Protein AF-A0A9E2R204-F1 (afdb_monomer)

Radius of gyration: 32.22 Å; Cα contacts (8 Å, |Δi|>4): 351; chains: 1; bounding box: 71×87×85 Å

pLDDT: mean 71.4, std 20.21, range [30.27, 98.5]

Sequence (385 aa):
TFKQLRRSAANNTGAGVLNPMIVTRRCQITTSVLNAPVALLFVLAVLNIFIQQGYYDISASLATAILWLAAIMVILITGIVYLVGRSELKGYEKSGSLADAGQAIQSMEIVKNKIQMTKFLLASPFILIFLGVIAYLIVHNTPTQGSQAGGLIGIGIIAVGVISFPFLYIISRRRIASIHLQPGVVTPPAHPTAAPAPAAAPAPAAAQTQATSSTAPATISPTPSAPPPSNQGEKILEKIFGIMPNYGIIQGVEIMGKGETRHPENSIIVTDKRLLLIAVPAPGGNAMIEGVNFQEQNFLFNRGQLHENGEALLASQSLDQIVASNPKNIAVDLSNVQEFILSKMKFKINTTTGGRYSYIFMDKAFHEQLSAVLPNLLGARFILK

Secondary structure (DSSP, 8-state):
-HHHHHHHHHS--S-----HHHHHHHHHHHHHHHHHHHHHHHHHHHHHHHHHTTSS---HHHHHHHHHHHHHHHHHHHHHHHHHHHHHHHHHHHTSTTSS-HHHHHHHHHHHHHHHHHHHHHHHHHHHHHHHHHHHHHHHHS---S-THHHHHHHHHHHHHHHHHHHHHHHHHHHHHHHTTS----PPPPP-PPPPPPPPPPP------------PPP--PPPPPPPPP--TTPPEEEEEE-EEE--SS--EEEETTEEEES----EEEEESSEEEEE----TTTTEEETTEEHHHHHHHH-HHHHHHHHHHHHHHS-HHHHHHH-TT-EEEEGGGEEEEEEETTEEEEEETTS-EEEEEES-THHHHHHHHHHHHHHGGGEEE-

Mean predicted aligned error: 16.99 Å

Foldseek 3Di:
DVVVVVVVVVPPPDDDDPDVVVVVVLVVVLVVLLVVLVVVLVVLVVVLVCVVVVVDPDPNVVSVVVNVVSVVVSLVSLVVSLVVLVVVVVVVVVPPVVPPDPPVVVVVVVSVVVSVVSVVVSVVVVVVVVLVVVLVCVLVVPPDDDDPVSVVSSVVSVVCVVVVVVVVVVVVVVVVVVVVPDDDPDDPPDDPDDDDDDDDDDDDDDDDDDDDDDDDDDPPDPDPDDDFPPQVPKAFPDKFFQKFFDDPDQQWDDDPFKIFGLQLFRMWIDILWKIKRARQDDDCSGIDGPSDHVVVVCSVPVRVVSVVSVVVPNRHDHPVCRCVVDVNIDIGTLVQFQAWEQEQFKIWTQGPVRDITIIGGPDSVVSVSCVVPVCVRNPPRYHYD

Solvent-accessible surface area (backbone atoms only — not comparable to full-atom values): 22698 Å² total; per-residue (Å²): 110,75,71,57,59,56,55,66,62,69,76,59,89,65,83,88,70,79,60,66,71,62,57,54,56,53,54,53,53,54,54,58,62,57,50,54,49,55,52,50,50,51,52,51,53,54,50,43,53,44,33,75,71,63,79,40,102,57,59,70,68,58,49,51,49,53,48,52,53,51,53,52,49,42,54,50,53,53,50,50,54,51,51,52,56,52,52,53,52,55,49,49,70,70,64,64,70,67,79,84,28,80,66,52,57,53,53,46,50,53,49,51,50,49,49,50,49,49,51,50,60,61,50,46,56,54,52,52,50,51,52,50,51,51,52,49,50,53,64,70,70,47,84,81,80,84,61,78,62,63,60,55,55,53,51,50,55,51,50,50,55,64,56,45,49,61,51,52,52,50,50,53,56,52,54,56,63,60,65,73,68,67,83,74,85,75,73,76,81,79,75,82,75,77,79,81,77,81,80,84,80,86,86,82,82,88,84,82,90,82,92,77,93,76,85,75,83,75,82,78,69,82,71,78,76,73,80,64,61,79,41,85,91,62,49,80,74,48,76,46,65,40,34,39,65,65,63,98,56,87,58,56,59,70,60,95,58,44,24,41,45,73,65,45,36,29,24,43,38,36,40,82,60,32,41,34,36,32,56,57,73,50,88,52,34,46,36,26,46,79,90,41,58,28,42,64,50,38,51,76,71,37,52,69,56,36,40,53,42,41,52,51,47,63,57,73,38,30,66,69,52,56,44,67,73,37,91,76,33,43,76,44,46,56,87,44,51,53,35,37,39,41,36,71,52,33,40,35,42,35,30,72,88,70,50,76,47,45,32,30,46,76,47,60,67,59,43,56,55,49,64,69,52,44,47,82,76,47,46,90,32,43,42,84,96

Structure (mmCIF, N/CA/C/O backbone):
data_AF-A0A9E2R204-F1
#
_entry.id   AF-A0A9E2R204-F1
#
loop_
_atom_site.group_PDB
_atom_site.id
_atom_site.type_symbol
_atom_site.label_atom_id
_atom_site.label_alt_id
_atom_site.label_comp_id
_atom_site.label_asym_id
_atom_site.label_entity_id
_atom_site.label_seq_id
_atom_site.pdbx_PDB_ins_code
_atom_site.Cartn_x
_atom_site.Cartn_y
_atom_site.Cartn_z
_atom_site.occupancy
_atom_site.B_iso_or_equiv
_atom_site.auth_seq_id
_atom_site.auth_comp_id
_atom_site.auth_asym_id
_atom_site.auth_atom_id
_atom_site.pdbx_PDB_model_num
ATOM 1 N N . THR A 1 1 ? 6.462 27.069 -32.948 1.00 48.22 1 THR A N 1
ATOM 2 C CA . THR A 1 1 ? 6.175 26.592 -31.573 1.00 48.22 1 THR A CA 1
ATOM 3 C C . THR A 1 1 ? 7.134 27.155 -30.519 1.00 48.22 1 THR A C 1
ATOM 5 O O . THR A 1 1 ? 6.677 27.865 -29.634 1.00 48.22 1 THR A O 1
ATOM 8 N N . PHE A 1 2 ? 8.462 26.979 -30.630 1.00 30.27 2 PHE A N 1
ATOM 9 C CA . PHE A 1 2 ? 9.444 27.495 -29.642 1.00 30.27 2 PHE A CA 1
ATOM 10 C C . PHE A 1 2 ?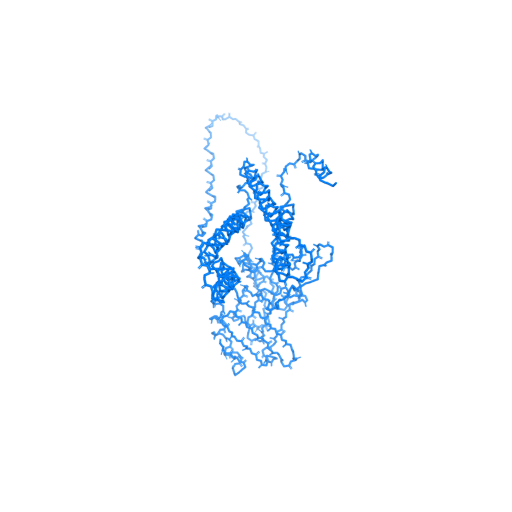 9.443 29.034 -29.461 1.00 30.27 2 PHE A C 1
ATOM 12 O O . PHE A 1 2 ? 9.561 29.538 -28.347 1.00 30.27 2 PHE A O 1
ATOM 19 N N . LYS A 1 3 ? 9.240 29.802 -30.545 1.00 36.44 3 LYS A N 1
ATOM 20 C CA . LYS A 1 3 ? 9.116 31.277 -30.497 1.00 36.44 3 LYS A CA 1
ATOM 21 C C . LYS A 1 3 ? 7.820 31.767 -29.826 1.00 36.44 3 LYS A C 1
ATOM 23 O O . LYS A 1 3 ? 7.824 32.852 -29.254 1.00 36.44 3 LYS A O 1
ATOM 28 N N . GLN A 1 4 ? 6.739 30.981 -29.863 1.00 37.84 4 GLN A N 1
ATOM 29 C CA . GLN A 1 4 ? 5.469 31.327 -29.204 1.00 37.84 4 GLN A CA 1
ATOM 30 C C . GLN A 1 4 ? 5.544 31.114 -27.687 1.00 37.84 4 GLN A C 1
ATOM 32 O O . GLN A 1 4 ? 5.116 31.981 -26.933 1.00 37.84 4 GLN A O 1
ATOM 37 N N . LEU A 1 5 ? 6.205 30.042 -27.236 1.00 41.00 5 LEU A N 1
ATOM 38 C CA . LEU A 1 5 ? 6.464 29.794 -25.810 1.00 41.00 5 LEU A CA 1
ATOM 39 C C . LEU A 1 5 ? 7.325 30.891 -25.162 1.00 41.00 5 LEU A C 1
ATOM 41 O O . LEU A 1 5 ? 7.108 31.247 -24.009 1.00 41.00 5 LEU A O 1
ATOM 45 N N . ARG A 1 6 ? 8.265 31.482 -25.913 1.00 40.69 6 ARG A N 1
ATOM 46 C CA . ARG A 1 6 ? 9.121 32.568 -25.409 1.00 40.69 6 ARG A CA 1
ATOM 47 C C . ARG A 1 6 ? 8.384 33.908 -25.275 1.00 40.69 6 ARG A C 1
ATOM 49 O O . ARG A 1 6 ? 8.701 34.671 -24.373 1.00 40.69 6 ARG A O 1
ATOM 56 N N . ARG A 1 7 ? 7.394 34.179 -26.138 1.00 40.88 7 ARG A N 1
ATOM 57 C CA . ARG A 1 7 ? 6.551 35.389 -26.049 1.00 40.88 7 ARG A CA 1
ATOM 58 C C . ARG A 1 7 ? 5.528 35.302 -24.915 1.00 40.88 7 ARG A C 1
ATOM 60 O O . ARG A 1 7 ? 5.282 36.306 -24.263 1.00 40.88 7 ARG A O 1
ATOM 67 N N . SER A 1 8 ? 5.005 34.110 -24.621 1.00 41.88 8 SER A N 1
ATOM 68 C CA . SER A 1 8 ? 4.047 33.925 -23.519 1.00 41.88 8 SER A CA 1
ATOM 69 C C . SER A 1 8 ? 4.679 34.072 -22.127 1.00 41.88 8 SER A C 1
ATOM 71 O O . SER A 1 8 ? 3.986 34.427 -21.183 1.00 41.88 8 SER A O 1
ATOM 73 N N . ALA A 1 9 ? 5.989 33.831 -21.997 1.00 44.34 9 ALA A N 1
ATOM 74 C CA . ALA A 1 9 ? 6.724 33.986 -20.739 1.00 44.34 9 ALA A CA 1
ATOM 75 C C . ALA A 1 9 ? 7.171 35.434 -20.456 1.00 44.34 9 ALA A C 1
ATOM 77 O O . ALA A 1 9 ? 7.433 35.771 -19.308 1.00 44.34 9 ALA A O 1
ATOM 78 N N . ALA A 1 10 ? 7.262 36.290 -21.480 1.00 43.12 10 ALA A N 1
ATOM 79 C CA . ALA A 1 10 ? 7.718 37.674 -21.328 1.00 43.12 10 ALA A CA 1
ATOM 80 C C . ALA A 1 10 ? 6.603 38.645 -20.891 1.00 43.12 10 ALA A C 1
ATOM 82 O O . ALA A 1 10 ? 6.910 39.700 -20.349 1.00 43.12 10 ALA A O 1
ATOM 83 N N . ASN A 1 11 ? 5.328 38.286 -21.088 1.00 43.72 11 ASN A N 1
ATOM 84 C CA . ASN A 1 11 ? 4.185 39.157 -20.775 1.00 43.72 11 ASN A CA 1
ATOM 85 C C . ASN A 1 11 ? 3.566 38.925 -19.382 1.00 43.72 11 ASN A C 1
ATOM 87 O O . ASN A 1 11 ? 2.624 39.622 -19.026 1.00 43.72 11 ASN A O 1
ATOM 91 N N . ASN A 1 12 ? 4.087 37.986 -18.587 1.00 41.41 12 ASN A N 1
ATOM 92 C CA . ASN A 1 12 ? 3.660 37.759 -17.201 1.00 41.41 12 ASN A CA 1
ATOM 93 C C . ASN A 1 12 ? 4.755 38.233 -16.233 1.00 41.41 12 ASN A C 1
ATOM 95 O O . ASN A 1 12 ? 5.500 37.437 -15.669 1.00 41.41 12 ASN A O 1
ATOM 99 N N . THR A 1 13 ? 4.869 39.549 -16.054 1.00 43.19 13 THR A N 1
ATOM 100 C CA . THR A 1 13 ? 5.796 40.204 -15.110 1.00 43.19 13 THR A CA 1
ATOM 101 C C . THR A 1 13 ? 5.187 40.393 -13.713 1.00 43.19 13 THR A C 1
ATOM 103 O O . THR A 1 13 ? 5.379 41.428 -13.082 1.00 43.19 13 THR A O 1
ATOM 106 N N . GLY A 1 14 ? 4.464 39.391 -13.209 1.00 40.06 14 GLY A N 1
ATOM 107 C CA . GLY A 1 14 ? 4.028 39.315 -11.813 1.00 40.06 14 GLY A CA 1
ATOM 108 C C . GLY A 1 14 ? 4.570 38.040 -11.173 1.00 40.06 14 GLY A C 1
ATOM 109 O O . GLY A 1 14 ? 4.165 36.959 -11.580 1.00 40.06 14 GLY A O 1
ATOM 110 N N . ALA A 1 15 ? 5.510 38.188 -10.231 1.00 40.69 15 ALA A N 1
ATOM 111 C CA . ALA A 1 15 ? 6.088 37.153 -9.359 1.00 40.69 15 ALA A CA 1
ATOM 112 C C . ALA A 1 15 ? 6.316 35.770 -10.014 1.00 40.69 15 ALA A C 1
ATOM 114 O O . ALA A 1 15 ? 5.487 34.863 -9.959 1.00 40.69 15 ALA A O 1
ATOM 115 N N . GLY A 1 16 ? 7.491 35.616 -10.628 1.00 43.53 16 GLY A N 1
ATOM 116 C CA . GLY A 1 16 ? 7.905 34.410 -11.335 1.00 43.53 16 GLY A CA 1
ATOM 117 C C . GLY A 1 16 ? 8.160 33.219 -10.414 1.00 43.53 16 GLY A C 1
ATOM 118 O O . GLY A 1 16 ? 9.279 33.010 -9.962 1.00 43.53 16 GLY A O 1
ATOM 119 N N . VAL A 1 17 ? 7.145 32.378 -10.240 1.00 44.97 17 VAL A N 1
ATOM 120 C CA . VAL A 1 17 ? 7.336 30.960 -9.929 1.00 44.97 17 VAL A CA 1
ATOM 121 C C . VAL A 1 17 ? 7.294 30.221 -11.262 1.00 44.97 17 VAL A C 1
ATOM 123 O O . VAL A 1 17 ? 6.250 30.128 -11.910 1.00 44.97 17 VAL A O 1
ATOM 126 N N . LEU A 1 18 ? 8.449 29.741 -11.730 1.00 45.81 18 LEU A N 1
ATOM 127 C CA . LEU A 1 18 ? 8.498 28.890 -12.918 1.00 45.81 18 LEU A CA 1
ATOM 128 C C . LEU A 1 18 ? 7.683 27.629 -12.623 1.00 45.81 18 LEU A C 1
ATOM 130 O O . LEU A 1 18 ? 8.045 26.851 -11.745 1.00 45.81 18 LEU A O 1
ATOM 134 N N . ASN A 1 19 ? 6.583 27.442 -13.356 1.00 46.62 19 ASN A N 1
ATOM 135 C CA . ASN A 1 19 ? 5.700 26.297 -13.182 1.00 46.62 19 ASN A CA 1
ATOM 136 C C . ASN A 1 19 ? 6.528 24.990 -13.271 1.00 46.62 19 ASN A C 1
ATOM 138 O O . ASN A 1 19 ? 7.127 24.741 -14.328 1.00 46.62 19 ASN A O 1
ATOM 142 N N . PRO A 1 20 ? 6.583 24.159 -12.209 1.00 48.19 20 PRO A N 1
ATOM 143 C CA . PRO A 1 20 ? 7.391 22.933 -12.171 1.00 48.19 20 PRO A CA 1
ATOM 144 C C . PRO A 1 20 ? 7.066 21.969 -13.327 1.00 48.19 20 PRO A C 1
ATOM 146 O O . PRO A 1 20 ? 7.933 21.225 -13.787 1.00 48.19 20 PRO A O 1
ATOM 149 N N . MET A 1 21 ? 5.862 22.080 -13.896 1.00 42.88 21 MET A N 1
ATOM 150 C CA . MET A 1 21 ? 5.395 21.388 -15.102 1.00 42.88 21 MET A CA 1
ATOM 151 C C . MET A 1 21 ? 6.291 21.627 -16.341 1.00 42.88 21 MET A C 1
ATOM 153 O O . MET A 1 21 ? 6.511 20.718 -17.141 1.00 42.88 21 MET A O 1
ATOM 157 N N . ILE A 1 22 ? 6.891 22.817 -16.503 1.00 51.09 22 ILE A N 1
ATOM 158 C CA . ILE A 1 22 ? 7.791 23.119 -17.638 1.00 51.09 22 ILE A CA 1
ATOM 159 C C . ILE A 1 22 ? 9.144 22.408 -17.475 1.00 51.09 22 ILE A C 1
ATOM 161 O O . ILE A 1 22 ? 9.751 21.998 -18.467 1.00 51.09 22 ILE A O 1
ATOM 165 N N . VAL A 1 23 ? 9.605 22.231 -16.236 1.00 49.28 23 VAL A N 1
ATOM 166 C CA . VAL A 1 23 ? 10.912 21.636 -15.914 1.00 49.28 23 VAL A CA 1
ATOM 167 C C . VAL A 1 23 ? 10.878 20.119 -16.108 1.00 49.28 23 VAL A C 1
ATOM 169 O O . VAL A 1 23 ? 11.761 19.549 -16.755 1.00 49.28 23 VAL A O 1
ATOM 172 N N . THR A 1 24 ? 9.811 19.461 -15.649 1.00 46.25 24 THR A N 1
ATOM 173 C CA . THR A 1 24 ? 9.637 18.005 -15.783 1.00 46.25 24 THR A CA 1
ATOM 174 C C . THR A 1 24 ? 9.499 17.580 -17.247 1.00 46.25 24 THR A C 1
ATOM 176 O O . THR A 1 24 ? 10.162 16.632 -17.685 1.00 46.25 24 THR A O 1
ATOM 179 N N . ARG A 1 25 ? 8.737 18.343 -18.046 1.00 47.00 25 ARG A N 1
ATOM 180 C CA . ARG A 1 25 ? 8.564 18.095 -19.487 1.00 47.00 25 ARG A CA 1
ATOM 181 C C . ARG A 1 25 ? 9.876 18.236 -20.259 1.00 47.00 25 ARG A C 1
ATOM 183 O O . ARG A 1 25 ? 10.157 17.434 -21.146 1.00 47.00 25 ARG A O 1
ATOM 190 N N . ARG A 1 26 ? 10.721 19.209 -19.891 1.00 50.09 26 ARG A N 1
ATOM 191 C CA . ARG A 1 26 ? 12.066 19.353 -20.472 1.00 50.09 26 ARG A CA 1
ATOM 192 C C . ARG A 1 26 ? 12.946 18.147 -20.145 1.00 50.09 26 ARG A C 1
ATOM 194 O O . ARG A 1 26 ? 13.592 17.636 -21.048 1.00 50.09 26 ARG A O 1
ATOM 201 N N . CYS A 1 27 ? 12.898 17.619 -18.920 1.00 45.31 27 CYS A N 1
ATOM 202 C CA . CYS A 1 27 ? 13.742 16.497 -18.484 1.00 45.31 27 CYS A CA 1
ATOM 203 C C . CYS A 1 27 ? 13.379 15.130 -19.120 1.00 45.31 27 CYS A C 1
ATOM 205 O O . CYS A 1 27 ? 14.270 14.314 -19.392 1.00 45.31 27 CYS A O 1
ATOM 207 N N . GLN A 1 28 ? 12.092 14.859 -19.379 1.00 45.00 28 GLN A N 1
ATOM 208 C CA . GLN A 1 28 ? 11.641 13.640 -20.080 1.00 45.00 28 GLN A CA 1
ATOM 209 C C . GLN A 1 28 ? 11.994 13.650 -21.575 1.00 45.00 28 GLN A C 1
ATOM 211 O O . GLN A 1 28 ? 12.405 12.624 -22.129 1.00 45.00 28 GLN A O 1
ATOM 216 N N . ILE A 1 29 ? 11.908 14.817 -22.223 1.00 49.78 29 ILE A N 1
ATOM 217 C CA . ILE A 1 29 ? 12.360 14.984 -23.611 1.00 49.78 29 ILE A CA 1
ATOM 218 C C . ILE A 1 29 ? 13.860 14.665 -23.701 1.00 49.78 29 ILE A C 1
ATOM 220 O O . ILE A 1 29 ? 14.275 13.920 -24.585 1.00 49.78 29 ILE A O 1
ATOM 224 N N . THR A 1 30 ? 14.664 15.102 -22.728 1.00 51.72 30 THR A N 1
ATOM 225 C CA . THR A 1 30 ? 16.110 14.832 -22.687 1.00 51.72 30 THR A CA 1
ATOM 226 C C . THR A 1 30 ? 16.461 13.341 -22.634 1.00 51.72 30 THR A C 1
ATOM 228 O O . THR A 1 30 ? 17.443 12.919 -23.236 1.00 51.72 30 THR A O 1
ATOM 231 N N . THR A 1 31 ? 15.673 12.523 -21.930 1.00 49.72 31 THR A N 1
ATOM 232 C CA . THR A 1 31 ? 15.956 11.082 -21.764 1.00 49.72 31 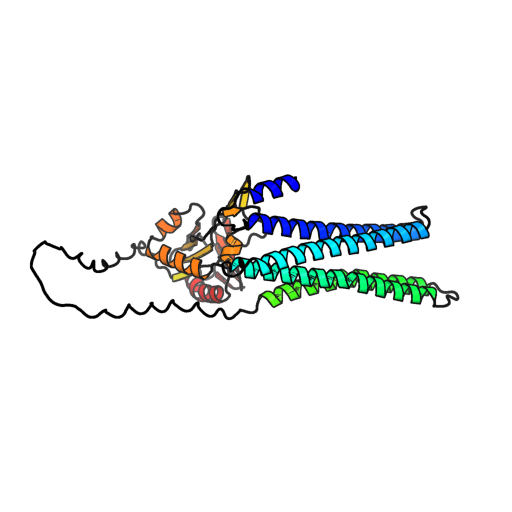THR A CA 1
ATOM 233 C C . THR A 1 31 ? 15.547 10.267 -22.989 1.00 49.72 31 THR A C 1
ATOM 235 O O . THR A 1 31 ? 16.288 9.383 -23.413 1.00 49.72 31 THR A O 1
ATOM 238 N N . SER A 1 32 ? 14.423 10.615 -23.614 1.00 48.66 32 SER A N 1
ATOM 239 C CA . SER A 1 32 ? 13.971 9.980 -24.861 1.00 48.66 32 SER A CA 1
ATOM 240 C C . SER A 1 32 ? 14.899 10.312 -26.037 1.00 48.66 32 SER A C 1
ATOM 242 O O . SER A 1 32 ? 15.213 9.445 -26.851 1.00 48.66 32 SER A O 1
ATOM 244 N N . VAL A 1 33 ? 15.418 11.545 -26.074 1.00 56.03 33 VAL A N 1
ATOM 245 C CA . VAL A 1 33 ? 16.392 12.001 -27.079 1.00 56.03 33 VAL A CA 1
ATOM 246 C C . VAL A 1 33 ? 17.765 11.337 -26.905 1.00 56.03 33 VAL A C 1
ATOM 248 O O . VAL A 1 33 ? 18.478 11.197 -27.892 1.00 56.03 33 VAL A O 1
ATOM 251 N N . LEU A 1 34 ? 18.138 10.874 -25.703 1.00 55.09 34 LEU A N 1
ATOM 252 C CA . LEU A 1 34 ? 19.407 10.158 -25.488 1.00 55.09 34 LEU A CA 1
ATOM 253 C C . LEU A 1 34 ? 19.369 8.679 -25.899 1.00 55.09 34 LEU A C 1
ATOM 255 O O . LEU A 1 34 ? 20.402 8.133 -26.280 1.00 55.09 34 LEU A O 1
ATOM 259 N N . ASN A 1 35 ? 18.209 8.023 -25.834 1.00 57.75 35 ASN A N 1
ATOM 260 C CA . ASN A 1 35 ? 18.113 6.587 -26.116 1.00 57.75 35 ASN A CA 1
ATOM 261 C C . ASN A 1 35 ? 18.078 6.276 -27.622 1.00 57.75 35 ASN A C 1
ATOM 263 O O . ASN A 1 35 ? 18.638 5.269 -28.054 1.00 57.75 35 ASN A O 1
ATOM 267 N N . ALA A 1 36 ? 17.463 7.144 -28.432 1.00 62.81 36 ALA A N 1
ATOM 268 C CA . ALA A 1 36 ? 17.362 6.942 -29.880 1.00 62.81 36 ALA A CA 1
ATOM 269 C C . ALA A 1 36 ? 18.729 6.906 -30.613 1.00 62.81 36 ALA A C 1
ATOM 271 O O . ALA A 1 36 ? 18.923 6.013 -31.438 1.00 62.81 36 ALA A O 1
ATOM 272 N N . PRO A 1 37 ? 19.716 7.772 -30.300 1.00 64.25 37 PRO A N 1
ATOM 273 C CA . PRO A 1 37 ? 21.057 7.711 -30.889 1.00 64.25 37 PRO A CA 1
ATOM 274 C C . PRO A 1 37 ? 21.819 6.424 -30.549 1.00 64.25 37 PRO A C 1
ATOM 276 O O . PRO A 1 37 ? 22.521 5.880 -31.398 1.00 64.25 37 PRO A O 1
ATOM 279 N N . VAL A 1 38 ? 21.667 5.910 -29.322 1.00 63.75 38 VAL A N 1
ATOM 280 C CA . VAL A 1 38 ? 22.334 4.671 -28.884 1.00 63.75 38 VAL A CA 1
ATOM 281 C C . VAL A 1 38 ? 21.753 3.457 -29.609 1.00 63.75 38 VAL A C 1
ATOM 283 O O . VAL A 1 38 ? 22.504 2.609 -30.088 1.00 63.75 38 VAL A O 1
ATOM 286 N N . ALA A 1 39 ? 20.426 3.397 -29.755 1.00 62.50 39 ALA A N 1
ATOM 287 C CA . ALA A 1 39 ? 19.769 2.357 -30.543 1.00 62.50 39 ALA A CA 1
ATOM 288 C C . ALA A 1 39 ? 20.174 2.422 -32.027 1.00 62.50 39 ALA A C 1
ATOM 290 O O . ALA A 1 39 ? 20.453 1.391 -32.635 1.00 62.50 39 ALA A O 1
ATOM 291 N N . LEU A 1 40 ? 20.280 3.629 -32.594 1.00 69.69 40 LEU A N 1
ATOM 292 C CA . LEU A 1 40 ? 20.726 3.830 -33.973 1.00 69.69 40 LEU A CA 1
ATOM 293 C C . LEU A 1 40 ? 22.172 3.354 -34.189 1.00 69.69 40 LEU A C 1
ATOM 295 O O . LEU A 1 40 ? 22.445 2.682 -35.180 1.00 69.69 40 LEU A O 1
ATOM 299 N N . LEU A 1 41 ? 23.084 3.631 -33.250 1.00 67.31 41 LEU A N 1
ATOM 300 C CA . LEU A 1 41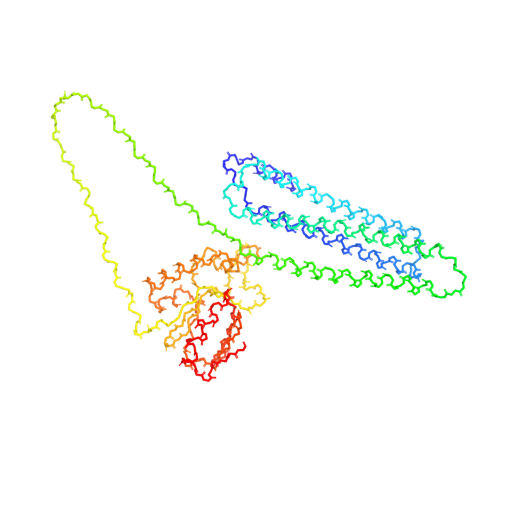 ? 24.456 3.114 -33.311 1.00 67.31 41 LEU A CA 1
ATOM 301 C C . LEU A 1 41 ? 24.512 1.592 -33.275 1.00 67.31 41 LEU A C 1
ATOM 303 O O . LEU A 1 41 ? 25.297 1.000 -34.009 1.00 67.31 41 LEU A O 1
ATOM 307 N N . PHE A 1 42 ? 23.683 0.962 -32.445 1.00 65.38 42 PHE A N 1
ATOM 308 C CA . PHE A 1 42 ? 23.620 -0.493 -32.376 1.00 65.38 42 PHE A CA 1
ATOM 309 C C . PHE A 1 42 ? 23.154 -1.096 -33.706 1.00 65.38 42 PHE A C 1
ATOM 311 O O . PHE A 1 42 ? 23.793 -2.007 -34.226 1.00 65.38 42 PHE A O 1
ATOM 318 N N . VAL A 1 43 ? 22.095 -0.538 -34.304 1.00 66.94 43 VAL A N 1
ATOM 319 C CA . VAL A 1 43 ? 21.594 -0.977 -35.616 1.00 66.94 43 VAL A CA 1
ATOM 320 C C . VAL A 1 43 ? 22.658 -0.801 -36.701 1.00 66.94 43 VAL A C 1
ATOM 322 O O . VAL A 1 43 ? 22.877 -1.717 -37.489 1.00 66.94 43 VAL A O 1
ATOM 325 N N . LEU A 1 44 ? 23.367 0.330 -36.718 1.00 71.19 44 LEU A N 1
ATOM 326 C CA . LEU A 1 44 ? 24.426 0.586 -37.699 1.00 71.19 44 LEU A CA 1
ATOM 327 C C . LEU A 1 44 ? 25.653 -0.315 -37.498 1.00 71.19 44 LEU A C 1
ATOM 329 O O . LEU A 1 44 ? 26.248 -0.753 -38.481 1.00 71.19 44 LEU A O 1
ATOM 333 N N . ALA A 1 45 ? 26.004 -0.649 -36.254 1.00 69.19 45 ALA A N 1
ATOM 334 C CA . ALA A 1 45 ? 27.069 -1.602 -35.948 1.00 69.19 45 ALA A CA 1
ATOM 335 C C . ALA A 1 45 ? 26.728 -3.015 -36.433 1.00 69.19 45 ALA A C 1
ATOM 337 O O . ALA A 1 45 ? 27.560 -3.663 -37.066 1.00 69.19 45 ALA A O 1
ATOM 338 N N . VAL A 1 46 ? 25.493 -3.465 -36.202 1.00 66.94 46 VAL A N 1
ATOM 339 C CA . VAL A 1 46 ? 25.000 -4.750 -36.712 1.00 66.94 46 VAL A CA 1
ATOM 340 C C . VAL A 1 46 ? 24.991 -4.754 -38.243 1.00 66.94 46 VAL A C 1
ATOM 342 O O . VAL A 1 46 ? 25.491 -5.696 -38.851 1.00 66.94 46 VAL A O 1
ATOM 345 N N . LEU A 1 47 ? 24.509 -3.681 -38.877 1.00 66.81 47 LEU A N 1
ATOM 346 C CA . LEU A 1 47 ? 24.488 -3.554 -40.337 1.00 66.81 47 LEU A CA 1
ATOM 347 C C . LEU A 1 47 ? 25.901 -3.625 -40.944 1.00 66.81 47 LEU A C 1
ATOM 349 O O . LEU A 1 47 ? 26.100 -4.297 -41.951 1.00 66.81 47 LEU A O 1
ATOM 353 N N . ASN A 1 48 ? 26.895 -2.997 -40.308 1.00 69.25 48 ASN A N 1
ATOM 354 C CA . ASN A 1 48 ? 28.288 -3.048 -40.758 1.00 69.25 48 ASN A CA 1
ATOM 355 C C . ASN A 1 48 ? 28.870 -4.472 -40.712 1.00 69.25 48 ASN A C 1
ATOM 357 O O . ASN A 1 48 ? 29.605 -4.860 -41.616 1.00 69.25 48 ASN A O 1
ATOM 361 N N . ILE A 1 49 ? 28.498 -5.276 -39.708 1.00 67.75 49 ILE A N 1
ATOM 362 C CA . ILE A 1 49 ? 28.891 -6.693 -39.642 1.00 67.75 49 ILE A CA 1
ATOM 363 C C . ILE A 1 49 ? 28.313 -7.461 -40.836 1.00 67.75 49 ILE A C 1
ATOM 365 O O . ILE A 1 49 ? 29.039 -8.212 -41.484 1.00 67.75 49 ILE A O 1
ATOM 369 N N . PHE A 1 50 ? 27.037 -7.248 -41.172 1.00 60.91 50 PHE A N 1
ATOM 370 C CA . PHE A 1 50 ? 26.422 -7.889 -42.339 1.00 60.91 50 PHE A CA 1
ATOM 371 C C . PHE A 1 50 ? 27.081 -7.466 -43.661 1.00 60.91 50 PHE A C 1
ATOM 373 O O . PHE A 1 50 ? 27.288 -8.312 -44.528 1.00 60.91 50 PHE A O 1
ATOM 380 N N . ILE A 1 51 ? 27.465 -6.193 -43.804 1.00 66.50 51 ILE A N 1
ATOM 381 C CA . ILE A 1 51 ? 28.185 -5.704 -44.991 1.00 66.50 51 ILE A CA 1
ATOM 382 C C . ILE A 1 51 ? 29.559 -6.382 -45.112 1.00 66.50 51 ILE A C 1
ATOM 384 O O . ILE A 1 51 ? 29.905 -6.870 -46.183 1.00 66.50 51 ILE A O 1
ATOM 388 N N . GLN A 1 52 ? 30.327 -6.491 -44.021 1.00 61.22 52 GLN A N 1
ATOM 389 C CA . GLN A 1 52 ? 31.647 -7.142 -44.056 1.00 61.22 52 GLN A CA 1
ATOM 390 C C . GLN A 1 52 ? 31.591 -8.646 -44.351 1.00 61.22 52 GLN A C 1
ATOM 392 O O . GLN A 1 52 ? 32.552 -9.202 -44.873 1.00 61.22 52 GLN A O 1
ATOM 397 N N . GLN A 1 53 ? 30.470 -9.300 -44.049 1.00 71.00 53 GLN A N 1
ATOM 398 C CA . GLN A 1 53 ? 30.225 -10.707 -44.378 1.00 71.00 53 GLN A CA 1
ATOM 399 C C . GLN A 1 53 ? 29.741 -10.906 -45.830 1.00 71.00 53 GLN A C 1
ATOM 401 O O . GLN A 1 53 ? 29.415 -12.025 -46.215 1.00 71.00 53 GLN A O 1
ATOM 406 N N . GLY A 1 54 ? 29.678 -9.839 -46.639 1.00 75.69 54 GLY A N 1
ATOM 407 C CA . GLY A 1 54 ? 29.295 -9.908 -48.051 1.00 75.69 54 GLY A CA 1
ATOM 408 C C . GLY A 1 54 ? 27.791 -10.041 -48.301 1.00 75.69 54 GLY A C 1
ATOM 409 O O . GLY A 1 54 ? 27.392 -10.318 -49.427 1.00 75.69 54 GLY A O 1
ATOM 410 N N . TYR A 1 55 ? 26.938 -9.827 -47.290 1.00 66.81 55 TYR A N 1
ATOM 411 C CA . TYR A 1 55 ? 25.479 -9.859 -47.483 1.00 66.81 55 TYR A CA 1
ATOM 412 C C . TYR A 1 55 ? 24.948 -8.652 -48.271 1.00 66.81 55 TYR A C 1
ATOM 414 O O . TYR A 1 55 ? 23.816 -8.688 -48.747 1.00 66.81 55 TYR A O 1
ATOM 422 N N . TYR A 1 56 ? 25.746 -7.588 -48.401 1.00 66.12 56 TYR A N 1
ATOM 423 C CA . TYR A 1 56 ? 25.387 -6.366 -49.117 1.00 66.12 56 TYR A CA 1
ATOM 424 C C . TYR A 1 56 ? 26.583 -5.839 -49.912 1.00 66.12 56 TYR A C 1
ATOM 426 O O . TYR A 1 56 ? 27.689 -5.747 -49.382 1.00 66.12 56 TYR A O 1
ATOM 434 N N . ASP A 1 57 ? 26.334 -5.428 -51.156 1.00 69.50 57 ASP A N 1
ATOM 435 C CA . ASP A 1 57 ? 27.339 -4.934 -52.107 1.00 69.50 57 ASP A CA 1
ATOM 436 C C . ASP A 1 57 ? 27.673 -3.448 -51.856 1.00 69.50 57 ASP A C 1
ATOM 438 O O . ASP A 1 57 ? 27.438 -2.554 -52.669 1.00 69.50 57 ASP A O 1
ATOM 442 N N . ILE A 1 58 ? 28.154 -3.150 -50.649 1.00 72.50 58 ILE A N 1
ATOM 443 C CA . ILE A 1 58 ? 28.604 -1.814 -50.247 1.00 72.50 58 ILE A CA 1
ATOM 444 C C . ILE A 1 58 ? 30.108 -1.897 -50.017 1.00 72.50 58 ILE A C 1
ATOM 446 O O . ILE A 1 58 ? 30.583 -2.774 -49.297 1.00 72.50 58 ILE A O 1
ATOM 450 N N . SER A 1 59 ? 30.875 -0.971 -50.598 1.00 76.06 59 SER A N 1
ATOM 451 C CA . SER A 1 59 ? 32.319 -0.947 -50.371 1.00 76.06 59 SER A CA 1
ATOM 452 C C . SER A 1 59 ? 32.619 -0.820 -48.871 1.00 76.06 59 SER A C 1
ATOM 454 O O . SER A 1 59 ? 32.051 0.019 -48.167 1.00 76.06 59 SER A O 1
ATOM 456 N N . ALA A 1 60 ? 33.529 -1.656 -48.362 1.00 68.44 60 ALA A N 1
ATOM 457 C CA . ALA A 1 60 ? 33.887 -1.677 -46.940 1.00 68.44 60 ALA A CA 1
ATOM 458 C C . ALA A 1 60 ? 34.342 -0.296 -46.423 1.00 68.44 60 ALA A C 1
ATOM 460 O O . ALA A 1 60 ? 34.109 0.050 -45.262 1.00 68.44 60 ALA A O 1
ATOM 461 N N . SER A 1 61 ? 34.931 0.530 -47.296 1.00 68.25 61 SER A N 1
ATOM 462 C CA . SER A 1 61 ? 35.299 1.916 -46.999 1.00 68.25 61 SER A CA 1
ATOM 463 C C . SER A 1 61 ? 34.082 2.810 -46.740 1.00 68.25 61 SER A C 1
ATOM 465 O O . SER A 1 61 ? 34.099 3.592 -45.789 1.00 68.25 61 SER A O 1
ATOM 467 N N . LEU A 1 62 ? 33.006 2.666 -47.520 1.00 67.94 62 LEU A N 1
ATOM 468 C CA . LEU A 1 62 ? 31.772 3.431 -47.344 1.00 67.94 62 LEU A CA 1
ATOM 469 C C . LEU A 1 62 ? 31.025 3.015 -46.069 1.00 67.94 62 LEU A C 1
ATOM 471 O O . LEU A 1 62 ? 30.586 3.879 -45.312 1.00 67.94 62 LEU A O 1
ATOM 475 N N . ALA A 1 63 ? 30.943 1.714 -45.777 1.00 67.75 63 ALA A N 1
ATOM 476 C CA . ALA A 1 63 ? 30.316 1.215 -44.549 1.00 67.75 63 ALA A CA 1
ATOM 477 C C . ALA A 1 63 ? 31.044 1.710 -43.285 1.00 67.75 63 ALA A C 1
ATOM 479 O O . ALA A 1 63 ? 30.420 2.191 -42.336 1.00 67.75 63 ALA A O 1
ATOM 480 N N . THR A 1 64 ? 32.379 1.693 -43.318 1.00 71.88 64 THR A N 1
ATOM 481 C CA . THR A 1 64 ? 33.217 2.216 -42.232 1.00 71.88 64 THR A CA 1
ATOM 482 C C . THR A 1 64 ? 33.025 3.726 -42.058 1.00 71.88 64 THR A C 1
ATOM 484 O O . THR A 1 64 ? 32.882 4.204 -40.932 1.00 71.88 64 THR A O 1
ATOM 487 N N . ALA A 1 65 ? 32.949 4.485 -43.157 1.00 66.62 65 ALA A N 1
ATOM 488 C CA . ALA A 1 65 ? 32.691 5.925 -43.118 1.00 66.62 65 ALA A CA 1
ATOM 489 C C . ALA A 1 65 ? 31.310 6.266 -42.523 1.00 66.62 65 ALA A C 1
ATOM 491 O O . ALA A 1 65 ? 31.206 7.183 -41.706 1.00 66.62 65 ALA A O 1
ATOM 492 N N . ILE A 1 66 ? 30.264 5.504 -42.866 1.00 71.25 66 ILE A N 1
ATOM 493 C CA . ILE A 1 66 ? 28.912 5.661 -42.299 1.00 71.25 66 ILE A CA 1
ATOM 494 C C . ILE A 1 66 ? 28.925 5.412 -40.785 1.00 71.25 66 ILE A C 1
ATOM 496 O O . ILE A 1 66 ? 28.308 6.168 -40.030 1.00 71.25 66 ILE A O 1
ATOM 500 N N . LEU A 1 67 ? 29.663 4.398 -40.323 1.00 74.19 67 LEU A N 1
ATOM 501 C CA . LEU A 1 67 ? 29.773 4.085 -38.900 1.00 74.19 67 LEU A CA 1
ATOM 502 C C . LEU A 1 67 ? 30.456 5.215 -38.111 1.00 74.19 67 LEU A C 1
ATOM 504 O O . LEU A 1 67 ? 29.969 5.622 -37.054 1.00 74.19 67 LEU A O 1
ATOM 508 N N . TRP A 1 68 ? 31.554 5.759 -38.647 1.00 75.94 68 TRP A N 1
ATOM 509 C CA . TRP A 1 68 ? 32.255 6.898 -38.048 1.00 75.94 68 TRP A CA 1
ATOM 510 C C . TRP A 1 68 ? 31.384 8.153 -38.005 1.00 75.94 68 TRP A C 1
ATOM 512 O O . TRP A 1 68 ? 31.327 8.819 -36.971 1.00 75.94 68 TRP A O 1
ATOM 522 N N . LEU A 1 69 ? 30.653 8.450 -39.083 1.00 68.19 69 LEU A N 1
ATOM 523 C CA . LEU A 1 69 ? 29.707 9.568 -39.117 1.00 68.19 69 LEU A CA 1
ATOM 524 C C . LEU A 1 69 ? 28.607 9.414 -38.062 1.00 68.19 69 LEU A C 1
ATOM 526 O O . LEU A 1 69 ? 28.297 10.372 -37.352 1.00 68.19 69 LEU A O 1
ATOM 530 N N . ALA A 1 70 ? 28.055 8.212 -37.901 1.00 69.88 70 ALA A N 1
ATOM 531 C CA . ALA A 1 70 ? 27.055 7.942 -36.876 1.00 69.88 70 ALA A CA 1
ATOM 532 C C . ALA A 1 70 ? 27.616 8.114 -35.457 1.00 69.88 70 ALA A C 1
ATOM 534 O O . ALA A 1 70 ? 26.975 8.747 -34.617 1.00 69.88 70 ALA A O 1
ATOM 535 N N . ALA A 1 71 ? 28.829 7.618 -35.195 1.00 75.81 71 ALA A N 1
ATOM 536 C CA . ALA A 1 71 ? 29.504 7.793 -33.909 1.00 75.81 71 ALA A CA 1
ATOM 537 C C . ALA A 1 71 ? 29.728 9.277 -33.582 1.00 75.81 71 ALA A C 1
ATOM 539 O O . ALA A 1 71 ? 29.384 9.729 -32.487 1.00 75.81 71 ALA A O 1
ATOM 540 N N . ILE A 1 72 ? 30.222 10.055 -34.551 1.00 76.50 72 ILE A N 1
ATOM 541 C CA . ILE A 1 72 ? 30.412 11.506 -34.418 1.00 76.50 72 ILE A CA 1
ATOM 542 C C . ILE A 1 72 ? 29.079 12.204 -34.119 1.00 76.50 72 ILE A C 1
ATOM 544 O O . ILE A 1 72 ? 29.013 13.039 -33.215 1.00 76.50 72 ILE A O 1
ATOM 548 N N . MET A 1 73 ? 28.002 11.833 -34.817 1.00 70.94 73 MET A N 1
ATOM 549 C CA . MET A 1 73 ? 26.666 12.396 -34.595 1.00 70.94 73 MET A CA 1
ATOM 550 C C . MET A 1 73 ? 26.144 12.120 -33.183 1.00 70.94 73 MET A C 1
ATOM 552 O O . MET A 1 73 ? 25.597 13.023 -32.550 1.00 70.94 73 MET A O 1
ATOM 556 N N . VAL A 1 74 ? 26.349 10.916 -32.643 1.00 76.94 74 VAL A N 1
ATOM 557 C CA . VAL A 1 74 ? 25.949 10.603 -31.261 1.00 76.94 74 VAL A CA 1
ATOM 558 C C . VAL A 1 74 ? 26.752 11.409 -30.247 1.00 76.94 74 VAL A C 1
ATOM 560 O O . VAL A 1 74 ? 26.166 11.943 -29.302 1.00 76.94 74 VAL A O 1
ATOM 563 N N . ILE A 1 75 ? 28.064 11.555 -30.447 1.00 77.88 75 ILE A N 1
ATOM 564 C CA . ILE A 1 75 ? 28.911 12.385 -29.579 1.00 77.88 75 ILE A CA 1
ATOM 565 C C . ILE A 1 75 ? 28.423 13.841 -29.600 1.00 77.88 75 ILE A C 1
ATOM 567 O O . ILE A 1 75 ? 28.239 14.438 -28.537 1.00 77.88 75 ILE A O 1
ATOM 571 N N . LEU A 1 76 ? 28.136 14.390 -30.785 1.00 75.69 76 LEU A N 1
ATOM 572 C CA . LEU A 1 76 ? 27.613 15.750 -30.959 1.00 75.69 76 LEU A CA 1
ATOM 573 C C . LEU A 1 76 ? 26.261 15.949 -30.267 1.00 75.69 76 LEU A C 1
ATOM 575 O O . LEU A 1 76 ? 26.117 16.878 -29.473 1.00 75.69 76 LEU A O 1
ATOM 579 N N . ILE A 1 77 ? 25.285 15.069 -30.516 1.00 75.31 77 ILE A N 1
ATOM 580 C CA . ILE A 1 77 ? 23.948 15.146 -29.902 1.00 75.31 77 ILE A CA 1
ATOM 581 C C . ILE A 1 77 ? 24.063 15.065 -28.376 1.00 75.31 77 ILE A C 1
ATOM 583 O O . ILE A 1 77 ? 23.469 15.877 -27.664 1.00 75.31 77 ILE A O 1
ATOM 587 N N . THR A 1 78 ? 24.872 14.135 -27.863 1.00 76.81 78 THR A N 1
ATOM 588 C CA . THR A 1 78 ? 25.057 13.963 -26.416 1.00 76.81 78 THR A CA 1
ATOM 589 C C . THR A 1 78 ? 25.740 15.185 -25.792 1.00 76.81 78 THR A C 1
ATOM 591 O O . THR A 1 78 ? 25.332 15.643 -24.722 1.00 76.81 78 THR A O 1
ATOM 594 N N . GLY A 1 79 ? 26.730 15.768 -26.477 1.00 80.00 79 GLY A N 1
ATOM 595 C CA . GLY A 1 79 ? 27.393 17.008 -26.071 1.00 80.00 79 GLY A CA 1
ATOM 596 C C . GLY A 1 79 ? 26.444 18.209 -26.036 1.00 80.00 79 GLY A C 1
ATOM 597 O O . GLY A 1 79 ? 26.433 18.951 -25.053 1.00 80.00 79 GLY A O 1
ATOM 598 N N . ILE A 1 80 ? 25.593 18.371 -27.055 1.00 77.69 80 ILE A N 1
ATOM 599 C CA . ILE A 1 80 ? 24.574 19.432 -27.105 1.00 77.69 80 ILE A CA 1
ATOM 600 C C . ILE A 1 80 ? 23.600 19.285 -25.935 1.00 77.69 80 ILE A C 1
ATOM 602 O O . ILE A 1 80 ? 23.365 20.250 -25.209 1.00 77.69 80 ILE A O 1
ATOM 606 N N . VAL A 1 81 ? 23.079 18.078 -25.700 1.00 76.50 81 VAL A N 1
ATOM 607 C CA . VAL A 1 81 ? 22.169 17.811 -24.580 1.00 76.50 81 VAL A CA 1
ATOM 608 C C . VAL A 1 81 ? 22.830 18.131 -23.235 1.00 76.50 81 VAL A C 1
ATOM 610 O O . VAL A 1 81 ? 22.219 18.781 -22.382 1.00 76.50 81 VAL A O 1
ATOM 613 N N . TYR A 1 82 ? 24.091 17.732 -23.053 1.00 78.69 82 TYR A N 1
ATOM 614 C CA . TYR A 1 82 ? 24.863 18.054 -21.855 1.00 78.69 82 TYR A CA 1
ATOM 615 C C . TYR A 1 82 ? 25.024 19.570 -21.654 1.00 78.69 82 TYR A C 1
ATOM 617 O O . TYR A 1 82 ? 24.813 20.074 -20.548 1.00 78.69 82 TYR A O 1
ATOM 625 N N . LEU A 1 83 ? 25.372 20.310 -22.711 1.00 80.06 83 LEU A N 1
ATOM 626 C CA . LEU A 1 83 ? 25.552 21.762 -22.655 1.00 80.06 83 LEU A CA 1
ATOM 627 C C . LEU A 1 83 ? 24.240 22.490 -22.343 1.00 80.06 83 LEU A C 1
ATOM 629 O O . LEU A 1 83 ? 24.239 23.385 -21.497 1.00 80.06 83 LEU A O 1
ATOM 633 N N . VAL A 1 84 ? 23.127 22.073 -22.956 1.00 78.94 84 VAL A N 1
ATOM 634 C CA . VAL A 1 84 ? 21.789 22.612 -22.668 1.00 78.94 84 VAL A CA 1
ATOM 635 C C . VAL A 1 84 ? 21.428 22.371 -21.203 1.00 78.94 84 VAL A C 1
ATOM 637 O O . VAL A 1 84 ? 21.146 23.334 -20.489 1.00 78.94 84 VAL A O 1
ATOM 640 N N . GLY A 1 85 ? 21.548 21.131 -20.715 1.00 75.25 85 GLY A N 1
ATOM 641 C CA . GLY A 1 85 ? 21.264 20.800 -19.314 1.00 75.25 85 GLY A CA 1
ATOM 642 C C . GLY A 1 85 ? 22.133 21.581 -18.323 1.00 75.25 85 GLY A C 1
ATOM 643 O O . GLY A 1 85 ? 21.636 22.091 -17.320 1.00 75.25 85 GLY A O 1
ATOM 644 N N . ARG A 1 86 ? 23.426 21.759 -18.626 1.00 77.94 86 ARG A N 1
ATOM 645 C CA . ARG A 1 86 ? 24.340 22.565 -17.802 1.00 77.94 86 ARG A CA 1
ATOM 646 C C . ARG A 1 86 ? 23.981 24.053 -17.815 1.00 77.94 86 ARG A C 1
ATOM 648 O O . ARG A 1 86 ? 24.140 24.717 -16.792 1.00 77.94 86 ARG A O 1
ATOM 655 N N . SER A 1 87 ? 23.543 24.586 -18.956 1.00 76.62 87 SER A N 1
ATOM 656 C CA . SER A 1 87 ? 23.139 25.990 -19.068 1.00 76.62 87 SER A CA 1
ATOM 657 C C . SER A 1 87 ? 21.884 26.294 -18.248 1.00 76.62 87 SER A C 1
ATOM 659 O O . SER A 1 87 ? 21.849 27.316 -17.565 1.00 76.62 87 SER A O 1
ATOM 661 N N . GLU A 1 88 ? 20.909 25.379 -18.234 1.00 74.00 88 GLU A N 1
ATOM 662 C CA . GLU A 1 88 ? 19.703 25.516 -17.415 1.00 74.00 88 GLU A CA 1
ATOM 663 C C . GLU A 1 88 ? 20.046 25.449 -15.926 1.00 74.00 88 GLU A C 1
ATOM 665 O O . GLU A 1 88 ? 19.621 26.320 -15.170 1.00 74.00 88 GLU A O 1
ATOM 670 N N . LEU A 1 89 ? 20.905 24.505 -15.517 1.00 70.62 89 LEU A N 1
ATOM 671 C CA . LEU A 1 89 ? 21.357 24.378 -14.127 1.00 70.62 89 LEU A CA 1
ATOM 672 C C . LEU A 1 89 ? 21.997 25.674 -13.596 1.00 70.62 89 LEU A C 1
ATOM 674 O O . LEU A 1 89 ? 21.643 26.147 -12.520 1.00 70.62 89 LEU A O 1
ATOM 678 N N . LYS A 1 90 ? 22.883 26.295 -14.387 1.00 74.88 90 LYS A N 1
ATOM 679 C CA . LYS A 1 90 ? 23.493 27.592 -14.043 1.00 74.88 90 LYS A CA 1
ATOM 680 C C . LYS A 1 90 ? 22.470 28.730 -13.972 1.00 74.88 90 LYS A C 1
ATOM 682 O O . LYS A 1 90 ? 22.685 29.694 -13.241 1.00 74.88 90 LYS A O 1
ATOM 687 N N . GLY A 1 91 ? 21.393 28.656 -14.756 1.00 74.00 91 GLY A N 1
ATOM 688 C CA . GLY A 1 91 ? 20.281 29.604 -14.688 1.00 74.00 91 GLY A CA 1
ATOM 689 C C . GLY A 1 91 ? 19.549 29.514 -13.351 1.00 74.00 91 GLY A C 1
ATOM 690 O O . GLY A 1 91 ? 19.299 30.544 -12.728 1.00 74.00 91 GLY A O 1
ATOM 691 N N . TYR A 1 92 ? 19.295 28.291 -12.877 1.00 63.97 92 TYR A N 1
ATOM 692 C CA . TYR A 1 92 ? 18.698 28.055 -11.563 1.00 63.97 92 TYR A CA 1
ATOM 693 C C . TYR A 1 92 ? 19.605 28.550 -10.431 1.00 63.97 92 TYR A C 1
ATOM 695 O O . TYR A 1 92 ? 19.136 29.338 -9.613 1.00 63.97 92 TYR A O 1
ATOM 703 N N . GLU A 1 93 ? 20.901 28.202 -10.443 1.00 68.88 93 GLU A N 1
ATOM 704 C CA . GLU A 1 93 ? 21.900 28.675 -9.459 1.00 68.88 93 GLU A CA 1
ATOM 705 C C . GLU A 1 93 ? 21.934 30.204 -9.331 1.00 68.88 93 GLU A C 1
ATOM 707 O O . GLU A 1 93 ? 21.974 30.736 -8.225 1.00 68.88 93 GLU A O 1
ATOM 712 N N . LYS A 1 94 ? 21.873 30.925 -10.455 1.00 74.31 94 LYS A N 1
ATOM 713 C CA . LYS A 1 94 ? 21.913 32.396 -10.462 1.00 74.31 94 LYS A CA 1
ATOM 714 C C . LYS A 1 94 ? 20.608 33.061 -10.033 1.00 74.31 94 LYS A C 1
ATOM 716 O O . LYS A 1 94 ? 20.641 34.210 -9.611 1.00 74.31 94 LYS A O 1
ATOM 721 N N . SER A 1 95 ? 19.471 32.385 -10.181 1.00 71.06 95 SER A N 1
ATOM 722 C CA . SER A 1 95 ? 18.153 32.992 -9.958 1.00 71.06 95 SER A CA 1
ATOM 723 C C . SER A 1 95 ? 17.779 33.177 -8.485 1.00 71.06 95 SER A C 1
ATOM 725 O O . SER A 1 95 ? 16.749 33.779 -8.209 1.00 71.06 95 SER A O 1
ATOM 727 N N . GLY A 1 96 ? 18.551 32.639 -7.533 1.00 55.22 96 GLY A N 1
ATOM 728 C CA . GLY A 1 96 ? 18.226 32.715 -6.100 1.00 55.22 96 GLY A CA 1
ATOM 729 C C . GLY A 1 96 ? 16.962 31.943 -5.678 1.00 55.22 96 GLY A C 1
ATOM 730 O O . GLY A 1 96 ? 16.758 31.726 -4.491 1.00 55.22 96 GLY A O 1
ATOM 731 N N . SER A 1 97 ? 16.175 31.421 -6.630 1.00 52.06 97 SER A N 1
ATOM 732 C CA . SER A 1 97 ? 14.958 30.604 -6.447 1.00 52.06 97 SER A CA 1
ATOM 733 C C . SER A 1 97 ? 15.202 29.232 -5.784 1.00 52.06 97 SER A C 1
ATOM 735 O O . SER A 1 97 ? 14.306 28.392 -5.732 1.00 52.06 97 SER A O 1
ATOM 737 N N . LEU A 1 98 ? 16.422 28.974 -5.312 1.00 53.03 98 LEU A N 1
ATOM 738 C CA . LEU A 1 98 ? 16.855 27.714 -4.707 1.00 53.03 98 LEU A CA 1
ATOM 739 C C . LEU A 1 98 ? 16.577 27.629 -3.202 1.00 53.03 98 LEU A C 1
ATOM 741 O O . LEU A 1 98 ? 16.618 26.529 -2.660 1.00 53.03 98 LEU A O 1
ATOM 745 N N . ALA A 1 99 ? 16.286 28.753 -2.540 1.00 48.28 99 ALA A N 1
ATOM 746 C CA . ALA A 1 99 ? 16.023 28.782 -1.102 1.00 48.28 99 ALA A CA 1
ATOM 747 C C . ALA A 1 99 ? 14.599 28.318 -0.723 1.00 48.28 99 ALA A C 1
ATOM 749 O O . ALA A 1 99 ? 14.423 27.754 0.351 1.00 48.28 99 ALA A O 1
ATOM 750 N N . ASP A 1 100 ? 13.613 28.454 -1.618 1.00 47.38 100 ASP A N 1
ATOM 751 C CA . ASP A 1 100 ? 12.193 28.208 -1.295 1.00 47.38 100 ASP A CA 1
ATOM 752 C C . ASP A 1 100 ? 11.653 26.826 -1.698 1.00 47.38 100 ASP A C 1
ATOM 754 O O . ASP A 1 100 ? 10.458 26.559 -1.586 1.00 47.38 100 ASP A O 1
ATOM 758 N N . ALA A 1 101 ? 12.494 25.901 -2.162 1.00 46.38 101 ALA A N 1
ATOM 759 C CA . ALA A 1 101 ? 11.998 24.622 -2.659 1.00 46.38 101 ALA A CA 1
ATOM 760 C C . ALA A 1 101 ? 12.856 23.444 -2.196 1.00 46.38 101 ALA A C 1
ATOM 762 O O . ALA A 1 101 ? 13.786 23.015 -2.880 1.00 46.38 101 ALA A O 1
ATOM 763 N N . GLY A 1 102 ? 12.446 22.811 -1.093 1.00 52.81 102 GLY A N 1
ATOM 764 C CA . GLY A 1 102 ? 12.882 21.449 -0.755 1.00 52.81 102 GLY A CA 1
ATOM 765 C C . GLY A 1 102 ? 12.665 20.450 -1.909 1.00 52.81 102 GLY A C 1
ATOM 766 O O . GLY A 1 102 ? 13.439 19.510 -2.072 1.00 52.81 102 GLY A O 1
ATOM 767 N N . GLN A 1 103 ? 11.698 20.714 -2.800 1.00 51.34 103 GLN A N 1
ATOM 768 C CA . GLN A 1 103 ? 11.514 19.986 -4.065 1.00 51.34 103 GLN A CA 1
ATOM 769 C C . GLN A 1 103 ? 12.588 20.297 -5.128 1.00 51.34 103 GLN A C 1
ATOM 771 O O . GLN A 1 103 ? 12.949 19.417 -5.914 1.00 51.34 103 GLN A O 1
ATOM 776 N N . ALA A 1 104 ? 13.147 21.513 -5.154 1.00 51.66 104 ALA A N 1
ATOM 777 C CA . ALA A 1 104 ? 14.211 21.875 -6.087 1.00 51.66 104 ALA A CA 1
ATOM 778 C C . ALA A 1 104 ? 15.515 21.148 -5.745 1.00 51.66 104 ALA A C 1
ATOM 780 O O . ALA A 1 104 ? 16.171 20.651 -6.657 1.00 51.66 104 ALA A O 1
ATOM 781 N N . ILE A 1 105 ? 15.840 20.985 -4.458 1.00 56.09 105 ILE A N 1
ATOM 782 C CA . ILE A 1 105 ? 17.028 20.243 -4.003 1.00 56.09 105 ILE A CA 1
ATOM 783 C C . ILE A 1 105 ? 16.979 18.781 -4.482 1.00 56.09 105 ILE A C 1
ATOM 785 O O . ILE A 1 105 ? 17.948 18.297 -5.070 1.00 56.09 105 ILE A O 1
ATOM 789 N N . GLN A 1 106 ? 15.830 18.108 -4.350 1.00 57.44 106 GLN A N 1
ATOM 790 C CA . GLN A 1 106 ? 15.652 16.735 -4.846 1.00 57.44 106 GLN A CA 1
ATOM 791 C C . GLN A 1 106 ? 15.703 16.649 -6.377 1.00 57.44 106 GLN A C 1
ATOM 793 O O . GLN A 1 106 ? 16.365 15.772 -6.938 1.00 57.44 106 GLN A O 1
ATOM 798 N N . SER A 1 107 ? 15.065 17.590 -7.081 1.00 57.62 107 SER A N 1
ATOM 799 C CA . SER A 1 107 ? 15.159 17.654 -8.544 1.00 57.62 107 SER A CA 1
ATOM 800 C C . SER A 1 107 ? 16.601 17.901 -9.012 1.00 57.62 107 SER A C 1
ATOM 802 O O . SER A 1 107 ? 17.034 17.333 -10.015 1.00 57.62 107 SER A O 1
ATOM 804 N N . MET A 1 108 ? 17.385 18.662 -8.245 1.00 56.84 108 MET A N 1
ATOM 805 C CA . MET A 1 108 ? 18.783 18.957 -8.532 1.00 56.84 108 MET A CA 1
ATOM 806 C C . MET A 1 108 ? 19.679 17.741 -8.286 1.00 56.84 108 MET A C 1
ATOM 808 O O . MET A 1 108 ? 20.606 17.515 -9.058 1.00 56.84 108 MET A O 1
ATOM 812 N N . GLU A 1 109 ? 19.390 16.914 -7.282 1.00 65.38 109 GLU A N 1
ATOM 813 C CA . GLU A 1 109 ? 20.104 15.656 -7.050 1.00 65.38 109 GLU A CA 1
ATOM 814 C C . GLU A 1 109 ? 19.816 14.625 -8.151 1.00 65.38 109 GLU A C 1
ATOM 816 O O . GLU A 1 109 ? 20.738 13.992 -8.672 1.00 65.38 109 GLU A O 1
ATOM 821 N N . ILE A 1 110 ? 18.566 14.552 -8.624 1.00 60.34 110 ILE A N 1
ATOM 822 C CA . ILE A 1 110 ? 18.192 13.765 -9.808 1.00 60.34 110 ILE A CA 1
ATOM 823 C C . ILE A 1 110 ? 18.926 14.281 -11.052 1.00 60.34 110 ILE A C 1
ATOM 825 O O . ILE A 1 110 ? 19.483 13.488 -11.812 1.00 60.34 110 ILE A O 1
ATOM 829 N N . VAL A 1 111 ? 18.970 15.597 -11.271 1.00 61.47 111 VAL A N 1
ATOM 830 C CA . VAL A 1 111 ? 19.674 16.193 -12.416 1.00 61.47 111 VAL A CA 1
ATOM 831 C C . VAL A 1 111 ? 21.187 15.986 -12.304 1.00 61.47 111 VAL A C 1
ATOM 833 O O . VAL A 1 111 ? 21.820 15.635 -13.296 1.00 61.47 111 VAL A O 1
ATOM 836 N N . LYS A 1 112 ? 21.783 16.109 -11.115 1.00 64.50 112 LYS A N 1
ATOM 837 C CA . LYS A 1 112 ? 23.215 15.885 -10.864 1.00 64.50 112 LYS A CA 1
ATOM 838 C C . LYS A 1 112 ? 23.599 14.421 -11.077 1.00 64.50 112 LYS A C 1
ATOM 840 O O . LYS A 1 112 ? 24.614 14.158 -11.722 1.00 64.50 112 LYS A O 1
ATOM 845 N N . ASN A 1 113 ? 22.761 13.481 -10.637 1.00 64.19 113 ASN A N 1
ATOM 846 C CA . ASN A 1 113 ? 22.935 12.051 -10.896 1.00 64.19 113 ASN A CA 1
ATOM 847 C C . ASN A 1 113 ? 22.756 11.711 -12.377 1.00 64.19 113 ASN A C 1
ATOM 849 O O . ASN A 1 113 ? 23.567 10.971 -12.929 1.00 64.19 113 ASN A O 1
ATOM 853 N N . LYS A 1 114 ? 21.774 12.310 -13.062 1.00 61.47 114 LYS A N 1
ATOM 854 C CA . LYS A 1 114 ? 21.634 12.182 -14.520 1.00 61.47 114 LYS A CA 1
ATOM 855 C C . LYS A 1 114 ? 22.847 12.756 -15.249 1.00 61.47 114 LYS A C 1
ATOM 857 O O . LYS A 1 114 ? 23.352 12.115 -16.154 1.00 61.47 114 LYS A O 1
ATOM 862 N N . ILE A 1 115 ? 23.379 13.901 -14.823 1.00 64.12 115 ILE A N 1
ATOM 863 C CA . ILE A 1 115 ? 24.602 14.495 -15.379 1.00 64.12 115 ILE A CA 1
ATOM 864 C C . ILE A 1 115 ? 25.818 13.590 -15.137 1.00 64.12 115 ILE A C 1
ATOM 866 O O . ILE A 1 115 ? 26.632 13.433 -16.041 1.00 64.12 115 ILE A O 1
ATOM 870 N N . GLN A 1 116 ? 25.956 12.982 -13.956 1.00 65.69 116 GLN A N 1
ATOM 871 C CA . GLN A 1 116 ? 27.015 12.007 -13.665 1.00 65.69 116 GLN A CA 1
ATOM 872 C C . GLN A 1 116 ? 26.880 10.745 -14.526 1.00 65.69 116 GLN A C 1
ATOM 874 O O . GLN A 1 116 ? 27.861 10.288 -15.106 1.00 65.69 116 GLN A O 1
ATOM 879 N N . MET A 1 117 ? 25.661 10.231 -14.692 1.00 57.38 117 MET A N 1
ATOM 880 C CA . MET A 1 117 ? 25.379 9.100 -15.574 1.00 57.38 117 MET A CA 1
ATOM 881 C C . MET A 1 117 ? 25.663 9.448 -17.038 1.00 57.38 117 MET A C 1
ATOM 883 O O . MET A 1 117 ? 26.271 8.652 -17.741 1.00 57.38 117 MET A O 1
ATOM 887 N N . THR A 1 118 ? 25.319 10.658 -17.480 1.00 60.91 118 THR A N 1
ATOM 888 C CA . THR A 1 118 ? 25.649 11.170 -18.814 1.00 60.91 118 THR A CA 1
ATOM 889 C C . THR A 1 118 ? 27.156 11.337 -18.988 1.00 60.91 118 THR A C 1
ATOM 891 O O . THR A 1 118 ? 27.667 10.966 -20.032 1.00 60.91 118 THR A O 1
ATOM 894 N N . LYS A 1 119 ? 27.903 11.806 -17.978 1.00 61.84 119 LYS A N 1
ATOM 895 C CA . LYS A 1 119 ? 29.380 11.836 -18.008 1.00 61.84 119 LYS A CA 1
ATOM 896 C C . LYS A 1 119 ? 29.977 10.433 -18.126 1.00 61.84 119 LYS A C 1
ATOM 898 O O . LYS A 1 119 ? 30.891 10.235 -18.917 1.00 61.84 119 LYS A O 1
ATOM 903 N N . PHE A 1 120 ? 29.449 9.466 -17.377 1.00 63.28 120 PHE A N 1
ATOM 904 C CA . PHE A 1 120 ? 29.865 8.065 -17.457 1.00 63.28 120 PHE A CA 1
ATOM 905 C C . PHE A 1 120 ? 29.548 7.458 -18.834 1.00 63.28 120 PHE A C 1
ATOM 907 O O . PHE A 1 120 ? 30.412 6.847 -19.457 1.00 63.28 120 PHE A O 1
ATOM 914 N N . LEU A 1 121 ? 28.341 7.699 -19.352 1.00 57.28 121 LEU A N 1
ATOM 915 C CA . LEU A 1 121 ? 27.914 7.285 -20.689 1.00 57.28 121 LEU A CA 1
ATOM 916 C C . LEU A 1 121 ? 28.673 8.001 -21.806 1.00 57.28 121 LEU A C 1
ATOM 918 O O . LEU A 1 121 ? 28.831 7.406 -22.855 1.00 57.28 121 LEU A O 1
ATOM 922 N N . LEU A 1 122 ? 29.152 9.232 -21.605 1.00 58.53 122 LEU A N 1
ATOM 923 C CA . LEU A 1 122 ? 30.035 9.940 -22.541 1.00 58.53 122 LEU A CA 1
ATOM 924 C C . LEU A 1 122 ? 31.467 9.408 -22.484 1.00 58.53 122 LEU A C 1
ATOM 926 O O . LEU A 1 122 ? 32.128 9.388 -23.512 1.00 58.53 122 LEU A O 1
ATOM 930 N N . ALA A 1 123 ? 31.944 8.954 -21.322 1.00 59.12 123 ALA A N 1
ATOM 931 C CA . ALA A 1 123 ? 33.256 8.321 -21.185 1.00 59.12 123 ALA A CA 1
ATOM 932 C C . ALA A 1 123 ? 33.281 6.887 -21.755 1.00 59.12 123 ALA A C 1
ATOM 934 O O . ALA A 1 123 ? 34.294 6.448 -22.295 1.00 59.12 123 ALA A O 1
ATOM 935 N N . SER A 1 124 ? 32.158 6.165 -21.689 1.00 60.34 124 SER A N 1
ATOM 936 C CA . SER A 1 124 ? 32.019 4.786 -22.176 1.00 60.34 124 SER A CA 1
ATOM 937 C C . SER A 1 124 ? 32.317 4.571 -23.677 1.00 60.34 124 SER A C 1
ATOM 939 O O . SER A 1 124 ? 33.044 3.623 -23.977 1.00 60.34 124 SER A O 1
ATOM 941 N N . PRO A 1 125 ? 31.858 5.406 -24.635 1.00 60.16 125 PRO A N 1
ATOM 942 C CA . PRO A 1 125 ? 32.196 5.250 -26.045 1.00 60.16 125 PRO A CA 1
ATOM 943 C C . PRO A 1 125 ? 33.677 5.515 -26.314 1.00 60.16 125 PRO A C 1
ATOM 945 O O . PRO A 1 125 ? 34.229 4.859 -27.185 1.00 60.16 125 PRO A O 1
ATOM 948 N N . PHE A 1 126 ? 34.362 6.372 -25.545 1.00 57.06 126 PHE A N 1
ATOM 949 C CA . PHE A 1 126 ? 35.821 6.506 -25.666 1.00 57.06 126 PHE A CA 1
ATOM 950 C C . PHE A 1 126 ? 36.546 5.229 -25.240 1.00 57.06 126 PHE A C 1
ATOM 952 O O . PHE A 1 126 ? 37.497 4.832 -25.904 1.00 57.06 126 PHE A O 1
ATOM 959 N N . ILE A 1 127 ? 36.070 4.547 -24.193 1.00 60.56 127 ILE A N 1
ATOM 960 C CA . ILE A 1 127 ? 36.619 3.248 -23.773 1.00 60.56 127 ILE A CA 1
ATOM 961 C C . ILE A 1 127 ? 36.380 2.188 -24.858 1.00 60.56 127 ILE A C 1
ATOM 963 O O . ILE A 1 127 ? 37.293 1.439 -25.188 1.00 60.56 127 ILE A O 1
ATOM 967 N N . LEU A 1 128 ? 35.186 2.148 -25.458 1.00 63.62 128 LEU A N 1
ATOM 968 C CA . LEU A 1 128 ? 34.868 1.200 -26.531 1.00 63.62 128 LEU A CA 1
ATOM 969 C C . LEU A 1 128 ? 35.641 1.488 -27.826 1.00 63.62 128 LEU A C 1
ATOM 971 O O . LEU A 1 128 ? 36.134 0.554 -28.449 1.00 63.62 128 LEU A O 1
ATOM 975 N N . ILE A 1 129 ? 35.804 2.760 -28.206 1.00 63.69 129 ILE A N 1
ATOM 976 C CA . ILE A 1 129 ? 36.633 3.168 -29.350 1.00 63.69 129 ILE A CA 1
ATOM 977 C C . ILE A 1 129 ? 38.095 2.799 -29.086 1.00 63.69 129 ILE A C 1
ATOM 979 O O . ILE A 1 129 ? 38.746 2.240 -29.960 1.00 63.69 129 ILE A O 1
ATOM 983 N N . PHE A 1 130 ? 38.604 3.045 -27.878 1.00 61.53 130 PHE A N 1
ATOM 984 C CA . PHE A 1 130 ? 39.976 2.705 -27.506 1.00 61.53 130 PHE A CA 1
ATOM 985 C C . PHE A 1 130 ? 40.226 1.190 -27.537 1.00 61.53 130 PHE A C 1
ATOM 987 O O . PHE A 1 130 ? 41.208 0.742 -28.124 1.00 61.53 130 PHE A O 1
ATOM 994 N N . LEU A 1 131 ? 39.304 0.387 -26.992 1.00 64.94 131 LEU A N 1
ATOM 995 C CA . LEU A 1 131 ? 39.368 -1.076 -27.075 1.00 64.94 131 LEU A CA 1
ATOM 996 C C . LEU A 1 131 ? 39.240 -1.579 -28.520 1.00 64.94 131 LEU A C 1
ATOM 998 O O . LEU A 1 131 ? 39.947 -2.508 -28.901 1.00 64.94 131 LEU A O 1
ATOM 1002 N N . GLY A 1 132 ? 38.392 -0.946 -29.335 1.00 67.69 132 GLY A N 1
ATOM 1003 C CA . GLY A 1 132 ? 38.252 -1.249 -30.760 1.00 67.69 132 GLY A CA 1
ATOM 1004 C C . GLY A 1 132 ? 39.521 -0.951 -31.560 1.00 67.69 132 GLY A C 1
ATOM 1005 O O . GLY A 1 132 ? 39.935 -1.774 -32.370 1.00 67.69 132 GLY A O 1
ATOM 1006 N N . VAL A 1 133 ? 40.187 0.178 -31.292 1.00 67.62 133 VAL A N 1
ATOM 1007 C CA . VAL A 1 133 ? 41.478 0.535 -31.907 1.00 67.62 133 VAL A CA 1
ATOM 1008 C C . VAL A 1 133 ? 42.573 -0.440 -31.478 1.00 67.62 133 VAL A C 1
ATOM 1010 O O . VAL A 1 133 ? 43.335 -0.894 -32.325 1.00 67.62 133 VAL A O 1
ATOM 1013 N N . ILE A 1 134 ? 42.634 -0.819 -30.197 1.00 65.94 134 ILE A N 1
ATOM 1014 C CA . ILE A 1 134 ? 43.586 -1.832 -29.717 1.00 65.94 134 ILE A CA 1
ATOM 1015 C C . ILE A 1 134 ? 43.337 -3.178 -30.404 1.00 65.94 134 ILE A C 1
ATOM 1017 O O . ILE A 1 134 ? 44.280 -3.782 -30.908 1.00 65.94 134 ILE A O 1
ATOM 1021 N N . ALA A 1 135 ? 42.085 -3.632 -30.480 1.00 63.88 135 ALA A N 1
ATOM 1022 C CA . ALA A 1 135 ? 41.735 -4.880 -31.152 1.00 63.88 135 ALA A CA 1
ATOM 1023 C C . ALA A 1 135 ? 42.101 -4.843 -32.645 1.00 63.88 135 ALA A C 1
ATOM 1025 O O . ALA A 1 135 ? 42.701 -5.788 -33.151 1.00 63.88 135 ALA A O 1
ATOM 1026 N N . TYR A 1 136 ? 41.815 -3.732 -33.330 1.00 68.38 136 TYR A N 1
ATOM 1027 C CA . TYR A 1 136 ? 42.193 -3.517 -34.727 1.00 68.38 136 TYR A CA 1
ATOM 1028 C C . TYR A 1 136 ? 43.714 -3.559 -34.923 1.00 68.38 136 TYR A C 1
ATOM 1030 O O . TYR A 1 136 ? 44.201 -4.249 -35.816 1.00 68.38 136 TYR A O 1
ATOM 1038 N N . LEU A 1 137 ? 44.477 -2.878 -34.062 1.00 67.81 137 LEU A N 1
ATOM 1039 C CA . LEU A 1 137 ? 45.940 -2.877 -34.114 1.00 67.81 137 LEU A CA 1
ATOM 1040 C C . LEU A 1 137 ? 46.530 -4.265 -33.841 1.00 67.81 137 LEU A C 1
ATOM 1042 O O . LEU A 1 137 ? 47.502 -4.635 -34.492 1.00 67.81 137 LEU A O 1
ATOM 1046 N N . ILE A 1 138 ? 45.945 -5.044 -32.926 1.00 64.31 138 ILE A N 1
ATOM 1047 C CA . ILE A 1 138 ? 46.364 -6.428 -32.658 1.00 64.31 138 ILE A CA 1
ATOM 1048 C C . ILE A 1 138 ? 46.113 -7.307 -33.885 1.00 64.31 138 ILE A C 1
ATOM 1050 O O . ILE A 1 138 ? 47.002 -8.056 -34.282 1.00 64.31 138 ILE A O 1
ATOM 1054 N N . VAL A 1 139 ? 44.939 -7.195 -34.512 1.00 63.41 139 VAL A N 1
ATOM 1055 C CA . VAL A 1 139 ? 44.572 -7.996 -35.692 1.00 63.41 139 VAL A CA 1
ATOM 1056 C C . VAL A 1 139 ? 45.419 -7.636 -36.916 1.00 63.41 139 VAL A C 1
ATOM 1058 O O . VAL A 1 139 ? 45.809 -8.531 -37.655 1.00 63.41 139 VAL A O 1
ATOM 1061 N N . HIS A 1 140 ? 45.742 -6.357 -37.129 1.00 62.91 140 HIS A N 1
ATOM 1062 C CA . HIS A 1 140 ? 46.496 -5.936 -38.316 1.00 62.91 140 HIS A CA 1
ATOM 1063 C C . HIS A 1 140 ? 48.018 -5.996 -38.182 1.00 62.91 140 HIS A C 1
ATOM 1065 O O . HIS A 1 140 ? 48.690 -6.161 -39.197 1.00 62.91 140 HIS A O 1
ATOM 1071 N N . ASN A 1 141 ? 48.573 -5.866 -36.974 1.00 65.50 141 ASN A N 1
ATOM 1072 C CA . ASN A 1 141 ? 50.026 -5.915 -36.772 1.00 65.50 141 ASN A CA 1
ATOM 1073 C C . ASN A 1 141 ? 50.542 -7.299 -36.368 1.00 65.50 141 ASN A C 1
ATOM 1075 O O . ASN A 1 141 ? 51.753 -7.473 -36.240 1.00 65.50 141 ASN A O 1
ATOM 1079 N N . THR A 1 142 ? 49.669 -8.290 -36.163 1.00 57.81 142 THR A N 1
ATOM 1080 C CA . THR A 1 142 ? 50.121 -9.677 -36.045 1.00 57.81 142 THR A CA 1
ATOM 1081 C C . THR A 1 142 ? 50.333 -10.235 -37.453 1.00 57.81 142 THR A C 1
ATOM 1083 O O . THR A 1 142 ? 49.374 -10.328 -38.217 1.00 57.81 142 THR A O 1
ATOM 1086 N N . PRO A 1 143 ? 51.574 -10.575 -37.851 1.00 56.38 143 PRO A N 1
ATOM 1087 C CA . PRO A 1 143 ? 51.837 -11.126 -39.171 1.00 56.38 143 PRO A CA 1
ATOM 1088 C C . PRO A 1 143 ? 51.119 -12.471 -39.287 1.00 56.38 143 PRO A C 1
ATOM 1090 O O . PRO A 1 143 ? 51.539 -13.481 -38.723 1.00 56.38 143 PRO A O 1
ATOM 1093 N N . THR A 1 144 ? 49.991 -12.469 -39.993 1.00 56.50 144 THR A N 1
ATOM 1094 C CA . THR A 1 144 ? 49.160 -13.643 -40.239 1.00 56.50 144 THR A CA 1
ATOM 1095 C C . THR A 1 144 ? 49.861 -14.568 -41.223 1.00 56.50 144 THR A C 1
ATOM 1097 O O . THR A 1 144 ? 49.527 -14.614 -42.405 1.00 56.50 144 THR A O 1
ATOM 1100 N N . GLN A 1 145 ? 50.827 -15.341 -40.738 1.00 49.31 145 GLN A N 1
ATOM 1101 C CA . GLN A 1 145 ? 51.203 -16.574 -41.410 1.00 49.31 145 GLN A CA 1
ATOM 1102 C C . GLN A 1 145 ? 50.233 -17.682 -40.978 1.00 49.31 145 GLN A C 1
ATOM 1104 O O . GLN A 1 145 ? 50.424 -18.376 -39.986 1.00 49.31 145 GLN A O 1
ATOM 1109 N N . GLY A 1 146 ? 49.142 -17.806 -41.738 1.00 52.12 146 GLY A N 1
ATOM 1110 C CA . GLY A 1 146 ? 48.548 -19.109 -42.043 1.00 52.12 146 GLY A CA 1
ATOM 1111 C C . GLY A 1 146 ? 47.660 -19.808 -41.010 1.00 52.12 146 GLY A C 1
ATOM 1112 O O . GLY A 1 146 ? 47.598 -21.032 -41.052 1.00 52.12 146 GLY A O 1
ATOM 1113 N N . SER A 1 147 ? 46.922 -19.130 -40.124 1.00 49.72 147 SER A N 1
ATOM 1114 C CA . SER A 1 147 ? 45.916 -19.857 -39.327 1.00 49.72 147 SER A CA 1
ATOM 1115 C C . SER A 1 147 ? 44.645 -19.066 -39.021 1.00 49.72 147 SER A C 1
ATOM 1117 O O . SER A 1 147 ? 44.674 -17.875 -38.715 1.00 49.72 147 SER A O 1
ATOM 1119 N N . GLN A 1 148 ? 43.514 -19.782 -39.046 1.00 56.53 148 GLN A N 1
ATOM 1120 C CA . GLN A 1 148 ? 42.169 -19.346 -38.638 1.00 56.53 148 GLN A CA 1
ATOM 1121 C C . GLN A 1 148 ? 42.092 -18.766 -37.205 1.00 56.53 148 GLN A C 1
ATOM 1123 O O . GLN A 1 148 ? 41.042 -18.282 -36.782 1.00 56.53 148 GLN A O 1
ATOM 1128 N N . ALA A 1 149 ? 43.197 -18.774 -36.455 1.00 53.88 149 ALA A N 1
ATOM 1129 C CA . ALA A 1 149 ? 43.300 -18.264 -35.096 1.00 53.88 149 ALA A CA 1
ATOM 1130 C C . ALA A 1 149 ? 43.028 -16.750 -34.984 1.00 53.88 149 ALA A C 1
ATOM 1132 O O . ALA A 1 149 ? 42.458 -16.310 -33.987 1.00 53.88 149 ALA A O 1
ATOM 1133 N N . GLY A 1 150 ? 43.352 -15.952 -36.012 1.00 54.66 150 GLY A N 1
ATOM 1134 C CA . GLY A 1 150 ? 43.112 -14.499 -35.995 1.00 54.66 150 GLY A CA 1
ATOM 1135 C C . GLY A 1 150 ? 41.625 -14.119 -35.924 1.00 54.66 150 GLY A C 1
ATOM 1136 O O . GLY A 1 150 ? 41.250 -13.192 -35.205 1.00 54.66 150 GLY A O 1
ATOM 1137 N N . GLY A 1 151 ? 40.756 -14.885 -36.596 1.00 57.25 151 GLY A N 1
ATOM 1138 C CA . GLY A 1 151 ? 39.306 -14.660 -36.576 1.00 57.25 151 GLY A CA 1
ATOM 1139 C C . GLY A 1 151 ? 38.673 -14.967 -35.216 1.00 57.25 151 GLY A C 1
ATOM 1140 O O . GLY A 1 151 ? 37.817 -14.220 -34.745 1.00 57.25 151 GLY A O 1
ATOM 1141 N N . LEU A 1 152 ? 39.139 -16.023 -34.540 1.00 58.12 152 LEU A N 1
ATOM 1142 C CA . LEU A 1 152 ? 38.634 -16.417 -33.220 1.00 58.12 152 LEU A CA 1
ATOM 1143 C C . LEU A 1 152 ? 38.996 -15.403 -32.125 1.00 58.12 152 LEU A C 1
ATOM 1145 O O . LEU A 1 152 ? 38.172 -15.133 -31.250 1.00 58.12 152 LEU A O 1
ATOM 1149 N N . ILE A 1 153 ? 40.182 -14.789 -32.196 1.00 60.47 153 ILE A N 1
ATOM 1150 C CA . ILE A 1 153 ? 40.602 -13.751 -31.240 1.00 60.47 153 ILE A CA 1
ATOM 1151 C C . ILE A 1 153 ? 39.754 -12.479 -31.413 1.00 60.47 153 ILE A C 1
ATOM 1153 O O . ILE A 1 153 ? 39.295 -11.907 -30.423 1.00 60.47 153 ILE A O 1
ATOM 1157 N N . GLY A 1 154 ? 39.467 -12.077 -32.657 1.00 59.44 154 GLY A N 1
ATOM 1158 C CA . GLY A 1 154 ? 38.584 -10.940 -32.946 1.00 59.44 154 GLY A CA 1
ATOM 1159 C C . GLY A 1 154 ? 37.150 -11.152 -32.445 1.00 59.44 154 GLY A C 1
ATOM 1160 O O . GLY A 1 154 ? 36.588 -10.275 -31.786 1.00 59.44 154 GLY A O 1
ATOM 1161 N N . ILE A 1 155 ? 36.580 -12.340 -32.675 1.00 60.97 155 ILE A N 1
ATOM 1162 C CA . ILE A 1 155 ? 35.238 -12.703 -32.187 1.00 60.97 155 ILE A CA 1
ATOM 1163 C C . ILE A 1 155 ? 35.202 -12.738 -30.653 1.00 60.97 155 ILE A C 1
ATOM 1165 O O . ILE A 1 155 ? 34.245 -12.245 -30.057 1.00 60.97 155 ILE A O 1
ATOM 1169 N N . GLY A 1 156 ? 36.250 -13.255 -30.002 1.00 65.69 156 GLY A N 1
ATOM 1170 C CA . GLY A 1 156 ? 36.351 -13.300 -28.541 1.00 65.69 156 GLY A CA 1
ATOM 1171 C C . GLY A 1 156 ? 36.328 -11.912 -27.895 1.00 65.69 156 GLY A C 1
ATOM 1172 O O . GLY A 1 156 ? 35.590 -11.690 -26.937 1.00 65.69 156 GLY A O 1
ATOM 1173 N N . ILE A 1 157 ? 37.066 -10.947 -28.449 1.00 61.56 157 ILE A N 1
ATOM 1174 C CA . ILE A 1 157 ? 37.105 -9.571 -27.926 1.00 61.56 157 ILE A CA 1
ATOM 1175 C C . ILE A 1 157 ? 35.755 -8.864 -28.129 1.00 61.56 157 ILE A C 1
ATOM 1177 O O . ILE A 1 157 ? 35.267 -8.191 -27.217 1.00 61.56 157 ILE A O 1
ATOM 1181 N N . ILE A 1 158 ? 35.108 -9.059 -29.285 1.00 59.94 158 ILE A N 1
ATOM 1182 C CA . ILE A 1 158 ? 33.778 -8.496 -29.569 1.00 59.94 158 ILE A CA 1
ATOM 1183 C C . ILE A 1 158 ? 32.722 -9.112 -28.642 1.00 59.94 158 ILE A C 1
ATOM 1185 O O . ILE A 1 158 ? 31.925 -8.379 -28.057 1.00 59.94 158 ILE A O 1
ATOM 1189 N N . ALA A 1 159 ? 32.743 -10.432 -28.439 1.00 63.19 159 ALA A N 1
ATOM 1190 C CA . ALA A 1 159 ? 31.828 -11.118 -27.532 1.00 63.19 159 ALA A CA 1
ATOM 1191 C C . ALA A 1 159 ? 31.994 -10.634 -26.086 1.00 63.19 159 ALA A C 1
ATOM 1193 O O . ALA A 1 159 ? 31.002 -10.335 -25.422 1.00 63.19 159 ALA A O 1
ATOM 1194 N N . VAL A 1 160 ? 33.232 -10.467 -25.608 1.00 65.81 160 VAL A N 1
ATOM 1195 C CA . VAL A 1 160 ? 33.490 -9.920 -24.268 1.00 65.81 160 VAL A CA 1
ATOM 1196 C C . VAL A 1 160 ? 32.963 -8.490 -24.155 1.00 65.81 160 VAL A C 1
ATOM 1198 O O . VAL A 1 160 ? 32.291 -8.188 -23.173 1.00 65.81 160 VAL A O 1
ATOM 1201 N N . GLY A 1 161 ? 33.168 -7.624 -25.153 1.00 59.31 161 GLY A N 1
ATOM 1202 C CA . GLY A 1 161 ? 32.632 -6.255 -25.156 1.00 59.31 161 GLY A CA 1
ATOM 1203 C C . GLY A 1 161 ? 31.097 -6.192 -25.162 1.00 59.31 161 GLY A C 1
ATOM 1204 O O . GLY A 1 161 ? 30.499 -5.458 -24.375 1.00 59.31 161 GLY A O 1
ATOM 1205 N N . VAL A 1 162 ? 30.449 -7.007 -26.000 1.00 60.12 162 VAL A N 1
ATOM 1206 C CA . VAL A 1 162 ? 28.982 -7.053 -26.143 1.00 60.12 162 VAL A CA 1
ATOM 1207 C C . VAL A 1 162 ? 28.306 -7.666 -24.916 1.00 60.12 162 VAL A C 1
ATOM 1209 O O . VAL A 1 162 ? 27.232 -7.214 -24.533 1.00 60.12 162 VAL A O 1
ATOM 1212 N N . ILE A 1 163 ? 28.930 -8.651 -24.264 1.00 61.81 163 ILE A N 1
ATOM 1213 C CA . ILE A 1 163 ? 28.385 -9.299 -23.060 1.00 61.81 163 ILE A CA 1
ATOM 1214 C C . ILE A 1 163 ? 28.659 -8.459 -21.802 1.00 61.81 163 ILE A C 1
ATOM 1216 O O . ILE A 1 163 ? 27.811 -8.374 -20.910 1.00 61.81 163 ILE A O 1
ATOM 1220 N N . SER A 1 164 ? 29.811 -7.788 -21.719 1.00 56.97 164 SER A N 1
ATOM 1221 C CA . SER A 1 164 ? 30.166 -6.980 -20.542 1.00 56.97 164 SER A CA 1
ATOM 1222 C C . SER A 1 164 ? 29.399 -5.656 -20.457 1.00 56.97 164 SER A C 1
ATOM 1224 O O . SER A 1 164 ? 29.131 -5.193 -19.348 1.00 56.97 164 SER A O 1
ATOM 1226 N N . PHE A 1 165 ? 28.958 -5.078 -21.580 1.00 60.38 165 PHE A N 1
ATOM 1227 C CA . PHE A 1 165 ? 28.178 -3.835 -21.593 1.00 60.38 165 PHE A CA 1
ATOM 1228 C C . PHE A 1 165 ? 26.816 -3.925 -20.863 1.00 60.38 165 PHE A C 1
ATOM 1230 O O . PHE A 1 165 ? 26.584 -3.122 -19.952 1.00 60.38 165 PHE A O 1
ATOM 1237 N N . PRO A 1 166 ? 25.922 -4.897 -21.151 1.00 57.59 166 PRO A N 1
ATOM 1238 C CA . PRO A 1 166 ? 24.686 -5.067 -20.390 1.00 57.59 166 PRO A CA 1
ATOM 1239 C C . PRO A 1 166 ? 24.961 -5.447 -18.929 1.00 57.59 166 PRO A C 1
ATOM 1241 O O . PRO A 1 166 ? 24.220 -5.026 -18.043 1.00 57.59 166 PRO A O 1
ATOM 1244 N N . PHE A 1 167 ? 26.054 -6.161 -18.640 1.00 57.47 167 PHE A N 1
ATOM 1245 C CA . PHE A 1 167 ? 26.421 -6.521 -17.269 1.00 57.47 167 PHE A CA 1
ATOM 1246 C C . PHE A 1 167 ? 26.863 -5.299 -16.441 1.00 57.47 167 PHE A C 1
ATOM 1248 O O . PHE A 1 167 ? 26.376 -5.089 -15.328 1.00 57.47 167 PHE A O 1
ATOM 1255 N N . LEU A 1 168 ? 27.704 -4.424 -17.003 1.00 60.19 168 LEU A N 1
ATOM 1256 C CA . LEU A 1 168 ? 28.094 -3.147 -16.391 1.00 60.19 168 LEU A CA 1
ATOM 1257 C C . LEU A 1 168 ? 26.905 -2.180 -16.269 1.00 60.19 168 LEU A C 1
ATOM 1259 O O . LEU A 1 168 ? 26.773 -1.477 -15.261 1.00 60.19 168 LEU A O 1
ATOM 1263 N N . TYR A 1 169 ? 25.990 -2.184 -17.241 1.00 60.00 169 TYR A N 1
ATOM 1264 C CA . TYR A 1 169 ? 24.727 -1.449 -17.159 1.00 60.00 169 TYR A CA 1
ATOM 1265 C C . TYR A 1 169 ? 23.855 -1.941 -15.990 1.00 60.00 169 TYR A C 1
ATOM 1267 O O . TYR A 1 169 ? 23.351 -1.135 -15.208 1.00 60.00 169 TYR A O 1
ATOM 1275 N N . ILE A 1 170 ? 23.736 -3.257 -15.789 1.00 60.09 170 ILE A N 1
ATOM 1276 C CA . ILE A 1 170 ? 22.986 -3.837 -14.663 1.00 60.09 170 ILE A CA 1
ATOM 1277 C C . ILE A 1 170 ? 23.650 -3.500 -13.316 1.00 60.09 170 ILE A C 1
ATOM 1279 O O . ILE A 1 170 ? 22.954 -3.113 -12.371 1.00 60.09 170 ILE A O 1
ATOM 1283 N N . ILE A 1 171 ? 24.982 -3.596 -13.216 1.00 57.06 171 ILE A N 1
ATOM 1284 C CA . ILE A 1 171 ? 25.732 -3.279 -11.987 1.00 57.06 171 ILE A CA 1
ATOM 1285 C C . ILE A 1 171 ? 25.600 -1.795 -11.628 1.00 57.06 171 ILE A C 1
ATOM 1287 O O . ILE A 1 171 ? 25.317 -1.467 -10.473 1.00 57.06 171 ILE A O 1
ATOM 1291 N N . SER A 1 172 ? 25.756 -0.894 -12.600 1.00 53.81 172 SER A N 1
ATOM 1292 C CA . SER A 1 172 ? 25.598 0.548 -12.370 1.00 53.81 172 SER A CA 1
ATOM 1293 C C . SER A 1 172 ? 24.180 0.898 -11.904 1.00 53.81 172 SER A C 1
ATOM 1295 O O . SER A 1 172 ? 24.029 1.642 -10.933 1.00 53.81 172 SER A O 1
ATOM 1297 N N . ARG A 1 173 ? 23.141 0.277 -12.483 1.00 52.62 173 ARG A N 1
ATOM 1298 C CA . ARG A 1 173 ? 21.747 0.448 -12.037 1.00 52.62 173 ARG A CA 1
ATOM 1299 C C . ARG A 1 173 ? 21.529 -0.008 -10.590 1.00 52.62 173 ARG A C 1
ATOM 1301 O O . ARG A 1 173 ? 20.836 0.670 -9.835 1.00 52.62 173 ARG A O 1
ATOM 1308 N N . ARG A 1 174 ? 22.139 -1.130 -10.183 1.00 48.03 174 ARG A N 1
ATOM 1309 C CA . ARG A 1 174 ? 22.050 -1.651 -8.805 1.00 48.03 174 ARG A CA 1
ATOM 1310 C C . ARG A 1 174 ? 22.778 -0.767 -7.790 1.00 48.03 174 ARG A C 1
ATOM 1312 O O . ARG A 1 174 ? 22.242 -0.536 -6.711 1.00 48.03 174 ARG A O 1
ATOM 1319 N N . ARG A 1 175 ? 23.954 -0.228 -8.132 1.00 43.22 175 ARG A N 1
ATOM 1320 C CA . ARG A 1 175 ? 24.718 0.661 -7.235 1.00 43.22 175 ARG A CA 1
ATOM 1321 C C . ARG A 1 175 ? 23.981 1.973 -6.942 1.00 43.22 175 ARG A C 1
ATOM 1323 O O . ARG A 1 175 ? 24.029 2.465 -5.817 1.00 43.22 175 ARG A O 1
ATOM 1330 N N . ILE A 1 176 ? 23.254 2.505 -7.926 1.00 48.72 176 ILE A N 1
ATOM 1331 C CA . ILE A 1 176 ? 22.427 3.712 -7.764 1.00 48.72 176 ILE A CA 1
ATOM 1332 C C . ILE A 1 176 ? 21.273 3.461 -6.783 1.00 48.72 176 ILE A C 1
ATOM 1334 O O . ILE A 1 176 ? 21.015 4.301 -5.925 1.00 48.72 176 ILE A O 1
ATOM 1338 N N . ALA A 1 177 ? 20.642 2.283 -6.836 1.00 41.34 177 ALA A N 1
ATOM 1339 C CA . ALA A 1 177 ? 19.591 1.916 -5.886 1.00 41.34 177 ALA A CA 1
ATOM 1340 C C . ALA A 1 177 ? 20.105 1.815 -4.435 1.00 41.34 177 ALA A C 1
ATOM 1342 O O . ALA A 1 177 ? 19.375 2.146 -3.507 1.00 41.34 177 ALA A O 1
ATOM 1343 N N . SER A 1 178 ? 21.366 1.411 -4.228 1.00 37.47 178 SER A N 1
ATOM 1344 C CA . SER A 1 178 ? 21.960 1.304 -2.884 1.00 37.47 178 SER A CA 1
ATOM 1345 C C . SER A 1 178 ? 22.433 2.632 -2.279 1.00 37.47 178 SER A C 1
ATOM 1347 O O . SER A 1 178 ? 22.417 2.771 -1.061 1.00 37.47 178 SER A O 1
ATOM 1349 N N . ILE A 1 179 ? 22.831 3.620 -3.092 1.00 41.56 179 ILE A N 1
ATOM 1350 C CA . ILE A 1 179 ? 23.282 4.938 -2.592 1.00 41.56 179 ILE A CA 1
ATOM 1351 C C . ILE A 1 179 ? 22.091 5.779 -2.092 1.00 41.56 179 ILE A C 1
ATOM 1353 O O . ILE A 1 179 ? 22.248 6.604 -1.200 1.00 41.56 179 ILE A O 1
ATOM 1357 N N . HIS A 1 180 ? 20.881 5.515 -2.593 1.00 46.22 180 HIS A N 1
ATOM 1358 C CA . HIS A 1 180 ? 19.635 6.172 -2.175 1.00 46.22 180 HIS A CA 1
ATOM 1359 C C . HIS A 1 180 ? 19.117 5.773 -0.776 1.00 46.22 180 HIS A C 1
ATOM 1361 O O . HIS A 1 180 ? 18.100 6.305 -0.342 1.00 46.22 180 HIS A O 1
ATOM 1367 N N . LEU A 1 181 ? 19.778 4.845 -0.072 1.00 36.81 181 LEU A N 1
ATOM 1368 C CA . LEU A 1 181 ? 19.326 4.315 1.224 1.00 36.81 181 LEU A CA 1
ATOM 1369 C C . LEU A 1 181 ? 20.146 4.795 2.432 1.00 36.81 181 LEU A C 1
ATOM 1371 O O . LEU A 1 181 ? 19.960 4.262 3.523 1.00 36.81 181 LEU A O 1
ATOM 1375 N N . GLN A 1 182 ? 21.035 5.784 2.289 1.00 32.25 182 GLN A N 1
ATOM 1376 C CA . GLN A 1 182 ? 21.629 6.415 3.472 1.00 32.25 182 GLN A CA 1
ATOM 1377 C C . GLN A 1 182 ? 20.644 7.441 4.054 1.00 32.25 182 GLN A C 1
ATOM 1379 O O . GLN A 1 182 ? 20.329 8.417 3.372 1.00 32.25 182 GLN A O 1
ATOM 1384 N N . PRO A 1 183 ? 20.134 7.243 5.285 1.00 38.16 183 PRO A N 1
ATOM 1385 C CA . PRO A 1 183 ? 19.268 8.219 5.925 1.00 38.16 183 PRO A CA 1
ATOM 1386 C C . PRO A 1 183 ? 20.084 9.483 6.201 1.00 38.16 183 PRO A C 1
ATOM 1388 O O . PRO A 1 183 ? 20.969 9.499 7.056 1.00 38.16 183 PRO A O 1
ATOM 1391 N N . GLY A 1 184 ? 19.804 10.541 5.442 1.00 36.47 184 GLY A N 1
ATOM 1392 C CA . GLY A 1 184 ? 20.273 11.876 5.777 1.00 36.47 184 GLY A CA 1
ATOM 1393 C C . GLY A 1 184 ? 19.707 12.259 7.140 1.00 36.47 184 GLY A C 1
ATOM 1394 O O . GLY A 1 184 ? 18.500 12.174 7.357 1.00 36.47 184 GLY A O 1
ATOM 1395 N N . VAL A 1 185 ? 20.585 12.648 8.062 1.00 36.25 185 VAL A N 1
ATOM 1396 C CA . VAL A 1 185 ? 20.208 13.248 9.342 1.00 36.25 185 VAL A CA 1
ATOM 1397 C C . VAL A 1 185 ? 19.504 14.565 9.026 1.00 36.25 185 VAL A C 1
ATOM 1399 O O . VAL A 1 185 ? 20.146 15.576 8.756 1.00 36.25 185 VAL A O 1
ATOM 1402 N N . VAL A 1 186 ? 18.173 14.536 8.989 1.00 37.91 186 VAL A N 1
ATOM 1403 C CA . VAL A 1 186 ? 17.354 15.744 8.921 1.00 37.91 186 VAL A CA 1
ATOM 1404 C C . VAL A 1 186 ? 17.352 16.329 10.327 1.00 37.91 186 VAL A C 1
ATOM 1406 O O . VAL A 1 186 ? 16.662 15.833 11.216 1.00 37.91 186 VAL A O 1
ATOM 1409 N N . THR A 1 187 ? 18.173 17.352 10.557 1.00 35.56 187 THR A N 1
ATOM 1410 C CA . THR A 1 187 ? 18.039 18.186 11.749 1.00 35.56 187 THR A CA 1
ATOM 1411 C C . THR A 1 187 ? 16.670 18.870 11.706 1.00 35.56 187 THR A C 1
ATOM 1413 O O . THR A 1 187 ? 16.312 19.435 10.667 1.00 35.56 187 THR A O 1
ATOM 1416 N N . PRO A 1 188 ? 15.883 18.821 12.795 1.00 37.25 188 PRO A N 1
ATOM 1417 C CA . PRO A 1 188 ? 14.608 19.520 12.857 1.00 37.25 188 PRO A CA 1
ATOM 1418 C C . PRO A 1 188 ? 14.821 21.014 12.580 1.00 37.25 188 PRO A C 1
ATOM 1420 O O . PRO A 1 188 ? 15.804 21.579 13.074 1.00 37.25 188 PRO A O 1
ATOM 1423 N N . PRO A 1 189 ? 13.937 21.672 11.811 1.00 38.44 189 PRO A N 1
ATOM 1424 C CA . PRO A 1 189 ? 13.998 23.115 11.653 1.00 38.44 189 PRO A CA 1
ATOM 1425 C C . PRO A 1 189 ? 13.896 23.766 13.034 1.00 38.44 189 PRO A C 1
ATOM 1427 O O . PRO A 1 189 ? 13.005 23.4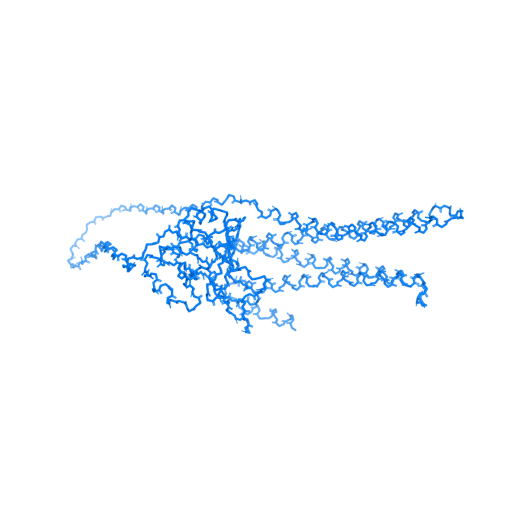48 13.822 1.00 38.44 189 PRO A O 1
ATOM 1430 N N . ALA A 1 190 ? 14.844 24.654 13.333 1.00 39.06 190 ALA A N 1
ATOM 1431 C CA . ALA A 1 190 ? 14.830 25.437 14.556 1.00 39.06 190 ALA A CA 1
ATOM 1432 C C . ALA A 1 190 ? 13.499 26.196 14.644 1.00 39.06 190 ALA A C 1
ATOM 1434 O O . ALA A 1 190 ? 13.131 26.923 13.718 1.00 39.06 190 ALA A O 1
ATOM 1435 N N . HIS A 1 191 ? 12.777 26.006 15.750 1.00 43.06 191 HIS A N 1
ATOM 1436 C CA . HIS A 1 191 ? 11.602 26.809 16.057 1.00 43.06 191 HIS A CA 1
ATOM 1437 C C . HIS A 1 191 ? 11.969 28.299 15.984 1.00 43.06 191 HIS A C 1
ATOM 1439 O O . HIS A 1 191 ? 13.028 28.681 16.490 1.00 43.06 191 HIS A O 1
ATOM 1445 N N . PRO A 1 192 ? 11.123 29.152 15.379 1.00 43.25 192 PRO A N 1
ATOM 1446 C CA . PRO A 1 192 ? 11.356 30.585 15.384 1.00 43.25 192 PRO A CA 1
ATOM 1447 C C . PRO A 1 192 ? 11.323 31.086 16.830 1.00 43.25 192 PRO A C 1
ATOM 1449 O O . PRO A 1 192 ? 10.278 31.101 17.481 1.00 43.25 192 PRO A O 1
ATOM 1452 N N . THR A 1 193 ? 12.494 31.470 17.335 1.00 44.59 193 THR A N 1
ATOM 1453 C CA . THR A 1 193 ? 12.652 32.190 18.596 1.00 44.59 193 THR A CA 1
ATOM 1454 C C . THR A 1 193 ? 11.806 33.456 18.523 1.00 44.59 193 THR A C 1
ATOM 1456 O O . THR A 1 193 ? 11.988 34.272 17.619 1.00 44.59 193 THR A O 1
ATOM 1459 N N . ALA A 1 194 ? 10.854 33.591 19.448 1.00 47.16 194 ALA A N 1
ATOM 1460 C CA . ALA A 1 194 ? 9.977 34.749 19.542 1.00 47.16 194 ALA A CA 1
ATOM 1461 C C . ALA A 1 194 ? 10.804 36.043 19.540 1.00 47.16 194 ALA A C 1
ATOM 1463 O O . ALA A 1 194 ? 11.762 36.184 20.305 1.00 47.16 194 ALA A O 1
ATOM 1464 N N . ALA A 1 195 ? 10.437 36.971 18.656 1.00 51.59 195 ALA A N 1
ATOM 1465 C CA . ALA A 1 195 ? 11.061 38.282 18.581 1.00 51.59 195 ALA A CA 1
ATOM 1466 C C . ALA A 1 195 ? 10.933 38.993 19.944 1.00 51.59 195 ALA A C 1
ATOM 1468 O O . ALA A 1 195 ? 9.839 39.003 20.517 1.00 51.59 195 ALA A O 1
ATOM 1469 N N . PRO A 1 196 ? 12.018 39.576 20.484 1.00 51.25 196 PRO A N 1
ATOM 1470 C CA . PRO A 1 196 ? 11.953 40.297 21.743 1.00 51.25 196 PRO A CA 1
ATOM 1471 C C . PRO A 1 196 ? 11.051 41.526 21.596 1.00 51.25 196 PRO A C 1
ATOM 1473 O O . PRO A 1 196 ? 11.134 42.270 20.616 1.00 51.25 196 PRO A O 1
ATOM 1476 N N . ALA A 1 197 ? 10.173 41.708 22.582 1.00 56.22 197 ALA A N 1
ATOM 1477 C CA . ALA A 1 197 ? 9.256 42.835 22.664 1.00 56.22 197 ALA A CA 1
ATOM 1478 C C . ALA A 1 197 ? 10.021 44.178 22.620 1.00 56.22 197 ALA A C 1
ATOM 1480 O O . ALA A 1 197 ? 11.093 44.283 23.226 1.00 56.22 197 ALA A O 1
ATOM 1481 N N . PRO A 1 198 ? 9.491 45.213 21.940 1.00 56.53 198 PRO A N 1
ATOM 1482 C CA . PRO A 1 198 ? 10.124 46.524 21.915 1.00 56.53 198 PRO A CA 1
ATOM 1483 C C . PRO A 1 198 ? 10.179 47.128 23.323 1.00 56.53 198 PRO A C 1
ATOM 1485 O O . PRO A 1 198 ? 9.186 47.126 24.053 1.00 56.53 198 PRO A O 1
ATOM 1488 N N . ALA A 1 199 ? 11.347 47.658 23.689 1.00 51.81 199 ALA A N 1
ATOM 1489 C CA . ALA A 1 199 ? 11.561 48.372 24.939 1.00 51.81 199 ALA A CA 1
ATOM 1490 C C . ALA A 1 199 ? 10.659 49.615 25.024 1.00 51.81 199 ALA A C 1
ATOM 1492 O O . ALA A 1 199 ? 10.539 50.384 24.069 1.00 51.81 199 ALA A O 1
ATOM 1493 N N . ALA A 1 200 ? 10.034 49.795 26.188 1.00 46.47 200 ALA A N 1
ATOM 1494 C CA . ALA A 1 200 ? 9.155 50.911 26.497 1.00 46.47 200 ALA A CA 1
ATOM 1495 C C . ALA A 1 2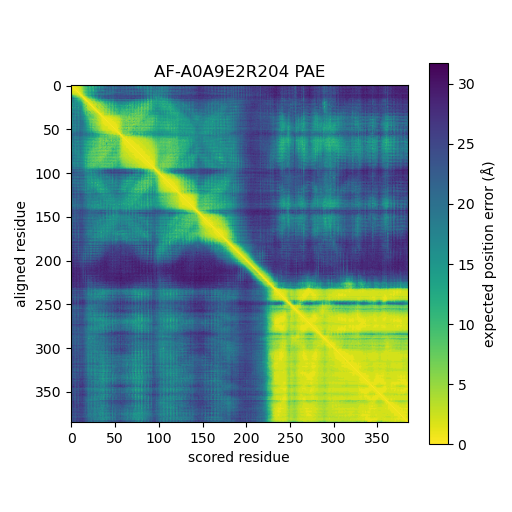00 ? 9.893 52.258 26.398 1.00 46.47 200 ALA A C 1
ATOM 1497 O O . ALA A 1 200 ? 10.953 52.448 26.996 1.00 46.47 200 ALA A O 1
ATOM 1498 N N . ALA A 1 201 ? 9.301 53.199 25.661 1.00 60.47 201 ALA A N 1
ATOM 1499 C CA . ALA A 1 201 ? 9.722 54.594 25.636 1.00 60.47 201 ALA A CA 1
ATOM 1500 C C . ALA A 1 201 ? 9.302 55.309 26.940 1.00 60.47 201 ALA A C 1
ATOM 1502 O O . ALA A 1 201 ? 8.236 55.001 27.483 1.00 60.47 201 ALA A O 1
ATOM 1503 N N . PRO A 1 202 ? 10.103 56.262 27.452 1.00 56.53 202 PRO A N 1
ATOM 1504 C CA . PRO A 1 202 ? 9.793 56.961 28.690 1.00 56.53 202 PRO A CA 1
ATOM 1505 C C . PRO A 1 202 ? 8.709 58.030 28.490 1.00 56.53 202 PRO A C 1
ATOM 1507 O O . PRO A 1 202 ? 8.637 58.706 27.464 1.00 56.53 202 PRO A O 1
ATOM 1510 N N . ALA A 1 203 ? 7.871 58.158 29.516 1.00 45.25 203 ALA A N 1
ATOM 1511 C CA . ALA A 1 203 ? 6.720 59.048 29.590 1.00 45.25 203 ALA A CA 1
ATOM 1512 C C . ALA A 1 203 ? 7.091 60.542 29.580 1.00 45.25 203 ALA A C 1
ATOM 1514 O O . ALA A 1 203 ? 8.071 60.935 30.218 1.00 45.25 203 ALA A O 1
ATOM 1515 N N . PRO A 1 204 ? 6.223 61.397 29.014 1.00 48.62 204 PRO A N 1
ATOM 1516 C CA . PRO A 1 204 ? 6.041 62.757 29.485 1.00 48.62 204 PRO A CA 1
ATOM 1517 C C . PRO A 1 204 ? 4.685 62.943 30.182 1.00 48.62 204 PRO A C 1
ATOM 1519 O O . PRO A 1 204 ? 3.722 62.202 29.989 1.00 48.62 204 PRO A O 1
ATOM 1522 N N . ALA A 1 205 ? 4.674 63.943 31.053 1.00 48.62 205 ALA A N 1
ATOM 1523 C CA . ALA A 1 205 ? 3.692 64.211 32.086 1.00 48.62 205 ALA A CA 1
ATOM 1524 C C . ALA A 1 205 ? 2.291 64.628 31.592 1.00 48.62 205 ALA A C 1
ATOM 1526 O O . ALA A 1 205 ? 2.146 65.365 30.625 1.00 48.62 205 ALA A O 1
ATOM 1527 N N . ALA A 1 206 ? 1.300 64.180 32.373 1.00 47.75 206 ALA A N 1
ATOM 1528 C CA . ALA A 1 206 ? 0.035 64.815 32.761 1.00 47.75 206 ALA A CA 1
ATOM 1529 C C . ALA A 1 206 ? -0.709 65.729 31.764 1.00 47.75 206 ALA A C 1
ATOM 1531 O O . ALA A 1 206 ? -0.309 66.867 31.550 1.00 47.75 206 ALA A O 1
ATOM 1532 N N . ALA A 1 207 ? -1.918 65.308 31.362 1.00 42.06 207 ALA A N 1
ATOM 1533 C CA . ALA A 1 207 ? -3.172 65.995 31.716 1.00 42.06 207 ALA A CA 1
ATOM 1534 C C . ALA A 1 207 ? -4.427 65.297 31.138 1.00 42.06 207 ALA A C 1
ATOM 1536 O O . ALA A 1 207 ? -4.506 65.021 29.950 1.00 42.06 207 ALA A O 1
ATOM 1537 N N . GLN A 1 208 ? -5.419 65.137 32.023 1.00 38.47 208 GLN A N 1
ATOM 1538 C CA . GLN A 1 208 ? -6.876 65.183 31.805 1.00 38.47 208 GLN A CA 1
ATOM 1539 C C . GLN A 1 208 ? -7.619 64.033 31.082 1.00 38.47 208 GLN A C 1
ATOM 1541 O O . GLN A 1 208 ? -7.626 63.888 29.869 1.00 38.47 208 GLN A O 1
ATOM 1546 N N . THR A 1 209 ? -8.344 63.282 31.920 1.00 45.69 209 THR A N 1
ATOM 1547 C CA . THR A 1 209 ? -9.796 63.011 31.883 1.00 45.69 209 THR A CA 1
ATOM 1548 C C . THR A 1 209 ? -10.495 62.830 30.527 1.00 45.69 209 THR A C 1
ATOM 1550 O O . THR A 1 209 ? -10.821 63.813 29.873 1.00 45.69 209 THR A O 1
ATOM 1553 N N . GLN A 1 210 ? -10.944 61.603 30.231 1.00 37.66 210 GLN A N 1
ATOM 1554 C CA . GLN A 1 210 ? -12.341 61.325 29.853 1.00 37.66 210 GLN A CA 1
ATOM 1555 C C . GLN A 1 210 ? -12.639 59.821 29.827 1.00 37.66 210 GLN A C 1
ATOM 1557 O O . GLN A 1 210 ? -11.835 59.004 29.388 1.00 37.66 210 GLN A O 1
ATOM 1562 N N . ALA A 1 211 ? -13.815 59.475 30.344 1.00 49.84 211 ALA A N 1
ATOM 1563 C CA . ALA A 1 211 ? -14.356 58.130 30.379 1.00 49.84 211 ALA A CA 1
ATOM 1564 C C . ALA A 1 211 ? -14.778 57.663 28.979 1.00 49.84 211 ALA A C 1
ATOM 1566 O O . ALA A 1 211 ? -15.403 58.418 28.242 1.00 49.84 211 ALA A O 1
ATOM 1567 N N . THR A 1 212 ? -14.516 56.398 28.654 1.00 39.84 212 THR A N 1
ATOM 1568 C CA . THR A 1 212 ? -15.448 55.531 27.917 1.00 39.84 212 THR A CA 1
ATOM 1569 C C . THR A 1 212 ? -15.029 54.069 28.073 1.00 39.84 212 THR A C 1
ATOM 1571 O O . THR A 1 212 ? -13.860 53.701 28.032 1.00 39.84 212 THR A O 1
ATOM 1574 N N . SER A 1 213 ? -16.046 53.258 28.321 1.00 51.59 213 SER A N 1
ATOM 1575 C CA . SER A 1 213 ? -16.098 51.804 28.419 1.00 51.59 213 SER A CA 1
ATOM 1576 C C . SER A 1 213 ? -15.278 51.059 27.359 1.00 51.59 213 SER A C 1
ATOM 1578 O O . SER A 1 213 ? -15.569 51.164 26.170 1.00 51.59 213 SER A O 1
ATOM 1580 N N . SER A 1 214 ? -14.340 50.223 27.812 1.00 40.34 214 SER A N 1
ATOM 1581 C CA . SER A 1 214 ? -13.713 49.162 27.020 1.00 40.34 214 SER A CA 1
ATOM 1582 C C . SER A 1 214 ? -13.973 47.825 27.709 1.00 40.34 214 SER A C 1
ATOM 1584 O O . SER A 1 214 ? -13.409 47.515 28.759 1.00 40.34 214 SER A O 1
ATOM 1586 N N . THR A 1 215 ? -14.902 47.063 27.142 1.00 45.38 215 THR A N 1
ATOM 1587 C CA . THR A 1 215 ? -15.189 45.683 27.519 1.00 45.38 215 THR A CA 1
ATOM 1588 C C . THR A 1 215 ? -14.018 44.822 27.056 1.00 45.38 215 THR A C 1
ATOM 1590 O O . THR A 1 215 ? -13.796 44.661 25.857 1.00 45.38 215 THR A O 1
ATOM 1593 N N . ALA A 1 216 ? -13.249 44.289 28.005 1.00 43.69 216 ALA A N 1
ATOM 1594 C CA . ALA A 1 216 ? -12.184 43.335 27.727 1.00 43.69 216 ALA A CA 1
ATOM 1595 C C . ALA A 1 216 ? -12.758 42.079 27.037 1.00 43.69 216 ALA A C 1
ATOM 1597 O O . ALA A 1 216 ? -13.771 41.547 27.504 1.00 43.69 216 ALA A O 1
ATOM 1598 N N . PRO A 1 217 ? -12.142 41.568 25.954 1.00 49.66 217 PRO A N 1
ATOM 1599 C CA . PRO A 1 217 ? -12.520 40.278 25.404 1.00 49.66 217 PRO A CA 1
ATOM 1600 C C . PRO A 1 217 ? -12.150 39.199 26.423 1.00 49.66 217 PRO A C 1
ATOM 1602 O O . PRO A 1 217 ? -10.988 39.038 26.796 1.00 49.66 217 PRO A O 1
ATOM 1605 N N . ALA A 1 218 ? -13.172 38.494 26.903 1.00 46.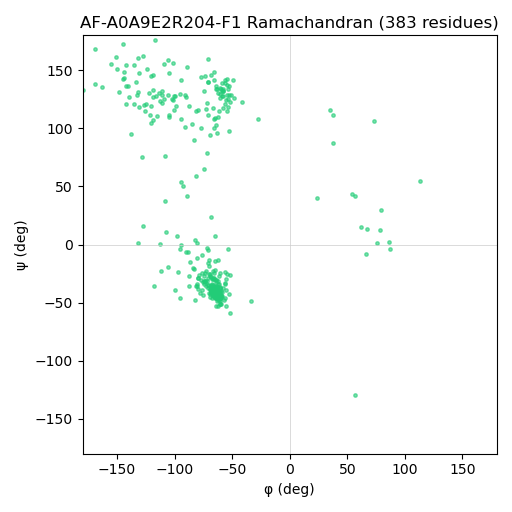62 218 ALA A N 1
ATOM 1606 C CA . ALA A 1 218 ? -13.024 37.358 27.789 1.00 46.62 218 ALA A CA 1
ATOM 1607 C C . ALA A 1 218 ? -12.056 36.340 27.173 1.00 46.62 218 ALA A C 1
ATOM 1609 O O . ALA A 1 218 ? -12.249 35.870 26.051 1.00 46.62 218 ALA A O 1
ATOM 1610 N N . THR A 1 219 ? -11.027 35.999 27.942 1.00 44.56 219 THR A N 1
ATOM 1611 C CA . THR A 1 219 ? -10.166 34.839 27.746 1.00 44.56 219 THR A CA 1
ATOM 1612 C C . THR A 1 219 ? -11.046 33.596 27.632 1.00 44.56 219 THR A C 1
ATOM 1614 O O . THR A 1 219 ? -11.513 33.049 28.632 1.00 44.56 219 THR A O 1
ATOM 1617 N N . ILE A 1 220 ? -11.312 33.172 26.396 1.00 43.56 220 ILE A N 1
ATOM 1618 C CA . ILE A 1 220 ? -11.977 31.908 26.090 1.00 43.56 220 ILE A CA 1
ATOM 1619 C C . ILE A 1 220 ? -11.023 30.804 26.538 1.00 43.56 220 ILE A C 1
ATOM 1621 O O . ILE A 1 220 ? -10.028 30.505 25.881 1.00 43.56 220 ILE A O 1
ATOM 1625 N N . SER A 1 221 ? -11.301 30.249 27.714 1.00 44.81 221 SER A N 1
ATOM 1626 C CA . SER A 1 221 ? -10.672 29.016 28.172 1.00 44.81 221 SER A CA 1
ATOM 1627 C C . SER A 1 221 ? -10.969 27.927 27.134 1.00 44.81 221 SER A C 1
ATOM 1629 O O . SER A 1 221 ? -12.118 27.844 26.689 1.00 44.81 221 SER A O 1
ATOM 1631 N N . PRO A 1 222 ? -9.980 27.117 26.713 1.00 50.94 222 PRO A N 1
ATOM 1632 C CA . PRO A 1 222 ? -10.212 26.065 25.736 1.00 50.94 222 PRO A CA 1
ATOM 1633 C C . PRO A 1 222 ? -11.290 25.130 26.280 1.00 50.94 222 PRO A C 1
ATOM 1635 O O . PRO A 1 222 ? -11.142 24.526 27.343 1.00 50.94 222 PRO A O 1
ATOM 1638 N N . THR A 1 223 ? -12.411 25.074 25.566 1.00 48.31 223 THR A N 1
ATOM 1639 C CA . THR A 1 223 ? -13.517 24.170 25.859 1.00 48.31 223 THR A CA 1
ATOM 1640 C C . THR A 1 223 ? -12.969 22.740 25.939 1.00 48.31 223 THR A C 1
ATOM 1642 O O . THR A 1 223 ? -12.178 22.361 25.068 1.00 48.31 223 THR A O 1
ATOM 1645 N N . PRO A 1 224 ? -13.343 21.947 26.962 1.00 54.81 224 PRO A N 1
ATOM 1646 C CA . PRO A 1 224 ? -12.923 20.557 27.071 1.00 54.81 224 PRO A CA 1
ATOM 1647 C C . PRO A 1 224 ? -13.249 19.837 25.765 1.00 54.81 224 PRO A C 1
ATOM 1649 O O . PRO A 1 224 ? -14.395 19.868 25.312 1.00 54.81 224 PRO A O 1
ATOM 1652 N N . SER A 1 225 ? -12.223 19.251 25.142 1.00 56.44 225 SER A N 1
ATOM 1653 C CA . SER A 1 225 ? -12.373 18.451 23.928 1.00 56.44 225 SER A CA 1
ATOM 1654 C C . SER A 1 225 ? -13.503 17.451 24.135 1.00 56.44 225 SER A C 1
ATOM 1656 O O . SER A 1 225 ? -13.520 16.738 25.141 1.00 56.44 225 SER A O 1
ATOM 1658 N N . ALA A 1 226 ? -14.467 17.454 23.213 1.00 58.88 226 ALA A N 1
ATOM 1659 C CA . ALA A 1 226 ? -15.587 16.529 23.239 1.00 58.88 226 ALA A CA 1
ATOM 1660 C C . ALA A 1 226 ? -15.068 15.091 23.432 1.00 58.88 226 ALA A C 1
ATOM 1662 O O . ALA A 1 226 ? -14.012 14.753 22.884 1.00 58.88 226 ALA A O 1
ATOM 1663 N N . PRO A 1 227 ? -15.767 14.251 24.219 1.00 63.53 227 PRO A N 1
ATOM 1664 C CA . PRO A 1 227 ? -15.373 12.862 24.390 1.00 63.53 227 PRO A CA 1
ATOM 1665 C C . PRO A 1 227 ? -15.248 12.200 23.009 1.00 63.53 227 PRO A C 1
ATOM 1667 O O . PRO A 1 227 ? -16.094 12.455 22.145 1.00 63.53 227 PRO A O 1
ATOM 1670 N N . PRO A 1 228 ? -14.196 11.393 22.783 1.00 62.59 228 PRO A N 1
ATOM 1671 C CA . PRO A 1 228 ? -13.961 10.772 21.489 1.00 62.59 228 PRO A CA 1
ATOM 1672 C C . PRO A 1 228 ? -15.205 9.983 21.061 1.00 62.59 228 PRO A C 1
ATOM 1674 O O . PRO A 1 228 ? -15.869 9.380 21.916 1.00 62.59 228 PRO A O 1
ATOM 1677 N N . PRO A 1 229 ? -15.549 9.994 19.762 1.00 67.75 229 PRO A N 1
ATOM 1678 C CA . PRO A 1 229 ? -16.718 9.291 19.259 1.00 67.75 229 PRO A CA 1
ATOM 1679 C C . PRO A 1 229 ? -16.677 7.827 19.710 1.00 67.75 229 PRO A C 1
ATOM 1681 O O . PRO A 1 229 ? -15.669 7.135 19.568 1.00 67.75 229 PRO A O 1
ATOM 1684 N N . SER A 1 230 ? -17.776 7.363 20.309 1.00 65.94 230 SER A N 1
ATOM 1685 C CA . SER A 1 230 ? -17.878 5.997 20.819 1.00 65.94 230 SER A CA 1
ATOM 1686 C C . SER A 1 230 ? -17.807 5.010 19.654 1.00 65.94 230 SER A C 1
ATOM 1688 O O . SER A 1 230 ? -18.738 4.892 18.856 1.00 65.94 230 SER A O 1
ATOM 1690 N N . ASN A 1 231 ? -16.689 4.295 19.551 1.00 71.19 231 ASN A N 1
ATOM 1691 C CA . ASN A 1 231 ? -16.479 3.228 18.579 1.00 71.19 231 ASN A CA 1
ATOM 1692 C C . ASN A 1 231 ? -17.267 1.977 18.991 1.00 71.19 231 ASN A C 1
ATOM 1694 O O . ASN A 1 231 ? -16.628 1.025 19.388 1.00 71.19 231 ASN A O 1
ATOM 1698 N N . GLN A 1 232 ? -18.609 1.991 19.012 1.00 73.69 232 GLN A N 1
ATOM 1699 C CA . GLN A 1 232 ? -19.540 0.841 19.180 1.00 73.69 232 GLN A CA 1
ATOM 1700 C C . GLN A 1 232 ? -19.014 -0.439 19.906 1.00 73.69 232 GLN A C 1
ATOM 1702 O O . GLN A 1 232 ? -19.285 -1.569 19.491 1.00 73.69 232 GLN A O 1
ATOM 1707 N N . GLY A 1 233 ? -18.231 -0.300 20.981 1.00 85.62 233 GLY A N 1
ATOM 1708 C CA . GLY A 1 233 ? -17.525 -1.415 21.628 1.00 85.62 233 GLY A CA 1
ATOM 1709 C C . GLY A 1 233 ? -16.473 -2.164 20.781 1.00 85.62 233 GLY A C 1
ATOM 1710 O O . GLY A 1 233 ? -16.112 -3.273 21.154 1.00 85.62 233 GLY A O 1
ATOM 1711 N N . GLU A 1 234 ? -16.010 -1.628 19.650 1.00 94.12 234 GLU A N 1
ATOM 1712 C CA . GLU A 1 234 ? -14.886 -2.135 18.849 1.00 94.12 234 GLU A CA 1
ATOM 1713 C C . GLU A 1 234 ? -13.573 -1.480 19.309 1.00 94.12 234 GLU A C 1
ATOM 1715 O O . GLU A 1 234 ? -13.467 -0.254 19.422 1.00 94.12 234 GLU A O 1
ATOM 1720 N N . LYS A 1 235 ? -12.561 -2.303 19.596 1.00 95.75 235 LYS A N 1
ATOM 1721 C CA . LYS A 1 235 ? -11.269 -1.855 20.121 1.00 95.75 235 LYS A CA 1
ATOM 1722 C C . LYS A 1 235 ? -10.226 -1.855 19.012 1.00 95.75 235 LYS A C 1
ATOM 1724 O O . LYS A 1 235 ? -9.947 -2.886 18.406 1.00 95.75 235 LYS A O 1
ATOM 1729 N N . ILE A 1 236 ? -9.581 -0.709 18.807 1.00 97.12 236 ILE A N 1
ATOM 1730 C CA . ILE A 1 236 ? -8.397 -0.608 17.948 1.00 97.12 236 ILE A CA 1
ATOM 1731 C C . ILE A 1 236 ? -7.222 -1.276 18.673 1.00 97.12 236 ILE A C 1
ATOM 1733 O O . ILE A 1 236 ? -6.886 -0.900 19.797 1.00 97.12 236 ILE A O 1
ATOM 1737 N N . LEU A 1 237 ? -6.627 -2.284 18.038 1.00 97.69 237 LEU A N 1
ATOM 1738 C CA . LEU A 1 237 ? -5.499 -3.051 18.568 1.00 97.69 237 LEU A CA 1
ATOM 1739 C C . LEU A 1 237 ? -4.171 -2.580 17.983 1.00 97.69 237 LEU A C 1
ATOM 1741 O O . LEU A 1 237 ? -3.189 -2.510 18.711 1.00 97.69 237 LEU A O 1
ATOM 1745 N N . GLU A 1 238 ? -4.152 -2.247 16.692 1.00 97.88 238 GLU A N 1
ATOM 1746 C CA . GLU A 1 238 ? -2.966 -1.734 16.005 1.00 97.88 238 GLU A CA 1
ATOM 1747 C C . GLU A 1 238 ? -3.364 -0.786 14.871 1.00 97.88 238 GLU A C 1
ATOM 1749 O O . GLU A 1 238 ? -4.436 -0.929 14.273 1.00 97.88 238 GLU A O 1
ATOM 1754 N N . LYS A 1 239 ? -2.497 0.174 14.554 1.00 97.50 239 LYS A N 1
ATOM 1755 C CA . LYS A 1 239 ? -2.686 1.126 13.453 1.00 97.50 239 LYS A CA 1
ATOM 1756 C C . LYS A 1 239 ? -1.367 1.358 12.732 1.00 97.50 239 LYS A C 1
ATOM 1758 O O . LYS A 1 239 ? -0.360 1.710 13.332 1.00 97.50 239 LYS A O 1
ATOM 1763 N N . ILE A 1 240 ? -1.380 1.177 11.420 1.00 97.38 240 ILE A N 1
ATOM 1764 C CA . ILE A 1 240 ? -0.213 1.373 10.566 1.00 97.38 240 ILE A CA 1
ATOM 1765 C C . ILE A 1 240 ? -0.593 2.338 9.457 1.00 97.38 240 ILE A C 1
ATOM 1767 O O . ILE A 1 240 ? -1.404 2.025 8.584 1.00 97.38 240 ILE A O 1
ATOM 1771 N N . PHE A 1 241 ? 0.047 3.502 9.476 1.00 96.69 241 PHE A N 1
ATOM 1772 C CA . PHE A 1 241 ? -0.042 4.512 8.430 1.00 96.69 241 PHE A CA 1
ATOM 1773 C C . PHE A 1 241 ? 1.184 4.374 7.521 1.00 96.69 241 PHE A C 1
ATOM 1775 O O . PHE A 1 241 ? 2.318 4.481 7.985 1.00 96.69 241 PHE A O 1
ATOM 1782 N N . GLY A 1 242 ? 0.975 4.097 6.233 1.00 94.56 242 GLY A N 1
ATOM 1783 C CA . GLY A 1 242 ? 2.060 3.826 5.281 1.00 94.56 242 GLY A CA 1
ATOM 1784 C C . GLY A 1 242 ? 2.079 2.390 4.758 1.00 94.56 242 GLY A C 1
ATOM 1785 O O . GLY A 1 242 ? 3.103 1.701 4.818 1.00 94.56 242 GLY A O 1
ATOM 1786 N N . ILE A 1 243 ? 0.950 1.949 4.208 1.00 95.62 243 ILE A N 1
ATOM 1787 C CA . ILE A 1 243 ? 0.873 0.793 3.309 1.00 95.62 243 ILE A CA 1
ATOM 1788 C C . ILE A 1 243 ? 0.660 1.271 1.873 1.00 95.62 243 ILE A C 1
ATOM 1790 O O . ILE A 1 243 ? 0.202 2.387 1.645 1.00 95.62 243 ILE A O 1
ATOM 1794 N N . MET A 1 244 ? 0.994 0.439 0.893 1.00 94.19 244 MET A N 1
ATOM 1795 C CA . MET A 1 244 ? 0.690 0.729 -0.507 1.00 94.19 244 MET A CA 1
ATOM 1796 C C . MET A 1 244 ? 0.297 -0.548 -1.246 1.00 94.19 244 MET A C 1
ATOM 1798 O O . MET A 1 244 ? 0.950 -1.577 -1.061 1.00 94.19 244 MET A O 1
ATOM 1802 N N . PRO A 1 245 ? -0.750 -0.525 -2.079 1.00 93.69 245 PRO A N 1
ATOM 1803 C CA . PRO A 1 245 ? -1.171 -1.687 -2.851 1.00 93.69 245 PRO A CA 1
ATOM 1804 C C . PRO A 1 245 ? -0.056 -2.201 -3.772 1.00 93.69 245 PRO A C 1
ATOM 1806 O O . PRO A 1 245 ? 0.565 -1.454 -4.526 1.00 93.69 245 PRO A O 1
ATOM 1809 N N . ASN A 1 246 ? 0.180 -3.510 -3.739 1.00 91.81 246 ASN A N 1
ATOM 1810 C CA . ASN A 1 246 ? 1.243 -4.200 -4.467 1.00 91.81 246 ASN A CA 1
ATOM 1811 C C . ASN A 1 246 ? 0.751 -4.754 -5.816 1.00 91.81 246 ASN A C 1
ATOM 1813 O O . ASN A 1 246 ? 0.876 -5.951 -6.095 1.00 91.81 246 ASN A O 1
ATOM 1817 N N . TYR A 1 247 ? 0.166 -3.899 -6.653 1.00 79.56 247 TYR A N 1
ATOM 1818 C CA . TYR A 1 247 ? -0.172 -4.242 -8.034 1.00 79.56 247 TYR A CA 1
ATOM 1819 C C . TYR A 1 247 ? 0.849 -3.559 -8.942 1.00 79.56 247 TYR A C 1
ATOM 1821 O O . TYR A 1 247 ? 0.907 -2.335 -9.000 1.00 79.56 247 TYR A O 1
ATOM 1829 N N . GLY A 1 248 ? 1.710 -4.349 -9.590 1.00 60.69 248 GLY A N 1
ATOM 1830 C CA . GLY A 1 248 ? 2.914 -3.891 -10.301 1.00 60.69 248 GLY A CA 1
ATOM 1831 C C . GLY A 1 248 ? 2.693 -3.061 -11.575 1.00 60.69 248 GLY A C 1
ATOM 1832 O O . GLY A 1 248 ? 3.568 -3.059 -12.435 1.00 60.69 248 GLY A O 1
ATOM 1833 N N . ILE A 1 249 ? 1.545 -2.398 -11.736 1.00 58.59 249 ILE A N 1
ATOM 1834 C CA . ILE A 1 249 ? 1.190 -1.570 -12.896 1.00 58.59 249 ILE A CA 1
ATOM 1835 C C . ILE A 1 249 ? 0.372 -0.369 -12.404 1.00 58.59 249 ILE A C 1
ATOM 1837 O O . ILE A 1 249 ? -0.436 -0.518 -11.492 1.00 58.59 249 ILE A O 1
ATOM 1841 N N . ILE A 1 250 ? 0.594 0.791 -13.034 1.00 60.97 250 ILE A N 1
ATOM 1842 C CA . ILE A 1 250 ? -0.117 2.073 -12.880 1.00 60.97 250 ILE A CA 1
ATOM 1843 C C . ILE A 1 250 ? -1.572 1.862 -12.430 1.00 60.97 250 ILE A C 1
ATOM 1845 O O . ILE A 1 250 ? -2.416 1.388 -13.192 1.00 60.97 250 ILE A O 1
ATOM 1849 N N . GLN A 1 251 ? -1.861 2.205 -11.175 1.00 68.00 251 GLN A N 1
ATOM 1850 C CA . GLN A 1 251 ? -3.127 1.880 -10.518 1.00 68.00 251 GLN A CA 1
ATOM 1851 C C . GLN A 1 251 ? -4.162 2.991 -10.668 1.00 68.00 251 GLN A C 1
ATOM 1853 O O . GLN A 1 251 ? -4.771 3.411 -9.689 1.00 68.00 251 GLN A O 1
ATOM 1858 N N . GLY A 1 252 ? -4.394 3.474 -11.884 1.00 76.56 252 GLY A N 1
ATOM 1859 C CA . GLY A 1 252 ? -5.398 4.506 -12.100 1.00 76.56 252 GLY A CA 1
ATOM 1860 C C . GLY A 1 252 ? -5.717 4.749 -13.560 1.00 76.56 252 GLY A C 1
ATOM 1861 O O . GLY A 1 252 ? -5.063 4.229 -14.464 1.00 76.56 252 GLY A O 1
ATOM 1862 N N . VAL A 1 253 ? -6.791 5.499 -13.772 1.00 79.81 253 VAL A N 1
ATOM 1863 C CA . VAL A 1 253 ? -7.213 5.951 -15.097 1.00 79.81 253 VAL A CA 1
ATOM 1864 C C . VAL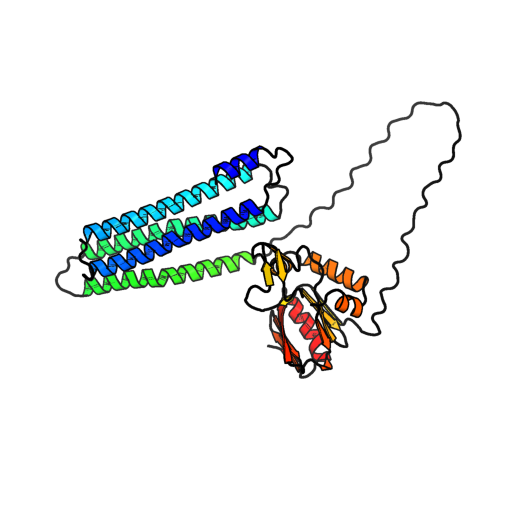 A 1 253 ? -7.038 7.455 -15.115 1.00 79.81 253 VAL A C 1
ATOM 1866 O O . VAL A 1 253 ? -7.590 8.152 -14.267 1.00 79.81 253 VAL A O 1
ATOM 1869 N N . GLU A 1 254 ? -6.263 7.939 -16.075 1.00 82.44 254 GLU A N 1
ATOM 1870 C CA . GLU A 1 254 ? -6.065 9.359 -16.311 1.00 82.44 254 GLU A CA 1
ATOM 1871 C C . GLU A 1 254 ? -6.723 9.749 -17.627 1.00 82.44 254 GLU A C 1
ATOM 1873 O O . GLU A 1 254 ? -6.490 9.125 -18.663 1.00 82.44 254 GLU A O 1
ATOM 1878 N N . ILE A 1 255 ? -7.549 10.792 -17.584 1.00 81.12 255 ILE A N 1
ATOM 1879 C CA . ILE A 1 255 ? -8.204 11.360 -18.756 1.00 81.12 255 ILE A CA 1
ATOM 1880 C C . ILE A 1 255 ? -7.879 12.851 -18.757 1.00 81.12 255 ILE A C 1
ATOM 1882 O O . ILE A 1 255 ? -8.190 13.568 -17.812 1.00 81.12 255 ILE A O 1
ATOM 1886 N N . MET A 1 256 ? -7.228 13.323 -19.823 1.00 81.88 256 MET A N 1
ATOM 1887 C CA . MET A 1 256 ? -6.874 14.739 -20.003 1.00 81.88 256 MET A CA 1
ATOM 1888 C C . MET A 1 256 ? -6.020 15.344 -18.869 1.00 81.88 256 MET A C 1
ATOM 1890 O O . MET A 1 256 ? -6.248 16.479 -18.459 1.00 81.88 256 MET A O 1
ATOM 1894 N N . GLY A 1 257 ? -5.020 14.618 -18.361 1.00 78.88 257 GLY A N 1
ATOM 1895 C CA . GLY A 1 257 ? -4.093 15.173 -17.363 1.00 78.88 257 GLY A CA 1
ATOM 1896 C C . GLY A 1 257 ? -4.557 15.030 -15.912 1.00 78.88 257 GLY A C 1
ATOM 1897 O O . GLY A 1 257 ? -3.823 15.415 -15.006 1.00 78.88 257 GLY A O 1
ATOM 1898 N N . LYS A 1 258 ? -5.767 14.509 -15.671 1.00 84.50 258 LYS A N 1
ATOM 1899 C CA . LYS A 1 258 ? -6.311 14.275 -14.330 1.00 84.50 258 LYS A CA 1
ATOM 1900 C C . LYS A 1 258 ? -6.891 12.867 -14.244 1.00 84.50 258 LYS A C 1
ATOM 1902 O O . LYS A 1 258 ? -7.657 12.436 -15.102 1.00 84.50 258 LYS A O 1
ATOM 1907 N N . GLY A 1 259 ? -6.516 12.144 -13.204 1.00 86.56 259 GLY A N 1
ATOM 1908 C CA . GLY A 1 259 ? -6.973 10.788 -12.951 1.00 86.56 259 GLY A CA 1
ATOM 1909 C C . GLY A 1 259 ? -7.145 10.504 -11.473 1.00 86.56 259 GLY A C 1
ATOM 1910 O O . GLY A 1 259 ? -6.754 11.305 -10.621 1.00 86.56 259 GLY A O 1
ATOM 1911 N N . GLU A 1 260 ? -7.712 9.339 -11.186 1.00 88.81 260 GLU A N 1
ATOM 1912 C CA . GLU A 1 260 ? -7.833 8.824 -9.828 1.00 88.81 260 GLU A CA 1
ATOM 1913 C C . GLU A 1 260 ? -7.135 7.480 -9.678 1.00 88.81 260 GLU A C 1
ATOM 1915 O O . GLU A 1 260 ? -7.184 6.630 -10.577 1.00 88.81 260 GLU A O 1
ATOM 1920 N N . THR A 1 261 ? -6.549 7.262 -8.503 1.00 89.00 261 THR A N 1
ATOM 1921 C CA . THR A 1 261 ? -6.070 5.940 -8.113 1.00 89.00 261 THR A CA 1
ATOM 1922 C C . THR A 1 261 ? -7.249 5.004 -7.834 1.00 89.00 261 THR A C 1
ATOM 1924 O O . THR A 1 261 ? -8.283 5.385 -7.272 1.00 89.00 261 THR A O 1
ATOM 1927 N N . ARG A 1 262 ? -7.123 3.749 -8.270 1.00 90.12 262 ARG A N 1
ATOM 1928 C CA . ARG A 1 262 ? -8.113 2.685 -8.045 1.00 90.12 262 ARG A CA 1
ATOM 1929 C C . ARG A 1 262 ? -8.106 2.191 -6.603 1.00 90.12 262 ARG A C 1
ATOM 1931 O O . ARG A 1 262 ? -9.158 1.815 -6.105 1.00 90.12 262 ARG A O 1
ATOM 1938 N N . HIS A 1 263 ? -6.939 2.226 -5.968 1.00 92.25 263 HIS A N 1
ATOM 1939 C CA . HIS A 1 263 ? -6.694 1.697 -4.631 1.00 92.25 263 HIS A CA 1
ATOM 1940 C C . HIS A 1 263 ? -6.035 2.776 -3.771 1.00 92.25 263 HIS A C 1
ATOM 1942 O O . HIS A 1 263 ? -4.822 2.744 -3.594 1.00 92.25 263 HIS A O 1
ATOM 1948 N N . PRO A 1 264 ? -6.777 3.792 -3.305 1.00 93.25 264 PRO A N 1
ATOM 1949 C CA . PRO A 1 264 ? -6.219 4.902 -2.533 1.00 93.25 264 PRO A CA 1
ATOM 1950 C C . PRO A 1 264 ? -5.790 4.511 -1.115 1.00 93.25 264 PRO A C 1
ATOM 1952 O O . PRO A 1 264 ? -5.264 5.355 -0.388 1.00 93.25 264 PRO A O 1
ATOM 1955 N N . GLU A 1 265 ? -6.035 3.267 -0.690 1.00 95.12 265 GLU A N 1
ATOM 1956 C CA . GLU A 1 265 ? -5.709 2.833 0.664 1.00 95.12 265 GLU A CA 1
ATOM 1957 C C . GLU A 1 265 ? -4.212 3.008 0.934 1.00 95.12 265 GLU A C 1
ATOM 1959 O O . GLU A 1 265 ? -3.347 2.567 0.171 1.00 95.12 265 GLU A O 1
ATOM 1964 N N . ASN A 1 266 ? -3.910 3.681 2.037 1.00 95.62 266 ASN A N 1
ATOM 1965 C CA . ASN A 1 266 ? -2.547 3.981 2.454 1.00 95.62 266 ASN A CA 1
ATOM 1966 C C . ASN A 1 266 ? -2.298 3.637 3.924 1.00 95.62 266 ASN A C 1
ATOM 1968 O O . ASN A 1 266 ? -1.193 3.846 4.422 1.00 95.62 266 ASN A O 1
ATOM 1972 N N . SER A 1 267 ? -3.307 3.104 4.618 1.00 97.38 267 SER A N 1
ATOM 1973 C CA . SER A 1 267 ? -3.222 2.741 6.030 1.00 97.38 267 SER A CA 1
ATOM 1974 C C . SER A 1 267 ? -4.020 1.474 6.327 1.00 97.38 267 SER A C 1
ATOM 1976 O O . SER A 1 267 ? -5.038 1.215 5.684 1.00 97.38 267 SER A O 1
ATOM 1978 N N . ILE A 1 268 ? -3.562 0.691 7.305 1.00 98.12 268 ILE A N 1
ATOM 1979 C CA . ILE A 1 268 ? -4.291 -0.450 7.865 1.00 98.12 268 ILE A CA 1
ATOM 1980 C C . ILE A 1 268 ? -4.557 -0.223 9.350 1.00 98.12 268 ILE A C 1
ATOM 1982 O O . ILE A 1 268 ? -3.655 0.136 10.103 1.00 98.12 268 ILE A O 1
ATOM 1986 N N . ILE A 1 269 ? -5.792 -0.467 9.773 1.00 98.31 269 ILE A N 1
ATOM 1987 C CA . ILE A 1 269 ? -6.188 -0.484 11.180 1.00 98.31 269 ILE A CA 1
ATOM 1988 C C . ILE A 1 269 ? -6.649 -1.897 11.514 1.00 98.31 269 ILE A C 1
ATOM 1990 O O . ILE A 1 269 ? -7.496 -2.472 10.828 1.00 98.31 269 ILE A O 1
ATOM 1994 N N . VAL A 1 270 ? -6.075 -2.458 12.572 1.00 98.31 270 VAL A N 1
ATOM 1995 C CA . VAL A 1 270 ? -6.435 -3.765 13.111 1.00 98.31 270 VAL A CA 1
ATOM 1996 C C . VAL A 1 270 ? -7.302 -3.544 14.336 1.00 98.31 270 VAL A C 1
ATOM 1998 O O . VAL A 1 270 ? -6.903 -2.868 15.285 1.00 98.31 270 VAL A O 1
ATOM 2001 N N . THR A 1 271 ? -8.484 -4.139 14.322 1.00 98.25 271 THR A N 1
ATOM 2002 C CA . THR A 1 271 ? -9.415 -4.115 15.451 1.00 98.25 271 THR A CA 1
ATOM 2003 C C . THR A 1 271 ? -9.635 -5.528 15.976 1.00 98.25 271 THR A C 1
ATOM 2005 O O . THR A 1 271 ? -9.141 -6.502 15.402 1.00 98.25 271 THR A O 1
ATOM 2008 N N . ASP A 1 272 ? -10.395 -5.656 17.056 1.00 97.81 272 ASP A N 1
ATOM 2009 C CA . ASP A 1 272 ? -10.843 -6.944 17.580 1.00 97.81 272 ASP A CA 1
ATOM 2010 C C . ASP A 1 272 ? -11.883 -7.655 16.689 1.00 97.81 272 ASP A C 1
ATOM 2012 O O . ASP A 1 272 ? -12.120 -8.847 16.883 1.00 97.81 272 ASP A O 1
ATOM 2016 N N . LYS A 1 273 ? -12.479 -6.969 15.698 1.00 97.75 273 LYS A N 1
ATOM 2017 C CA . LYS A 1 273 ? -13.549 -7.520 14.838 1.00 97.75 273 LYS A CA 1
ATOM 2018 C C . LYS A 1 273 ? -13.194 -7.608 13.354 1.00 97.75 273 LYS A C 1
ATOM 2020 O O . LYS A 1 273 ? -13.618 -8.548 12.680 1.00 97.75 273 LYS A O 1
ATOM 2025 N N . ARG A 1 274 ? -12.427 -6.653 12.830 1.00 97.81 274 ARG A N 1
ATOM 2026 C CA . ARG A 1 274 ? -12.137 -6.489 11.393 1.00 97.81 274 ARG A CA 1
ATOM 2027 C C . ARG A 1 274 ? -10.780 -5.836 11.121 1.00 97.81 274 ARG A C 1
ATOM 2029 O O . ARG A 1 274 ? -10.184 -5.177 11.973 1.00 97.81 274 ARG A O 1
ATOM 2036 N N . LEU A 1 275 ? -10.306 -6.009 9.895 1.00 98.31 275 LEU A N 1
ATOM 2037 C CA . LEU A 1 275 ? -9.180 -5.285 9.316 1.00 98.31 275 LEU A CA 1
ATOM 2038 C C . LEU A 1 275 ? -9.731 -4.169 8.430 1.00 98.31 275 LEU A C 1
ATOM 2040 O O . LEU A 1 275 ? -10.554 -4.433 7.554 1.00 98.31 275 LEU A O 1
ATOM 2044 N N . LEU A 1 276 ? -9.275 -2.938 8.636 1.00 98.31 276 LEU A N 1
ATOM 2045 C CA . LEU A 1 276 ? -9.685 -1.785 7.839 1.00 98.31 276 LEU A CA 1
ATOM 2046 C C . LEU A 1 276 ? -8.511 -1.317 6.988 1.00 98.31 276 LEU A C 1
ATOM 2048 O O . LEU A 1 276 ? -7.466 -0.971 7.529 1.00 98.31 276 LEU A O 1
ATOM 2052 N N . LEU A 1 277 ? -8.684 -1.287 5.672 1.00 98.00 277 LEU A N 1
ATOM 2053 C CA . LEU A 1 277 ? -7.744 -0.700 4.723 1.00 98.00 277 LEU A CA 1
ATOM 2054 C C . LEU A 1 277 ? -8.344 0.629 4.275 1.00 98.00 277 LEU A C 1
ATOM 2056 O O . LEU A 1 277 ? -9.373 0.653 3.597 1.00 98.00 277 LEU A O 1
ATOM 2060 N N . ILE A 1 278 ? -7.742 1.732 4.707 1.00 97.56 278 ILE A N 1
ATOM 2061 C CA . ILE A 1 278 ? -8.337 3.062 4.567 1.00 97.56 278 ILE A CA 1
ATOM 2062 C C . ILE A 1 278 ? -7.410 4.022 3.829 1.00 97.56 278 ILE A C 1
ATOM 2064 O O . ILE A 1 278 ? -6.180 3.919 3.891 1.00 97.56 278 ILE A O 1
ATOM 2068 N N . ALA A 1 279 ? -8.014 4.981 3.140 1.00 96.38 279 ALA A N 1
ATOM 2069 C CA . ALA A 1 279 ? -7.338 6.125 2.557 1.00 96.38 279 ALA A CA 1
ATOM 2070 C C . ALA A 1 279 ? -7.325 7.285 3.559 1.00 96.38 279 ALA A C 1
ATOM 2072 O O . ALA A 1 279 ? -8.315 7.999 3.722 1.00 96.38 279 ALA A O 1
ATOM 2073 N N . VAL A 1 280 ? -6.189 7.490 4.222 1.00 96.44 280 VAL A N 1
ATOM 2074 C CA . VAL A 1 280 ? -5.950 8.682 5.036 1.00 96.44 280 VAL A CA 1
ATOM 2075 C C . VAL A 1 280 ? -5.691 9.872 4.108 1.00 96.44 280 VAL A C 1
ATOM 2077 O O . VAL A 1 280 ? -4.886 9.745 3.177 1.00 96.44 280 VAL A O 1
ATOM 2080 N N . PRO A 1 281 ? -6.337 11.031 4.331 1.00 93.50 281 PRO A N 1
ATOM 2081 C CA . PRO A 1 281 ? -6.119 12.214 3.512 1.00 93.50 281 PRO A CA 1
ATOM 2082 C C . PRO A 1 281 ? -4.638 12.607 3.448 1.00 93.50 281 PRO A C 1
ATOM 2084 O O . PRO A 1 281 ? -3.979 12.777 4.470 1.00 93.50 281 PRO A O 1
ATOM 2087 N N . ALA A 1 282 ? -4.123 12.790 2.235 1.00 91.69 282 ALA A N 1
ATOM 2088 C CA . ALA A 1 282 ? -2.787 13.317 1.972 1.00 91.69 282 ALA A CA 1
ATOM 2089 C C . ALA A 1 282 ? -2.827 14.224 0.732 1.00 91.69 282 ALA A C 1
ATOM 2091 O O . ALA A 1 282 ? -3.692 14.027 -0.132 1.00 91.69 282 ALA A O 1
ATOM 2092 N N . PRO A 1 283 ? -1.910 15.200 0.597 1.00 84.81 283 PRO A N 1
ATOM 2093 C CA . PRO A 1 283 ? -1.854 16.070 -0.575 1.00 84.81 283 PRO A CA 1
ATOM 2094 C C . PRO A 1 283 ? -1.757 15.259 -1.873 1.00 84.81 283 PRO A C 1
ATOM 2096 O O . PRO A 1 283 ? -0.800 14.523 -2.089 1.00 84.81 283 PRO A O 1
ATOM 2099 N N . GLY A 1 284 ? -2.783 15.336 -2.723 1.00 82.06 284 GLY A N 1
ATOM 2100 C CA . GLY A 1 284 ? -2.841 14.551 -3.960 1.00 82.06 284 GLY A CA 1
ATOM 2101 C C . GLY A 1 284 ? -2.978 13.035 -3.764 1.00 82.06 284 GLY A C 1
ATOM 2102 O O . GLY A 1 284 ? -2.814 12.308 -4.730 1.00 82.06 284 GLY A O 1
ATOM 2103 N N . GLY A 1 285 ? -3.301 12.534 -2.564 1.00 78.38 285 GLY A N 1
ATOM 2104 C CA . GLY A 1 285 ? -3.271 11.098 -2.225 1.00 78.38 285 GLY A CA 1
ATOM 2105 C C . GLY A 1 285 ? -4.073 10.172 -3.137 1.00 78.38 285 GLY A C 1
ATOM 2106 O O . GLY A 1 285 ? -3.699 9.014 -3.297 1.00 78.38 285 GLY A O 1
ATOM 2107 N N . ASN A 1 286 ? -5.104 10.705 -3.795 1.00 83.00 286 ASN A N 1
ATOM 2108 C CA . ASN A 1 286 ? -5.953 9.951 -4.718 1.00 83.00 286 ASN A CA 1
ATOM 2109 C C . ASN A 1 286 ? -5.802 10.408 -6.173 1.00 83.00 286 ASN A C 1
ATOM 2111 O O . ASN A 1 286 ? -6.501 9.898 -7.044 1.00 83.00 286 ASN A O 1
ATOM 2115 N N . ALA A 1 287 ? -4.950 11.399 -6.437 1.00 85.88 287 ALA A N 1
ATOM 2116 C CA . ALA A 1 287 ? -4.831 12.031 -7.738 1.00 85.88 287 ALA A CA 1
ATOM 2117 C C . ALA A 1 287 ? -3.718 11.390 -8.568 1.00 85.88 287 ALA A C 1
ATOM 2119 O O . ALA A 1 287 ? -2.624 11.095 -8.084 1.00 85.88 287 ALA A O 1
ATOM 2120 N N . MET A 1 288 ? -3.992 11.257 -9.859 1.00 83.50 288 MET A N 1
ATOM 2121 C CA . MET A 1 288 ? -2.980 11.085 -10.888 1.00 83.50 288 MET A CA 1
ATOM 2122 C C . MET A 1 288 ? -2.937 12.334 -11.760 1.00 83.50 288 MET A C 1
ATOM 2124 O O . MET A 1 288 ? -3.987 12.820 -12.183 1.00 83.50 288 MET A O 1
ATOM 2128 N N . ILE A 1 289 ? -1.740 12.859 -12.015 1.00 84.62 289 ILE A N 1
ATOM 2129 C CA . ILE A 1 289 ? -1.542 14.017 -12.896 1.00 84.62 289 ILE A CA 1
ATOM 2130 C C . ILE A 1 289 ? -0.364 13.716 -13.816 1.00 84.62 289 ILE A C 1
ATOM 2132 O O . ILE A 1 289 ? 0.740 13.470 -13.334 1.00 84.62 289 ILE A O 1
ATOM 2136 N N . GLU A 1 290 ? -0.590 13.729 -15.128 1.00 83.19 290 GLU A N 1
ATOM 2137 C CA . GLU A 1 290 ? 0.435 13.520 -16.161 1.00 83.19 290 GLU A CA 1
ATOM 2138 C C . GLU A 1 290 ? 1.249 12.221 -15.983 1.00 83.19 290 GLU A C 1
ATOM 2140 O O . GLU A 1 290 ? 2.474 12.192 -16.107 1.00 83.19 290 GLU A O 1
ATOM 2145 N N . GLY A 1 291 ? 0.571 11.122 -15.657 1.00 79.69 291 GLY A N 1
ATOM 2146 C CA . GLY A 1 291 ? 1.155 9.803 -15.423 1.00 79.69 291 GLY A CA 1
ATOM 2147 C C . GLY A 1 291 ? 1.859 9.662 -14.074 1.00 79.69 291 GLY A C 1
ATOM 2148 O O . GLY A 1 291 ? 2.398 8.595 -13.777 1.00 79.69 291 GLY A O 1
ATOM 2149 N N . VAL A 1 292 ? 1.863 10.710 -13.244 1.00 81.62 292 VAL A N 1
ATOM 2150 C CA . VAL A 1 292 ? 2.447 10.679 -11.904 1.00 81.62 292 VAL A CA 1
ATOM 2151 C C . VAL A 1 292 ? 1.412 10.180 -10.905 1.00 81.62 292 VAL A C 1
ATOM 2153 O O . VAL A 1 292 ? 0.371 10.804 -10.700 1.00 81.62 292 VAL A O 1
ATOM 2156 N N . ASN A 1 293 ? 1.728 9.060 -10.255 1.00 83.38 293 ASN A N 1
ATOM 2157 C CA . ASN A 1 293 ? 0.963 8.525 -9.138 1.00 83.38 293 ASN A CA 1
ATOM 2158 C C . ASN A 1 293 ? 1.417 9.187 -7.826 1.00 83.38 293 ASN A C 1
ATOM 2160 O O . ASN A 1 293 ? 2.474 8.857 -7.283 1.00 83.38 293 ASN A O 1
ATOM 2164 N N . PHE A 1 294 ? 0.627 10.126 -7.303 1.00 84.38 294 PHE A N 1
ATOM 2165 C CA . PHE A 1 294 ? 0.957 10.817 -6.052 1.00 84.38 294 PHE A CA 1
ATOM 2166 C C . PHE A 1 294 ? 0.846 9.917 -4.824 1.00 84.38 294 PHE A C 1
ATOM 2168 O O . PHE A 1 294 ? 1.454 10.224 -3.804 1.00 84.38 294 PHE A O 1
ATOM 2175 N N . GLN A 1 295 ? 0.146 8.785 -4.907 1.00 85.56 295 GLN A N 1
ATOM 2176 C CA . GLN A 1 295 ? 0.106 7.817 -3.816 1.00 85.56 295 GLN A CA 1
ATOM 2177 C C . GLN A 1 295 ? 1.494 7.223 -3.547 1.00 85.56 295 GLN A C 1
ATOM 2179 O O . GLN A 1 295 ? 1.903 7.145 -2.394 1.00 85.56 295 GLN A O 1
ATOM 2184 N N . GLU A 1 296 ? 2.252 6.883 -4.595 1.00 85.19 296 GLU A N 1
ATOM 2185 C CA . GLU A 1 296 ? 3.632 6.389 -4.466 1.00 85.19 296 GLU A CA 1
ATOM 2186 C C . GLU A 1 296 ? 4.559 7.452 -3.864 1.00 85.19 296 GLU A C 1
ATOM 2188 O O . GLU A 1 296 ? 5.397 7.149 -3.012 1.00 85.19 296 GLU A O 1
ATOM 2193 N N . GLN A 1 297 ? 4.390 8.715 -4.267 1.00 85.06 297 GLN A N 1
ATOM 2194 C CA . GLN A 1 297 ? 5.159 9.819 -3.693 1.00 85.06 297 GLN A CA 1
ATOM 2195 C C . GLN A 1 297 ? 4.792 10.057 -2.229 1.00 85.06 297 GLN A C 1
ATOM 2197 O O . GLN A 1 297 ? 5.677 10.181 -1.388 1.00 85.06 297 GLN A O 1
ATOM 2202 N N . ASN A 1 298 ? 3.502 10.078 -1.902 1.00 84.00 298 ASN A N 1
ATOM 2203 C CA . ASN A 1 298 ? 3.030 10.277 -0.536 1.00 84.00 298 ASN A CA 1
ATOM 2204 C C . ASN A 1 298 ? 3.455 9.142 0.378 1.00 84.00 298 ASN A C 1
ATOM 2206 O O . ASN A 1 298 ? 3.868 9.411 1.503 1.00 84.00 298 ASN A O 1
ATOM 2210 N N . PHE A 1 299 ? 3.406 7.909 -0.130 1.00 85.69 299 PHE A N 1
ATOM 2211 C CA . PHE A 1 299 ? 3.961 6.752 0.542 1.00 85.69 299 PHE A CA 1
ATOM 2212 C C . PHE A 1 299 ? 5.405 7.067 0.922 1.00 85.69 299 PHE A C 1
ATOM 2214 O O . PHE A 1 299 ? 5.690 7.140 2.105 1.00 85.69 299 PHE A O 1
ATOM 2221 N N . LEU A 1 300 ? 6.281 7.388 -0.040 1.00 86.75 300 LEU A N 1
ATOM 2222 C CA . LEU A 1 300 ? 7.711 7.618 0.205 1.00 86.75 300 LEU A CA 1
ATOM 2223 C C . LEU A 1 300 ? 8.044 8.834 1.086 1.00 86.75 300 LEU A C 1
ATOM 2225 O O . LEU A 1 300 ? 8.904 8.720 1.968 1.00 86.75 300 LEU A O 1
ATOM 2229 N N . PHE A 1 301 ? 7.390 9.969 0.848 1.00 86.75 301 PHE A N 1
ATOM 2230 C CA . PHE A 1 301 ? 7.841 11.279 1.324 1.00 86.75 301 PHE A CA 1
ATOM 2231 C C . PHE A 1 301 ? 6.949 11.906 2.401 1.00 86.75 301 PHE A C 1
ATOM 2233 O O . PHE A 1 301 ? 7.451 12.695 3.196 1.00 86.75 301 PHE A O 1
ATOM 2240 N N . ASN A 1 302 ? 5.671 11.527 2.499 1.00 90.06 302 ASN A N 1
ATOM 2241 C CA . ASN A 1 302 ? 4.699 12.176 3.392 1.00 90.06 302 ASN A CA 1
ATOM 2242 C C . ASN A 1 302 ? 4.327 11.304 4.600 1.00 90.06 302 ASN A C 1
ATOM 2244 O O . ASN A 1 302 ? 3.188 11.306 5.059 1.00 90.06 302 ASN A O 1
ATOM 2248 N N . ARG A 1 303 ? 5.307 10.575 5.147 1.00 89.81 303 ARG A N 1
ATOM 2249 C CA . ARG A 1 303 ? 5.106 9.625 6.258 1.00 89.81 303 ARG A CA 1
ATOM 2250 C C . ARG A 1 303 ? 4.558 10.287 7.520 1.00 89.81 303 ARG A C 1
ATOM 2252 O O . ARG A 1 303 ? 3.563 9.829 8.068 1.00 89.81 303 ARG A O 1
ATOM 2259 N N . GLY A 1 304 ? 5.210 11.366 7.962 1.00 92.62 304 GLY A N 1
ATOM 2260 C CA . GLY A 1 304 ? 4.811 12.097 9.169 1.00 92.62 304 GLY A CA 1
ATOM 2261 C C . GLY A 1 304 ? 3.402 12.662 9.033 1.00 92.62 304 GLY A C 1
ATOM 2262 O O . GLY A 1 304 ? 2.565 12.447 9.900 1.00 92.62 304 GLY A O 1
ATOM 2263 N N . GLN A 1 305 ? 3.101 13.257 7.877 1.00 93.31 305 GLN A N 1
ATOM 2264 C CA . GLN A 1 305 ? 1.777 13.801 7.597 1.00 93.31 305 GLN A CA 1
ATOM 2265 C C . GLN A 1 305 ? 0.690 12.716 7.524 1.00 93.31 305 GLN A C 1
ATOM 2267 O O . GLN A 1 305 ? -0.410 12.928 8.022 1.00 93.31 305 GLN A O 1
ATOM 2272 N N . LEU A 1 306 ? 0.977 11.551 6.930 1.00 93.62 306 LEU A N 1
ATOM 2273 C CA . LEU A 1 306 ? 0.044 10.418 6.928 1.00 93.62 306 LEU A CA 1
ATOM 2274 C C . LEU A 1 306 ? -0.257 9.938 8.347 1.00 93.62 306 LEU A C 1
ATOM 2276 O O . LEU A 1 306 ? -1.409 9.651 8.659 1.00 93.62 306 LEU A O 1
ATOM 2280 N N . HIS A 1 307 ? 0.760 9.884 9.203 1.00 95.25 307 HIS A N 1
ATOM 2281 C CA . HIS A 1 307 ? 0.580 9.527 10.602 1.00 95.25 307 HIS A CA 1
ATOM 2282 C C . HIS A 1 307 ? -0.276 10.569 11.336 1.00 95.25 307 HIS A C 1
ATOM 2284 O O . HIS A 1 307 ? -1.289 10.219 11.930 1.00 95.25 307 HIS A O 1
ATOM 2290 N N . GLU A 1 308 ? 0.080 11.853 11.261 1.00 96.12 308 GLU A N 1
ATOM 2291 C CA . GLU A 1 308 ? -0.663 12.949 11.902 1.00 96.12 308 GLU A CA 1
ATOM 2292 C C . GLU A 1 308 ? -2.130 13.004 11.451 1.00 96.12 308 GLU A C 1
ATOM 2294 O O . GLU A 1 308 ? -3.038 13.047 12.282 1.00 96.12 308 GLU A O 1
ATOM 2299 N N . ASN A 1 309 ? -2.377 12.933 10.140 1.00 96.31 309 ASN A N 1
ATOM 2300 C CA . ASN A 1 309 ? -3.730 12.937 9.590 1.00 96.31 309 ASN A CA 1
ATOM 2301 C C . ASN A 1 309 ? -4.505 11.670 9.965 1.00 96.31 309 ASN A C 1
ATOM 2303 O O . ASN A 1 309 ? -5.713 11.735 10.174 1.00 96.31 309 ASN A O 1
ATOM 2307 N N . GLY A 1 310 ? -3.828 10.523 10.049 1.00 96.81 310 GLY A N 1
ATOM 2308 C CA . GLY A 1 310 ? -4.427 9.257 10.454 1.00 96.81 310 GLY A CA 1
ATOM 2309 C C . GLY A 1 310 ? -4.880 9.271 11.912 1.00 96.81 310 GLY A C 1
ATOM 2310 O O . GLY A 1 310 ? -6.002 8.869 12.216 1.00 96.81 310 GLY A O 1
ATOM 2311 N N . GLU A 1 311 ? -4.049 9.810 12.803 1.00 97.62 311 GLU A N 1
ATOM 2312 C CA . GLU A 1 311 ? -4.404 10.030 14.209 1.00 97.62 311 GLU A CA 1
ATOM 2313 C C . GLU A 1 311 ? -5.567 11.011 14.355 1.00 97.62 311 GLU A C 1
ATOM 2315 O O . GLU A 1 311 ? -6.538 10.730 15.059 1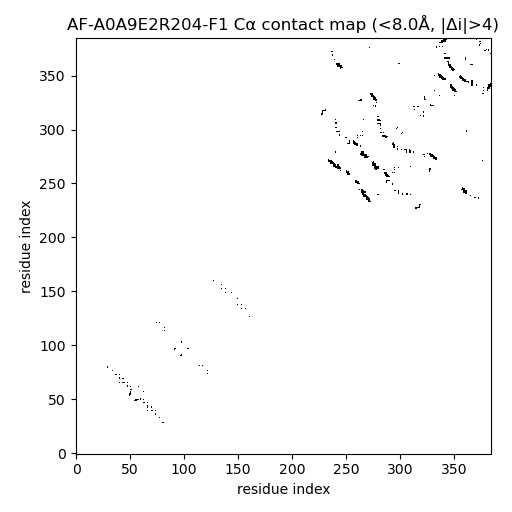.00 97.62 311 GLU A O 1
ATOM 2320 N N . ALA A 1 312 ? -5.509 12.144 13.649 1.00 96.56 312 ALA A N 1
ATOM 2321 C CA . ALA A 1 312 ? -6.580 13.134 13.664 1.00 96.56 312 ALA A CA 1
ATOM 2322 C C . ALA A 1 312 ? -7.906 12.550 13.146 1.00 96.56 312 ALA A C 1
ATOM 2324 O O . ALA A 1 312 ? -8.976 12.847 13.685 1.00 96.56 312 ALA A O 1
ATOM 2325 N N . LEU A 1 313 ? -7.849 11.687 12.128 1.00 96.38 313 LEU A N 1
ATOM 2326 C CA . LEU A 1 313 ? -9.018 11.002 11.586 1.00 96.38 313 LEU A CA 1
ATOM 2327 C C . LEU A 1 313 ? -9.643 10.058 12.625 1.00 96.38 313 LEU A C 1
ATOM 2329 O O . LEU A 1 313 ? -10.850 10.120 12.845 1.00 96.38 313 LEU A O 1
ATOM 2333 N N . LEU A 1 314 ? -8.830 9.253 13.318 1.00 96.25 314 LEU A N 1
ATOM 2334 C CA . LEU A 1 314 ? -9.306 8.343 14.370 1.00 96.25 314 LEU A CA 1
ATOM 2335 C C . LEU A 1 314 ? -9.826 9.065 15.617 1.00 96.25 314 LEU A C 1
ATOM 2337 O O . LEU A 1 314 ? -10.680 8.533 16.322 1.00 96.25 314 LEU A O 1
ATOM 2341 N N . ALA A 1 315 ? -9.319 10.263 15.901 1.00 95.62 315 ALA A N 1
ATOM 2342 C CA . ALA A 1 315 ? -9.801 11.085 17.005 1.00 95.62 315 ALA A CA 1
ATOM 2343 C C . ALA A 1 315 ? -11.135 11.784 16.687 1.00 95.62 315 ALA A C 1
ATOM 2345 O O . ALA A 1 315 ? -11.922 12.049 17.595 1.00 95.62 315 ALA A O 1
ATOM 2346 N N . SER A 1 316 ? -11.381 12.106 15.413 1.00 95.81 316 SER A N 1
ATOM 2347 C CA . SER A 1 316 ? -12.530 12.917 14.985 1.00 95.81 316 SER A CA 1
ATOM 2348 C C . SER A 1 316 ? -13.728 12.110 14.490 1.00 95.81 316 SER A C 1
ATOM 2350 O O . SER A 1 316 ? -14.847 12.621 14.519 1.00 95.81 316 SER A O 1
ATOM 2352 N N . GLN A 1 317 ? -13.520 10.874 14.035 1.00 95.62 317 GLN A N 1
ATOM 2353 C CA . GLN A 1 317 ? -14.555 10.048 13.416 1.00 95.62 317 GLN A CA 1
ATOM 2354 C C . GLN A 1 317 ? -14.577 8.649 14.025 1.00 95.62 317 GLN A C 1
ATOM 2356 O O . GLN A 1 317 ? -13.542 8.103 14.404 1.00 95.62 317 GLN A O 1
ATOM 2361 N N . SER A 1 318 ? -15.764 8.045 14.088 1.00 95.88 318 SER A N 1
ATOM 2362 C CA . SER A 1 318 ? -15.870 6.627 14.432 1.00 95.88 318 SER A CA 1
ATOM 2363 C C . SER A 1 318 ? -15.347 5.743 13.297 1.00 95.88 318 SER A C 1
ATOM 2365 O O . SER A 1 318 ? -15.318 6.151 12.134 1.00 95.88 318 SER A O 1
ATOM 2367 N N . LEU A 1 319 ? -14.984 4.495 13.603 1.00 96.06 319 LEU A N 1
ATOM 2368 C CA . LEU A 1 319 ? -14.512 3.543 12.586 1.00 96.06 319 LEU A CA 1
ATOM 2369 C C . LEU A 1 319 ? -15.505 3.357 11.425 1.00 96.06 319 LEU A C 1
ATOM 2371 O O . LEU A 1 319 ? -15.094 3.325 10.267 1.00 96.06 319 LEU A O 1
ATOM 2375 N N . ASP A 1 320 ? -16.810 3.313 11.707 1.00 95.44 320 ASP A N 1
ATOM 2376 C CA . ASP A 1 320 ? -17.839 3.201 10.665 1.00 95.44 320 ASP A CA 1
ATOM 2377 C C . ASP A 1 320 ? -17.934 4.461 9.800 1.00 95.44 320 ASP A C 1
ATOM 2379 O O . ASP A 1 320 ? -18.096 4.364 8.584 1.00 95.44 320 ASP A O 1
ATOM 2383 N N . GLN A 1 321 ? -17.786 5.645 10.405 1.00 96.44 321 GLN A N 1
ATOM 2384 C CA . GLN A 1 321 ? -17.723 6.905 9.662 1.00 96.44 321 GLN A CA 1
ATOM 2385 C C . GLN A 1 321 ? -16.488 6.950 8.764 1.00 96.44 321 GLN A C 1
ATOM 2387 O O . GLN A 1 321 ? -16.595 7.354 7.609 1.00 96.44 321 GLN A O 1
ATOM 2392 N N . ILE A 1 322 ? -15.341 6.471 9.251 1.00 96.56 322 ILE A N 1
ATOM 2393 C CA . ILE A 1 322 ? -14.108 6.395 8.466 1.00 96.56 322 ILE A CA 1
ATOM 2394 C C . ILE A 1 322 ? -14.300 5.469 7.267 1.00 96.56 322 ILE A C 1
ATOM 2396 O O . ILE A 1 322 ? -13.978 5.855 6.143 1.00 96.56 322 ILE A O 1
ATOM 2400 N N . VAL A 1 323 ? -14.859 4.274 7.465 1.00 96.19 323 VAL A N 1
ATOM 2401 C CA . VAL A 1 323 ? -15.138 3.343 6.360 1.00 96.19 323 VAL A CA 1
ATOM 2402 C C . VAL A 1 323 ? -16.118 3.969 5.361 1.00 96.19 323 VAL A C 1
ATOM 2404 O O . VAL A 1 323 ? -15.875 3.902 4.161 1.00 96.19 323 VAL A O 1
ATOM 2407 N N . ALA A 1 324 ? -17.163 4.653 5.833 1.00 96.50 324 ALA A N 1
ATOM 2408 C CA . ALA A 1 324 ? -18.148 5.313 4.974 1.00 96.50 324 ALA A CA 1
ATOM 2409 C C . ALA A 1 324 ? -17.626 6.584 4.271 1.00 96.50 324 ALA A C 1
ATOM 2411 O O . ALA A 1 324 ? -18.169 6.975 3.238 1.00 96.50 324 ALA A O 1
ATOM 2412 N N . SER A 1 325 ? -16.579 7.229 4.799 1.00 95.25 325 SER A N 1
ATOM 2413 C CA . SER A 1 325 ? -16.049 8.500 4.277 1.00 95.25 325 SER A CA 1
ATOM 2414 C C . SER A 1 325 ? -15.455 8.396 2.870 1.00 95.25 325 SER A C 1
ATOM 2416 O O . SER A 1 325 ? -15.367 9.398 2.158 1.00 95.25 325 SER A O 1
ATOM 2418 N N . ASN A 1 326 ? -15.054 7.193 2.451 1.00 94.50 326 ASN A N 1
ATOM 2419 C CA . ASN A 1 326 ? -14.522 6.942 1.121 1.00 94.50 326 ASN A CA 1
ATOM 2420 C C . ASN A 1 326 ? -15.014 5.577 0.614 1.00 94.50 326 ASN A C 1
ATOM 2422 O O . ASN A 1 326 ? -14.691 4.562 1.227 1.00 94.50 326 ASN A O 1
ATOM 2426 N N . PRO A 1 327 ? -15.724 5.510 -0.529 1.00 95.06 327 PRO A N 1
ATOM 2427 C CA . PRO A 1 327 ? -16.276 4.257 -1.052 1.00 95.06 327 PRO A CA 1
ATOM 2428 C C . PRO A 1 327 ? -15.211 3.226 -1.456 1.00 95.06 327 PRO A C 1
ATOM 2430 O O . PRO A 1 327 ? -15.547 2.069 -1.687 1.00 95.06 327 PRO A O 1
ATOM 2433 N N . LYS A 1 328 ? -13.941 3.635 -1.577 1.00 95.06 328 LYS A N 1
ATOM 2434 C CA . LYS A 1 328 ? -12.809 2.740 -1.851 1.00 95.06 328 LYS A CA 1
ATOM 2435 C C . LYS A 1 328 ? -12.164 2.190 -0.569 1.00 95.06 328 LYS A C 1
ATOM 2437 O O . LYS A 1 328 ? -11.301 1.329 -0.672 1.00 95.06 328 LYS A O 1
ATOM 2442 N N . ASN A 1 329 ? -12.565 2.649 0.621 1.00 96.81 329 ASN A N 1
ATOM 2443 C CA . ASN A 1 329 ? -12.125 2.035 1.873 1.00 96.81 329 ASN A CA 1
ATOM 2444 C C . ASN A 1 329 ? -12.685 0.613 1.980 1.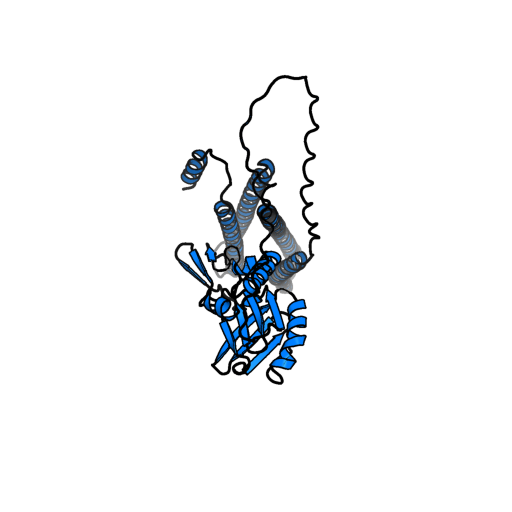00 96.81 329 ASN A C 1
ATOM 2446 O O . ASN A 1 329 ? -13.827 0.344 1.609 1.00 96.81 329 ASN A O 1
ATOM 2450 N N . ILE A 1 330 ? -11.878 -0.299 2.512 1.00 97.38 330 ILE A N 1
ATOM 2451 C CA . ILE A 1 330 ? -12.210 -1.720 2.582 1.00 97.38 330 ILE A CA 1
ATOM 2452 C C . ILE A 1 330 ? -12.248 -2.132 4.048 1.00 97.38 330 ILE A C 1
ATOM 2454 O O . ILE A 1 330 ? -11.276 -1.951 4.780 1.00 97.38 330 ILE A O 1
ATOM 2458 N N . ALA A 1 331 ? -13.357 -2.736 4.462 1.00 97.94 331 ALA A N 1
ATOM 2459 C CA . ALA A 1 331 ? -13.487 -3.405 5.747 1.00 97.94 331 ALA A CA 1
ATOM 2460 C C . ALA A 1 331 ? -13.561 -4.919 5.518 1.00 97.94 331 ALA A C 1
ATOM 2462 O O . ALA A 1 331 ? -14.395 -5.399 4.752 1.00 97.94 331 ALA A O 1
ATOM 2463 N N . VAL A 1 332 ? -12.675 -5.671 6.167 1.00 98.12 332 VAL A N 1
ATOM 2464 C CA . VAL A 1 332 ? -12.630 -7.134 6.099 1.00 98.12 332 VAL A CA 1
ATOM 2465 C C . VAL A 1 332 ? -12.862 -7.696 7.491 1.00 98.12 332 VAL A C 1
ATOM 2467 O O . VAL A 1 332 ? -11.968 -7.638 8.334 1.00 98.12 332 VAL A O 1
ATOM 2470 N N . ASP A 1 333 ? -14.039 -8.270 7.733 1.00 98.12 333 ASP A N 1
ATOM 2471 C CA . ASP A 1 333 ? -14.315 -8.950 9.001 1.00 98.12 333 ASP A CA 1
ATOM 2472 C C . ASP A 1 333 ? -13.318 -10.080 9.240 1.00 98.12 333 ASP A C 1
ATOM 2474 O O . ASP A 1 333 ? -13.004 -10.857 8.333 1.00 98.12 333 ASP A O 1
ATOM 2478 N N . LEU A 1 334 ? -12.851 -10.216 10.482 1.00 98.06 334 LEU A N 1
ATOM 2479 C CA . LEU A 1 334 ? -11.895 -11.258 10.843 1.00 98.06 334 LEU A CA 1
ATOM 2480 C C . LEU A 1 334 ? -12.470 -12.656 10.611 1.00 98.06 334 LEU A C 1
ATOM 2482 O O . LEU A 1 334 ? -11.705 -13.572 10.336 1.00 98.06 334 LEU A O 1
ATOM 2486 N N . SER A 1 335 ? -13.790 -12.851 10.673 1.00 97.75 335 SER A N 1
ATOM 2487 C CA . SER A 1 335 ? -14.458 -14.114 10.315 1.00 97.75 335 SER A CA 1
ATOM 2488 C C . SER A 1 335 ? -14.357 -14.441 8.820 1.00 97.75 335 SER A C 1
ATOM 2490 O O . SER A 1 335 ? -14.273 -15.611 8.456 1.00 97.75 335 SER A O 1
ATOM 2492 N N . ASN A 1 336 ? -14.286 -13.419 7.963 1.00 98.38 336 ASN A N 1
ATOM 2493 C CA . ASN A 1 336 ? -14.205 -13.551 6.509 1.00 98.38 336 ASN A CA 1
ATOM 2494 C C . ASN A 1 336 ? -12.766 -13.674 5.991 1.00 98.38 336 ASN A C 1
ATOM 2496 O O . ASN A 1 336 ? -12.561 -13.922 4.803 1.00 98.38 336 ASN A O 1
ATOM 2500 N N . VAL A 1 337 ? -11.753 -13.528 6.850 1.00 98.50 337 VAL A N 1
ATOM 2501 C CA . VAL A 1 337 ? -10.356 -13.794 6.485 1.00 98.50 337 VAL A CA 1
ATOM 2502 C C . VAL A 1 337 ? -10.159 -15.302 6.354 1.00 98.50 337 VAL A C 1
ATOM 2504 O O . VAL A 1 337 ? -10.299 -16.036 7.331 1.00 98.50 337 VAL A O 1
ATOM 2507 N N . GLN A 1 338 ? -9.821 -15.766 5.151 1.00 98.50 338 GLN A N 1
ATOM 2508 C CA . GLN A 1 338 ? -9.428 -17.152 4.898 1.00 98.50 338 GLN A CA 1
ATOM 2509 C C . GLN A 1 338 ? -7.949 -17.353 5.238 1.00 98.50 338 GLN A C 1
ATOM 2511 O O . GLN A 1 338 ? -7.590 -18.303 5.927 1.00 98.50 338 GLN A O 1
ATOM 2516 N N . GLU A 1 339 ? -7.101 -16.442 4.762 1.00 98.44 339 GLU A N 1
ATOM 2517 C CA . GLU A 1 339 ? -5.652 -16.506 4.925 1.00 98.44 339 GLU A CA 1
ATOM 2518 C C . GLU A 1 339 ? -5.086 -15.084 5.002 1.00 98.44 339 GLU A C 1
ATOM 2520 O O . GLU A 1 339 ? -5.381 -14.237 4.153 1.00 98.44 339 GLU A O 1
ATOM 2525 N N . PHE A 1 340 ? -4.246 -14.832 6.001 1.00 98.50 340 PHE A N 1
ATOM 2526 C CA . PHE A 1 340 ? -3.429 -13.630 6.106 1.00 98.50 340 PHE A CA 1
ATOM 2527 C C . PHE A 1 340 ? -1.960 -14.032 6.024 1.00 98.50 340 PHE A C 1
ATOM 2529 O O . PHE A 1 340 ? -1.424 -14.643 6.946 1.00 98.50 340 PHE A O 1
ATOM 2536 N N . ILE A 1 341 ? -1.298 -13.678 4.926 1.00 98.50 341 ILE A N 1
ATOM 2537 C CA . ILE A 1 341 ? 0.119 -13.975 4.717 1.00 98.50 341 ILE A CA 1
ATOM 2538 C C . ILE A 1 341 ? 0.924 -12.720 5.022 1.00 98.50 341 ILE A C 1
ATOM 2540 O O . ILE A 1 341 ? 0.831 -11.740 4.281 1.00 98.50 341 ILE A O 1
ATOM 2544 N N . LEU A 1 342 ? 1.761 -12.772 6.052 1.00 98.44 342 LEU A N 1
ATOM 2545 C CA . LEU A 1 342 ? 2.724 -11.726 6.366 1.00 98.44 342 LEU A CA 1
ATOM 2546 C C . LEU A 1 342 ? 4.112 -12.134 5.859 1.00 98.44 342 LEU A C 1
ATOM 2548 O O . LEU A 1 342 ? 4.592 -13.227 6.135 1.00 98.44 342 LEU A O 1
ATOM 2552 N N . SER A 1 343 ? 4.754 -11.262 5.089 1.00 97.38 343 SER A N 1
ATOM 2553 C CA . SER A 1 343 ? 6.147 -11.395 4.654 1.00 97.38 343 SER A CA 1
ATOM 2554 C C . SER A 1 343 ? 6.908 -10.121 5.006 1.00 97.38 343 SER A C 1
ATOM 2556 O O . SER A 1 343 ? 6.304 -9.063 5.158 1.00 97.38 343 SER A O 1
ATOM 2558 N N . LYS A 1 344 ? 8.244 -10.178 5.023 1.00 95.12 344 LYS A N 1
ATOM 2559 C CA . LYS A 1 344 ? 9.136 -9.089 5.478 1.00 95.12 344 LYS A CA 1
ATOM 2560 C C . LYS A 1 344 ? 8.677 -7.639 5.213 1.00 95.12 344 LYS A C 1
ATOM 2562 O O . LYS A 1 344 ? 8.749 -6.825 6.118 1.00 95.12 344 LYS A O 1
ATOM 2567 N N . MET A 1 345 ? 8.258 -7.309 3.986 1.00 95.62 345 MET A N 1
ATOM 2568 C CA . MET A 1 345 ? 7.835 -5.949 3.591 1.00 95.62 345 MET A CA 1
ATOM 2569 C C . MET A 1 345 ? 6.455 -5.921 2.923 1.00 95.62 345 MET A C 1
ATOM 2571 O O . MET A 1 345 ? 6.134 -4.973 2.213 1.00 95.62 345 MET A O 1
ATOM 2575 N N . LYS A 1 346 ? 5.653 -6.980 3.053 1.00 96.56 346 LYS A N 1
ATOM 2576 C CA . LYS A 1 346 ? 4.351 -7.061 2.385 1.00 96.56 346 LYS A CA 1
ATOM 2577 C C . LYS A 1 346 ? 3.403 -7.987 3.113 1.00 96.56 346 LYS A C 1
ATOM 2579 O O . LYS A 1 346 ? 3.837 -8.945 3.743 1.00 96.56 346 LYS A O 1
ATOM 2584 N N . PHE A 1 347 ? 2.117 -7.769 2.924 1.00 97.94 347 PHE A N 1
ATOM 2585 C CA . PHE A 1 347 ? 1.096 -8.696 3.371 1.00 97.94 347 PHE A CA 1
ATOM 2586 C C . PHE A 1 347 ? 0.089 -8.994 2.268 1.00 97.94 347 PHE A C 1
ATOM 2588 O O . PHE A 1 347 ? -0.019 -8.275 1.265 1.00 97.94 347 PHE A O 1
ATOM 2595 N N . LYS A 1 348 ? -0.615 -10.109 2.443 1.00 98.19 348 LYS A N 1
ATOM 2596 C CA . LYS A 1 348 ? -1.728 -10.524 1.600 1.00 98.19 348 LYS A CA 1
ATOM 2597 C C . LYS A 1 348 ? -2.892 -10.969 2.461 1.00 98.19 348 LYS A C 1
ATOM 2599 O O . LYS A 1 348 ? -2.685 -11.676 3.441 1.00 98.19 348 LYS A O 1
ATOM 2604 N N . ILE A 1 349 ? -4.092 -10.597 2.046 1.00 98.31 349 ILE A N 1
ATOM 2605 C CA . ILE A 1 349 ? -5.348 -11.020 2.651 1.00 98.31 349 ILE A CA 1
ATOM 2606 C C . ILE A 1 349 ? -6.143 -11.733 1.564 1.00 98.31 349 ILE A C 1
ATOM 2608 O O . ILE A 1 349 ? -6.466 -11.127 0.542 1.00 98.31 349 ILE A O 1
ATOM 2612 N N . ASN A 1 350 ? -6.454 -13.004 1.790 1.00 98.38 350 ASN A N 1
ATOM 2613 C CA . ASN A 1 350 ? -7.427 -13.752 1.007 1.00 98.38 350 ASN A CA 1
ATOM 2614 C C . ASN A 1 350 ? -8.689 -13.907 1.859 1.00 98.38 350 ASN A C 1
ATOM 2616 O O . ASN A 1 350 ? -8.605 -14.327 3.017 1.00 98.38 350 ASN A O 1
ATOM 2620 N N . THR A 1 351 ? -9.849 -13.555 1.312 1.00 98.50 351 THR A N 1
ATOM 2621 C CA . THR A 1 351 ? -11.134 -13.685 2.008 1.00 98.50 351 THR A CA 1
ATOM 2622 C C . THR A 1 351 ? -11.899 -14.916 1.541 1.00 98.50 351 THR A C 1
ATOM 2624 O O . THR A 1 351 ? -11.735 -15.383 0.414 1.00 98.50 351 THR A O 1
ATOM 2627 N N . THR A 1 352 ? -12.795 -15.415 2.388 1.00 98.06 352 THR A N 1
ATOM 2628 C CA . THR A 1 352 ? -13.729 -16.505 2.057 1.00 98.06 352 THR A CA 1
ATOM 2629 C C . THR A 1 352 ? -14.666 -16.138 0.902 1.00 98.06 352 THR A C 1
ATOM 2631 O O . THR A 1 352 ? -15.120 -17.013 0.172 1.00 98.06 352 THR A O 1
ATOM 2634 N N . THR A 1 353 ? -14.901 -14.840 0.690 1.00 96.75 353 THR A N 1
ATOM 2635 C CA . THR A 1 353 ? -15.683 -14.282 -0.423 1.00 96.75 353 THR A CA 1
ATOM 2636 C C . THR A 1 353 ? -14.902 -14.168 -1.739 1.00 96.75 353 THR A C 1
ATOM 2638 O O . THR A 1 353 ? -15.444 -13.689 -2.731 1.00 96.75 353 THR A O 1
ATOM 2641 N N . GLY A 1 354 ? -13.631 -14.586 -1.774 1.00 97.00 354 GLY A N 1
ATOM 2642 C CA . GLY A 1 354 ? -12.778 -14.534 -2.968 1.00 97.00 354 GLY A CA 1
ATOM 2643 C C . GLY A 1 354 ? -12.037 -13.208 -3.178 1.00 97.00 354 GLY A C 1
ATOM 2644 O O . GLY A 1 354 ? -11.294 -13.073 -4.152 1.00 97.00 354 GLY A O 1
ATOM 2645 N N . GLY A 1 355 ? -12.187 -12.247 -2.265 1.00 96.56 355 GLY A N 1
ATOM 2646 C CA . GLY A 1 355 ? -11.413 -11.010 -2.242 1.00 96.56 355 GLY A CA 1
ATOM 2647 C C . GLY A 1 355 ? -9.930 -11.290 -2.008 1.00 96.56 355 GLY A C 1
ATOM 2648 O O . GLY A 1 355 ? -9.558 -12.121 -1.177 1.00 96.56 355 GLY A O 1
ATOM 2649 N N . ARG A 1 356 ? -9.071 -10.602 -2.763 1.00 97.00 356 ARG A N 1
ATOM 2650 C CA . ARG A 1 356 ? -7.614 -10.725 -2.663 1.00 97.00 356 ARG A CA 1
ATOM 2651 C C . ARG A 1 356 ? -7.002 -9.346 -2.575 1.00 97.00 356 ARG A C 1
ATOM 2653 O O . ARG A 1 356 ? -7.096 -8.571 -3.522 1.00 97.00 356 ARG A O 1
ATOM 2660 N N . TYR A 1 357 ? -6.330 -9.080 -1.469 1.00 96.88 357 TYR A N 1
ATOM 2661 C CA . TYR A 1 357 ? -5.699 -7.798 -1.216 1.00 96.88 357 TYR A CA 1
ATOM 2662 C C . TYR A 1 357 ? -4.212 -8.006 -0.963 1.00 96.88 357 TYR A C 1
ATOM 2664 O O . TYR A 1 357 ? -3.836 -8.870 -0.175 1.00 96.88 357 TYR A O 1
ATOM 2672 N N . SER A 1 358 ? -3.346 -7.250 -1.638 1.00 96.81 358 SER A N 1
ATOM 2673 C CA . SER A 1 358 ? -1.899 -7.321 -1.426 1.00 96.81 358 SER A CA 1
ATOM 2674 C C . SER A 1 358 ? -1.327 -5.928 -1.283 1.00 96.81 358 SER A C 1
ATOM 2676 O O . SER A 1 358 ? -1.524 -5.090 -2.156 1.00 96.81 358 SER A O 1
ATOM 2678 N N . TYR A 1 359 ? -0.556 -5.719 -0.223 1.00 96.88 359 TYR A N 1
ATOM 2679 C CA . TYR A 1 359 ? 0.048 -4.431 0.089 1.00 96.88 359 TYR A CA 1
ATOM 2680 C C . TYR A 1 359 ? 1.503 -4.609 0.501 1.00 96.88 359 TYR A C 1
ATOM 2682 O O . TYR A 1 359 ? 1.894 -5.670 0.991 1.00 96.88 359 TYR A O 1
ATOM 2690 N N . ILE A 1 360 ? 2.300 -3.567 0.304 1.00 95.75 360 ILE A N 1
ATOM 2691 C CA . ILE A 1 360 ? 3.647 -3.438 0.841 1.00 95.75 360 ILE A CA 1
ATOM 2692 C C . ILE A 1 360 ? 3.663 -2.464 2.015 1.00 95.75 360 ILE A C 1
ATOM 2694 O O . ILE A 1 360 ? 2.897 -1.501 2.045 1.00 95.75 360 ILE A O 1
ATOM 2698 N N . PHE A 1 361 ? 4.552 -2.723 2.967 1.00 93.88 361 PHE A N 1
ATOM 2699 C CA . PHE A 1 361 ? 4.855 -1.811 4.059 1.00 93.88 361 PHE A CA 1
ATOM 2700 C C . PHE A 1 361 ? 5.961 -0.863 3.658 1.00 93.88 361 PHE A C 1
ATOM 2702 O O . PHE A 1 361 ? 6.849 -1.191 2.868 1.00 93.88 361 PHE A O 1
ATOM 2709 N N . MET A 1 362 ? 5.929 0.300 4.279 1.00 87.44 362 MET A N 1
ATOM 2710 C CA . MET A 1 362 ? 7.016 1.245 4.196 1.00 87.44 362 MET A CA 1
ATOM 2711 C C . MET A 1 362 ? 8.198 0.885 5.097 1.00 87.44 362 MET A C 1
ATOM 2713 O O . MET A 1 362 ? 9.352 1.029 4.690 1.00 87.44 362 MET A O 1
ATOM 2717 N N . ASP A 1 363 ? 7.902 0.441 6.316 1.00 92.56 363 ASP A N 1
ATOM 2718 C CA . ASP A 1 363 ? 8.892 0.138 7.341 1.00 92.56 363 ASP A CA 1
ATOM 2719 C C . ASP A 1 363 ? 8.828 -1.340 7.732 1.00 92.56 363 ASP A C 1
ATOM 2721 O O . ASP A 1 363 ? 7.759 -1.952 7.769 1.00 92.56 363 ASP A O 1
ATOM 2725 N N . LYS A 1 364 ? 9.989 -1.908 8.056 1.00 93.38 364 LYS A N 1
ATOM 2726 C CA . LYS A 1 364 ? 10.091 -3.245 8.631 1.00 93.38 364 LYS A CA 1
ATOM 2727 C C . LYS A 1 364 ? 9.450 -3.291 10.026 1.00 93.38 364 LYS A C 1
ATOM 2729 O O . LYS A 1 364 ? 8.927 -4.335 10.394 1.00 93.38 364 LYS A O 1
ATOM 2734 N N . ALA A 1 365 ? 9.430 -2.188 10.776 1.00 94.56 365 ALA A N 1
ATOM 2735 C CA . ALA A 1 365 ? 8.786 -2.130 12.093 1.00 94.56 365 ALA A CA 1
ATOM 2736 C C . ALA A 1 365 ? 7.297 -2.533 12.046 1.00 94.56 365 ALA A C 1
ATOM 2738 O O . ALA A 1 365 ? 6.797 -3.195 12.952 1.00 94.56 365 ALA A O 1
ATOM 2739 N N . PHE A 1 366 ? 6.603 -2.229 10.944 1.00 95.31 366 PHE A N 1
ATOM 2740 C CA . PHE A 1 366 ? 5.195 -2.598 10.750 1.00 95.31 366 PHE A CA 1
ATOM 2741 C C . PHE A 1 366 ? 4.980 -4.110 10.656 1.00 95.31 366 PHE A C 1
ATOM 2743 O O . PHE A 1 366 ? 3.943 -4.625 11.073 1.00 95.31 366 PHE A O 1
ATOM 2750 N N . HIS A 1 367 ? 5.974 -4.846 10.154 1.00 96.25 367 HIS A N 1
ATOM 2751 C CA . HIS A 1 367 ? 5.941 -6.303 10.176 1.00 96.25 367 HIS A CA 1
ATOM 2752 C C . HIS A 1 367 ? 5.939 -6.828 11.614 1.00 96.25 367 HIS A C 1
ATOM 2754 O O . HIS A 1 367 ? 5.176 -7.734 11.938 1.00 96.25 367 HIS A O 1
ATOM 2760 N N . GLU A 1 368 ? 6.789 -6.266 12.474 1.00 96.25 368 GLU A N 1
ATOM 2761 C CA . GLU A 1 368 ? 6.914 -6.689 13.871 1.00 96.25 368 GLU A CA 1
ATOM 2762 C C . GLU A 1 368 ? 5.610 -6.415 14.635 1.00 96.25 368 GLU A C 1
ATOM 2764 O O . GLU A 1 368 ? 5.072 -7.331 15.259 1.00 96.25 368 GLU A O 1
ATOM 2769 N N . GLN A 1 369 ? 5.028 -5.223 14.461 1.00 96.62 369 GLN A N 1
ATOM 2770 C CA . GLN A 1 369 ? 3.722 -4.846 15.022 1.00 96.62 369 GLN A CA 1
ATOM 2771 C C . GLN A 1 369 ? 2.606 -5.827 14.626 1.00 96.62 369 GLN A C 1
ATOM 2773 O O . GLN A 1 369 ? 1.945 -6.416 15.484 1.00 96.62 369 GLN A O 1
ATOM 2778 N N . LEU A 1 370 ? 2.437 -6.099 13.327 1.00 97.56 370 LEU A N 1
ATOM 2779 C CA . LEU A 1 370 ? 1.401 -7.029 12.864 1.00 97.56 370 LEU A CA 1
ATOM 2780 C C . LEU A 1 370 ? 1.652 -8.468 13.312 1.00 97.56 370 LEU A C 1
ATOM 2782 O O . LEU A 1 370 ? 0.701 -9.178 13.637 1.00 97.56 370 LEU A O 1
ATOM 2786 N N . SER A 1 371 ? 2.914 -8.898 13.353 1.00 97.56 371 SER A N 1
ATOM 2787 C CA . SER A 1 371 ? 3.275 -10.237 13.823 1.00 97.56 371 SER A CA 1
ATOM 2788 C C . SER A 1 371 ? 3.004 -10.443 15.314 1.00 97.56 371 SER A C 1
ATOM 2790 O O . SER A 1 371 ? 2.813 -11.581 15.728 1.00 97.56 371 SER A O 1
ATOM 2792 N N . ALA A 1 372 ? 2.940 -9.371 16.111 1.00 97.88 372 ALA A N 1
ATOM 2793 C CA . ALA A 1 372 ? 2.605 -9.448 17.529 1.00 97.88 372 ALA A CA 1
ATOM 2794 C C . ALA A 1 372 ? 1.089 -9.566 17.771 1.00 97.88 372 ALA A C 1
ATOM 2796 O O . ALA A 1 372 ? 0.658 -10.263 18.690 1.00 97.88 372 ALA A O 1
ATOM 2797 N N . VAL A 1 373 ? 0.272 -8.902 16.946 1.00 97.94 373 VAL A N 1
ATOM 2798 C CA . VAL A 1 373 ? -1.179 -8.785 17.172 1.00 97.94 373 VAL A CA 1
ATOM 2799 C C . VAL A 1 373 ? -1.980 -9.851 16.418 1.00 97.94 373 VAL A C 1
ATOM 2801 O O . VAL A 1 373 ? -2.859 -10.494 16.994 1.00 97.94 373 VAL A O 1
ATOM 2804 N N . LEU A 1 374 ? -1.683 -10.076 15.135 1.00 98.00 374 LEU A N 1
ATOM 2805 C CA . LEU A 1 374 ? -2.520 -10.903 14.259 1.00 98.00 374 LEU A CA 1
ATOM 2806 C C . LEU A 1 374 ? -2.571 -12.404 14.593 1.00 98.00 374 LEU A C 1
ATOM 2808 O O . LEU A 1 374 ? -3.648 -12.976 14.398 1.00 98.00 374 LEU A O 1
ATOM 2812 N N . PRO A 1 375 ? -1.511 -13.069 15.105 1.00 98.31 375 PRO A N 1
ATOM 2813 C CA . PRO A 1 375 ? -1.599 -14.490 15.447 1.00 98.31 375 PRO A CA 1
ATOM 2814 C C . PRO A 1 375 ? -2.706 -14.790 16.460 1.00 98.31 375 PRO A C 1
ATOM 2816 O O . PRO A 1 375 ? -3.415 -15.784 16.319 1.00 98.31 375 PRO A O 1
ATOM 2819 N N . ASN A 1 376 ? -2.909 -13.895 17.431 1.00 98.06 376 ASN A N 1
ATOM 2820 C CA . ASN A 1 376 ? -3.931 -14.051 18.466 1.00 98.06 376 ASN A CA 1
ATOM 2821 C C . ASN A 1 376 ? -5.356 -13.881 17.915 1.00 98.06 376 ASN A C 1
ATOM 2823 O O . ASN A 1 376 ? -6.291 -14.478 18.439 1.00 98.06 376 ASN A O 1
ATOM 2827 N N . LEU A 1 377 ? -5.524 -13.087 16.854 1.00 97.69 377 LEU A N 1
ATOM 2828 C CA . LEU A 1 377 ? -6.828 -12.805 16.243 1.00 97.69 377 LEU A CA 1
ATOM 2829 C C . LEU A 1 377 ? -7.217 -13.832 15.174 1.00 97.69 377 LEU A C 1
ATOM 2831 O O . LEU A 1 377 ? -8.390 -14.161 14.998 1.00 97.69 377 LEU A O 1
ATOM 2835 N N . LEU A 1 378 ? -6.236 -14.319 14.415 1.00 97.94 378 LEU A N 1
ATOM 2836 C CA . LEU A 1 378 ? -6.470 -15.143 13.230 1.00 97.94 378 LEU A CA 1
ATOM 2837 C C . LEU A 1 378 ? -6.141 -16.625 13.446 1.00 97.94 378 LEU A C 1
ATOM 2839 O O . LEU A 1 378 ? -6.646 -17.464 12.691 1.00 97.94 378 LEU A O 1
ATOM 2843 N N . GLY A 1 379 ? -5.341 -16.961 14.463 1.00 97.75 379 GLY A N 1
ATOM 2844 C CA . GLY A 1 379 ? -4.914 -18.327 14.755 1.00 97.75 379 GLY A CA 1
ATOM 2845 C C . GLY A 1 379 ? -4.217 -18.966 13.553 1.00 97.75 379 GLY A C 1
ATOM 2846 O O . GLY A 1 379 ? -3.353 -18.359 12.925 1.00 97.75 379 GLY A O 1
ATOM 2847 N N . ALA A 1 380 ? -4.651 -20.171 13.175 1.00 98.00 380 ALA A N 1
ATOM 2848 C CA . ALA A 1 380 ? -4.099 -20.919 12.040 1.00 98.00 380 ALA A CA 1
ATOM 2849 C C . ALA A 1 380 ? -4.258 -20.224 10.670 1.00 98.00 380 ALA A C 1
ATOM 2851 O O . ALA A 1 380 ? -3.625 -20.632 9.699 1.00 98.00 380 ALA A O 1
ATOM 2852 N N . ARG A 1 381 ? -5.096 -19.183 10.571 1.00 98.19 381 ARG A N 1
ATOM 2853 C CA . ARG A 1 381 ? -5.299 -18.408 9.334 1.00 98.19 381 ARG A CA 1
ATOM 2854 C C . ARG A 1 381 ? -4.200 -17.370 9.108 1.00 98.19 381 ARG A C 1
ATOM 2856 O O . ARG A 1 381 ? -4.125 -16.794 8.026 1.00 98.19 381 ARG A O 1
ATOM 2863 N N . PHE A 1 382 ? -3.365 -17.115 10.114 1.00 98.44 382 PHE A N 1
ATOM 2864 C CA . PHE A 1 382 ? -2.184 -16.271 9.995 1.00 98.44 382 PHE A CA 1
ATOM 2865 C C . PHE A 1 382 ? -0.967 -17.108 9.593 1.00 98.44 382 PHE A C 1
ATOM 2867 O O . PHE A 1 382 ? -0.625 -18.086 10.253 1.00 98.44 382 PHE A O 1
ATOM 2874 N N . ILE A 1 383 ? -0.291 -16.697 8.522 1.00 98.25 383 ILE A N 1
ATOM 2875 C CA . ILE A 1 383 ? 0.884 -17.376 7.979 1.00 98.25 383 ILE A CA 1
ATOM 2876 C C . ILE A 1 383 ? 2.040 -16.387 7.894 1.00 98.25 383 ILE A C 1
ATOM 2878 O O . ILE A 1 383 ? 1.967 -15.385 7.182 1.00 98.25 383 ILE A O 1
ATOM 2882 N N . LEU A 1 384 ? 3.134 -16.710 8.578 1.00 97.00 384 LEU A N 1
ATOM 2883 C CA . LEU A 1 384 ? 4.381 -15.954 8.536 1.00 97.00 384 LEU A CA 1
ATOM 2884 C C . LEU A 1 384 ? 5.337 -16.570 7.501 1.00 97.00 384 LEU A C 1
ATOM 2886 O O . LEU A 1 384 ? 5.555 -17.782 7.522 1.00 97.00 384 LEU A O 1
ATOM 2890 N N . LYS A 1 385 ? 5.884 -15.755 6.590 1.00 95.25 385 LYS A N 1
ATOM 2891 C CA . LYS A 1 385 ? 6.801 -16.180 5.514 1.00 95.25 385 LYS A CA 1
ATOM 2892 C C . LYS A 1 385 ? 8.126 -15.437 5.499 1.00 95.25 385 LYS A C 1
ATOM 2894 O O . LYS A 1 385 ? 8.113 -14.192 5.660 1.00 95.25 385 LYS A O 1
#